Protein 7ZAV (pdb70)

Radius of gyration: 31.41 Å; Cα contacts (8 Å, |Δi|>4): 379; chains: 1; bounding box: 74×88×42 Å

Structure (mmCIF, N/CA/C/O backbone):
data_7ZAV
#
_entry.id   7ZAV
#
_cell.length_a   100.488
_cell.length_b   100.488
_cell.length_c   90.620
_cell.angle_alpha   90.000
_cell.angle_beta   90.000
_cell.angle_gamma   120.000
#
_symmetry.space_group_name_H-M   'P 31 2 1'
#
loop_
_entity.id
_entity.type
_entity.pdbx_description
1 polymer Glypican-3
2 non-polymer 2-acetamido-2-deoxy-beta-D-glucopyranose
#
loop_
_atom_site.group_PDB
_atom_site.id
_atom_site.type_symbol
_atom_site.label_atom_id
_atom_site.label_alt_id
_atom_site.label_comp_id
_atom_site.label_asym_id
_atom_site.label_entity_id
_atom_site.label_seq_id
_atom_site.pdbx_PDB_ins_code
_atom_site.Cartn_x
_atom_site.Cartn_y
_atom_site.Cartn_z
_atom_site.occupancy
_atom_site.B_iso_or_equiv
_atom_site.auth_seq_id
_atom_site.auth_comp_id
_atom_site.auth_asym_id
_atom_site.auth_atom_id
_atom_site.pdbx_PDB_model_num
ATOM 1 N N . SER A 1 32 ? -60.10274 1.51260 -2.10039 1.000 129.14260 59 SER A N 1
ATOM 2 C CA . SER A 1 32 ? -61.42725 1.27758 -1.53672 1.000 142.69743 59 SER A CA 1
ATOM 3 C C . SER A 1 32 ? -61.51340 -0.10314 -0.88809 1.000 140.32582 59 SER A C 1
ATOM 4 O O . SER A 1 32 ? -62.14338 -0.26816 0.15599 1.000 145.09459 59 SER A O 1
ATOM 6 N N . ASP A 1 33 ? -60.87746 -1.09597 -1.51418 1.000 140.47339 60 ASP A N 1
ATOM 7 C CA . ASP A 1 33 ? -60.81592 -2.45039 -0.97396 1.000 130.47883 60 ASP A CA 1
ATOM 8 C C . ASP A 1 33 ? -59.38239 -2.88070 -0.67815 1.000 135.65396 60 ASP A C 1
ATOM 9 O O . ASP A 1 33 ? -59.09983 -4.08155 -0.60545 1.000 129.46174 60 ASP A O 1
ATOM 11 N N . LEU A 1 34 ? -58.47460 -1.92373 -0.50276 1.000 120.45628 61 LEU A N 1
ATOM 12 C CA . LEU A 1 34 ? -57.07502 -2.22750 -0.24645 1.000 102.27867 61 LEU A CA 1
ATOM 13 C C . LEU A 1 34 ? -56.87845 -2.68952 1.19313 1.000 102.28133 61 LEU A C 1
ATOM 14 O O . LEU A 1 34 ? -57.63835 -2.32668 2.09447 1.000 113.49554 61 LEU A O 1
ATOM 19 N N . GLN A 1 35 ? -55.84071 -3.49835 1.40597 1.000 101.10157 62 GLN A N 1
ATOM 20 C CA . GLN A 1 35 ? -55.56270 -4.05521 2.72212 1.000 98.60023 62 GLN A CA 1
ATOM 21 C C . GLN A 1 35 ? -54.18197 -3.71026 3.25848 1.000 96.09874 62 GLN A C 1
ATOM 22 O O . GLN A 1 35 ? -53.87491 -4.06852 4.40312 1.000 86.47686 62 GLN A O 1
ATOM 28 N N . VAL A 1 36 ? -53.34089 -3.03520 2.47557 1.000 98.97105 63 VAL A N 1
ATOM 29 C CA . VAL A 1 36 ? -52.02658 -2.61922 2.95208 1.000 92.41478 63 VAL A CA 1
ATOM 30 C C . VAL A 1 36 ? -51.87680 -1.11240 2.77350 1.000 91.13263 63 VAL A C 1
ATOM 31 O O . VAL A 1 36 ? -51.67383 -0.38147 3.74997 1.000 103.62875 63 VAL A O 1
ATOM 35 N N . CYS A 1 37 ? -51.96954 -0.63547 1.53031 1.000 90.33573 64 CYS A N 1
ATOM 36 C CA . CYS A 1 37 ? -51.82471 0.79296 1.24960 1.000 91.91512 64 CYS A CA 1
ATOM 37 C C . CYS A 1 37 ? -53.03274 1.54824 1.78978 1.000 106.35473 64 CYS A C 1
ATOM 38 O O . CYS A 1 37 ? -54.13752 1.43491 1.24891 1.000 109.98040 64 CYS A O 1
ATOM 41 N N . LEU A 1 38 ? -52.81975 2.33324 2.84709 1.000 111.87926 65 LEU A N 1
ATOM 42 C CA . LEU A 1 38 ? -53.86560 3.15692 3.44130 1.000 124.22320 65 LEU A CA 1
ATOM 43 C C . LEU A 1 38 ? -54.31051 4.21955 2.44112 1.000 140.25105 65 LEU A C 1
ATOM 44 O O . LEU A 1 38 ? -53.56685 5.17413 2.17821 1.000 133.35421 65 LEU A O 1
ATOM 49 N N . PRO A 1 39 ? -55.51042 4.09335 1.85884 1.000 144.14151 66 PRO A N 1
ATOM 50 C CA . PRO A 1 39 ? -55.93295 5.05814 0.83528 1.000 146.75317 66 PRO A CA 1
ATOM 51 C C . PRO A 1 39 ? -56.33467 6.39684 1.43343 1.000 157.31873 66 PRO A C 1
ATOM 52 O O . PRO A 1 39 ? -57.48746 6.58937 1.83256 1.000 162.97703 66 PRO A O 1
ATOM 56 N N . LYS A 1 40 ? -55.38267 7.32950 1.50416 1.000 162.93881 67 LYS A N 1
ATOM 57 C CA . LYS A 1 40 ? -55.67452 8.65632 2.03675 1.000 168.87660 67 LYS A CA 1
ATOM 58 C C . LYS A 1 40 ? -56.49482 9.47684 1.04893 1.000 170.87324 67 LYS A C 1
ATOM 59 O O . LYS A 1 40 ? -57.51629 10.06722 1.41672 1.000 183.10169 67 LYS A O 1
ATOM 61 N N . GLY A 1 41 ? -56.05723 9.53148 -0.20476 1.000 157.70651 68 GLY A N 1
ATOM 62 C CA . GLY A 1 41 ? -56.83922 10.12805 -1.25898 1.000 153.83034 68 GLY A CA 1
ATOM 63 C C . GLY A 1 41 ? -57.34812 9.05841 -2.20062 1.000 155.65367 68 GLY A C 1
ATOM 64 O O . GLY A 1 41 ? -57.82374 8.00068 -1.77413 1.000 155.20638 68 GLY A O 1
ATOM 65 N N . PRO A 1 42 ? -57.25555 9.30710 -3.50502 1.000 144.52443 69 PRO A N 1
ATOM 66 C CA . PRO A 1 42 ? -57.50273 8.22739 -4.46719 1.000 145.42016 69 PRO A CA 1
ATOM 67 C C . PRO A 1 42 ? -56.34523 7.24266 -4.46796 1.000 133.91176 69 PRO A C 1
ATOM 68 O O . PRO A 1 42 ? -55.42844 7.36136 -3.64866 1.000 129.89595 69 PRO A O 1
ATOM 72 N N . THR A 1 43 ? -56.36568 6.26723 -5.37106 1.000 117.03672 70 THR A N 1
ATOM 73 C CA . THR A 1 43 ? -55.28195 5.29564 -5.42617 1.000 115.58173 70 THR A CA 1
ATOM 74 C C . THR A 1 43 ? -55.18308 4.75014 -6.84235 1.000 111.39976 70 THR A C 1
ATOM 75 O O . THR A 1 43 ? -56.20321 4.41817 -7.45417 1.000 107.94184 70 THR A O 1
ATOM 79 N N . CYS A 1 44 ? -53.95820 4.67605 -7.36010 1.000 108.68136 71 CYS A N 1
ATOM 80 C CA . CYS A 1 44 ? -53.70264 4.24134 -8.72671 1.000 106.61877 71 CYS A CA 1
ATOM 81 C C . CYS A 1 44 ? -53.46386 2.74393 -8.84311 1.000 109.46801 71 CYS A C 1
ATOM 82 O O . CYS A 1 44 ? -53.13920 2.26765 -9.93625 1.000 114.59188 71 CYS A O 1
ATOM 85 N N . CYS A 1 45 ? -53.60800 1.99327 -7.75576 1.000 108.57519 72 CYS A N 1
ATOM 86 C CA . CYS A 1 45 ? -53.35957 0.56107 -7.77348 1.000 117.33402 72 CYS A CA 1
ATOM 87 C C . CYS A 1 45 ? -54.55041 -0.17661 -7.18304 1.000 109.43028 72 CYS A C 1
ATOM 88 O O . CYS A 1 45 ? -55.16159 0.28027 -6.21166 1.000 108.47325 72 CYS A O 1
ATOM 91 N N . SER A 1 46 ? -54.88097 -1.31529 -7.78962 1.000 94.40577 73 SER A N 1
ATOM 92 C CA . SER A 1 46 ? -56.00061 -2.12878 -7.33889 1.000 91.35315 73 SER A CA 1
ATOM 93 C C . SER A 1 46 ? -55.56164 -3.04588 -6.20941 1.000 100.65657 73 SER A C 1
ATOM 94 O O . SER A 1 46 ? -54.50168 -2.84450 -5.60777 1.000 108.17878 73 SER A O 1
ATOM 97 N N . ARG A 1 47 ? -56.37101 -4.05966 -5.91773 1.000 112.72650 74 ARG A N 1
ATOM 98 C CA . ARG A 1 47 ? -55.98415 -5.02280 -4.90034 1.000 105.88615 74 ARG A CA 1
ATOM 99 C C . ARG A 1 47 ? -54.91763 -5.96775 -5.45462 1.000 106.60541 74 ARG A C 1
ATOM 100 O O . ARG A 1 47 ? -53.90799 -6.21859 -4.79087 1.000 116.32431 74 ARG A O 1
ATOM 108 N N . LYS A 1 48 ? -55.09153 -6.45484 -6.68803 1.000 103.32215 75 LYS A N 1
ATOM 109 C CA . LYS A 1 48 ? -54.10848 -7.36405 -7.27675 1.000 106.05907 75 LYS A CA 1
ATOM 110 C C . LYS A 1 48 ? -52.72518 -6.72813 -7.38578 1.000 105.24475 75 LYS A C 1
ATOM 111 O O . LYS A 1 48 ? -51.71400 -7.42252 -7.22422 1.000 108.63077 75 LYS A O 1
ATOM 113 N N . MET A 1 49 ? -52.65458 -5.42249 -7.66627 1.000 90.01279 76 MET A N 1
ATOM 114 C CA . MET A 1 49 ? -51.36870 -4.73285 -7.66783 1.000 95.55137 76 MET A CA 1
ATOM 115 C C . MET A 1 49 ? -50.74883 -4.68846 -6.27876 1.000 98.47147 76 MET A C 1
ATOM 116 O O . MET A 1 49 ? -49.54441 -4.43430 -6.15546 1.000 84.64949 76 MET A O 1
ATOM 121 N N . GLU A 1 50 ? -51.54579 -4.93991 -5.23580 1.000 104.11118 77 GLU A N 1
ATOM 122 C CA . GLU A 1 50 ? -51.02431 -4.93794 -3.87611 1.000 80.89580 77 GLU A CA 1
ATOM 123 C C . GLU A 1 50 ? -50.31088 -6.25464 -3.57987 1.000 94.49114 77 GLU A C 1
ATOM 124 O O . GLU A 1 50 ? -49.28091 -6.26151 -2.89728 1.000 98.94257 77 GLU A O 1
ATOM 130 N N . GLU A 1 51 ? -50.83156 -7.37100 -4.10597 1.000 102.70604 78 GLU A N 1
ATOM 131 C CA . GLU A 1 51 ? -50.07480 -8.62055 -4.13644 1.000 105.35782 78 GLU A CA 1
ATOM 132 C C . GLU A 1 51 ? -48.69223 -8.40523 -4.73179 1.000 92.77672 78 GLU A C 1
ATOM 133 O O . GLU A 1 51 ? -47.67426 -8.66320 -4.07890 1.000 93.98545 78 GLU A O 1
ATOM 139 N N . LYS A 1 52 ? -48.64667 -7.94097 -5.98598 1.000 94.63054 79 LYS A N 1
ATOM 140 C CA . LYS A 1 52 ? -47.37543 -7.75848 -6.67435 1.000 89.65777 79 LYS A CA 1
ATOM 141 C C . LYS A 1 52 ? -46.39242 -7.01648 -5.78587 1.000 88.46110 79 LYS A C 1
ATOM 142 O O . LYS A 1 52 ? -45.28813 -7.50173 -5.52967 1.000 92.53595 79 LYS A O 1
ATOM 144 N N . TYR A 1 53 ? -46.81266 -5.86936 -5.24491 1.000 86.44084 80 TYR A N 1
ATOM 145 C CA . TYR A 1 53 ? -45.93144 -5.08760 -4.38389 1.000 80.69889 80 TYR A CA 1
ATOM 146 C C . TYR A 1 53 ? -45.53914 -5.84853 -3.11788 1.000 82.71678 80 TYR A C 1
ATOM 147 O O . TYR A 1 53 ? -44.41630 -5.68925 -2.62428 1.000 80.32133 80 TYR A O 1
ATOM 156 N N 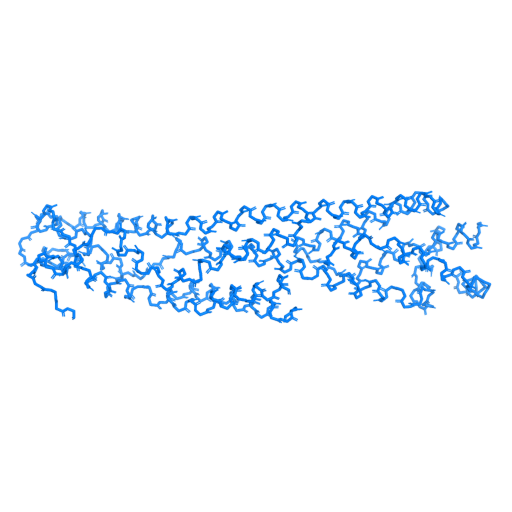. GLN A 1 54 ? -46.43314 -6.68506 -2.58220 1.000 77.69277 81 GLN A N 1
ATOM 157 C CA . GLN A 1 54 ? -46.09279 -7.44059 -1.37790 1.000 73.67714 81 GLN A CA 1
ATOM 158 C C . GLN A 1 54 ? -45.05934 -8.52603 -1.66928 1.000 74.63637 81 GLN A C 1
ATOM 159 O O . GLN A 1 54 ? -44.17883 -8.78955 -0.84034 1.000 79.31538 81 GLN A O 1
ATOM 165 N N . LEU A 1 55 ? -45.14570 -9.16835 -2.83840 1.000 85.06246 82 LEU A N 1
ATOM 166 C CA . LEU A 1 55 ? -44.19004 -10.22482 -3.16123 1.000 78.16284 82 LEU A CA 1
ATOM 167 C C . LEU A 1 55 ? -42.81636 -9.64743 -3.48212 1.000 77.53508 82 LEU A C 1
ATOM 168 O O . LEU A 1 55 ? -41.79370 -10.21590 -3.08121 1.000 80.66008 82 LEU A O 1
ATOM 173 N N . THR A 1 56 ? -42.76662 -8.51577 -4.19506 1.000 72.02514 83 THR A N 1
ATOM 174 C CA . THR A 1 56 ? -41.48190 -7.85538 -4.41616 1.000 80.89127 83 THR A CA 1
ATOM 175 C C . THR A 1 56 ? -40.89845 -7.31386 -3.11806 1.000 75.44144 83 THR A C 1
ATOM 176 O O . THR A 1 56 ? -39.67297 -7.23105 -2.97784 1.000 71.08791 83 THR A O 1
ATOM 180 N N . ALA A 1 57 ? -41.75172 -6.93678 -2.16250 1.000 78.58267 84 ALA A N 1
ATOM 181 C CA . ALA A 1 57 ? -41.25472 -6.57630 -0.83872 1.000 74.01062 84 ALA A CA 1
ATOM 182 C C . ALA A 1 57 ? -40.53761 -7.75221 -0.18992 1.000 72.34595 84 ALA A C 1
ATOM 183 O O . ALA A 1 57 ? -39.44342 -7.59308 0.36492 1.000 70.97320 84 ALA A O 1
ATOM 185 N N . ARG A 1 58 ? -41.13979 -8.94303 -0.25281 1.000 71.24509 85 ARG A N 1
ATOM 186 C CA . ARG A 1 58 ? -40.46037 -10.14507 0.21788 1.000 57.17376 85 ARG A CA 1
ATOM 187 C C . ARG A 1 58 ? -39.13733 -10.33715 -0.50925 1.000 74.87735 85 ARG A C 1
ATOM 188 O O . ARG A 1 58 ? -38.08605 -10.48960 0.12185 1.000 71.46636 85 ARG A O 1
ATOM 196 N N . LEU A 1 59 ? -39.17099 -10.30308 -1.84507 1.000 75.97500 86 LEU A N 1
ATOM 197 C CA . LEU A 1 59 ? -37.96551 -10.53850 -2.63459 1.000 62.71276 86 LEU A CA 1
ATOM 198 C C . LEU A 1 59 ? -36.91661 -9.45891 -2.39247 1.000 66.78814 86 LEU A C 1
ATOM 199 O O . LEU A 1 59 ? -35.71540 -9.75044 -2.35679 1.000 73.51286 86 LEU A O 1
ATOM 204 N N . ASN A 1 60 ? -37.34798 -8.20421 -2.22807 1.000 73.69542 87 ASN A N 1
ATOM 205 C CA . ASN A 1 60 ? -36.39347 -7.12425 -1.98919 1.000 76.93234 87 ASN A CA 1
ATOM 206 C C . ASN A 1 60 ? -35.69859 -7.28923 -0.64318 1.000 77.03051 87 ASN A C 1
ATOM 207 O O . ASN A 1 60 ? -34.50055 -7.00692 -0.51772 1.000 77.00849 87 ASN A O 1
ATOM 212 N N . MET A 1 61 ? -36.43264 -7.74863 0.37301 1.000 72.59625 88 MET A N 1
ATOM 213 C CA . MET A 1 61 ? -35.83410 -7.95684 1.68737 1.000 65.43082 88 MET A CA 1
ATOM 214 C C . MET A 1 61 ? -34.80598 -9.08134 1.65285 1.000 71.26015 88 MET A C 1
ATOM 215 O O . MET A 1 61 ? -33.69701 -8.93468 2.17986 1.000 71.99151 88 MET A O 1
ATOM 220 N N . GLU A 1 62 ? -35.15609 -10.21479 1.03469 1.000 69.42447 89 GLU A N 1
ATOM 221 C CA . GLU A 1 62 ? -34.23039 -11.34432 0.98271 1.000 63.78702 89 GLU A CA 1
ATOM 222 C C . GLU A 1 62 ? -32.96113 -10.98171 0.22353 1.000 62.04222 89 GLU A C 1
ATOM 223 O O . GLU A 1 62 ? -31.86065 -11.38836 0.61174 1.000 72.32891 89 GLU A O 1
ATOM 229 N N . GLN A 1 63 ? -33.09289 -10.20946 -0.85784 1.000 73.35011 90 GLN A N 1
ATOM 230 C CA . GLN A 1 63 ? -31.91531 -9.78336 -1.60725 1.000 75.39660 90 GLN A CA 1
ATOM 231 C C . GLN A 1 63 ? -31.03029 -8.86636 -0.77249 1.000 73.72033 90 GLN A C 1
ATOM 232 O O . GLN A 1 63 ? -29.79922 -8.97437 -0.81538 1.000 75.58308 90 GLN A O 1
ATOM 238 N N . LEU A 1 64 ? -31.63805 -7.95744 -0.00813 1.000 73.88287 91 LEU A N 1
ATOM 239 C CA . LEU A 1 64 ? -30.85549 -7.04334 0.81549 1.000 68.34296 91 LEU A CA 1
ATOM 240 C C . LEU A 1 64 ? -30.12898 -7.79310 1.92530 1.000 76.41679 91 LEU A C 1
ATOM 241 O O . LEU A 1 64 ? -28.93435 -7.57160 2.15816 1.000 86.33635 91 LEU A O 1
ATOM 246 N N . LEU A 1 65 ? -30.83699 -8.68699 2.62286 1.000 78.01934 92 LEU A N 1
ATOM 247 C CA . LEU A 1 65 ? -30.18771 -9.52001 3.63046 1.000 68.83033 92 LEU A CA 1
ATOM 248 C C . LEU A 1 65 ? -29.07118 -10.35300 3.01195 1.000 71.69924 92 LEU A C 1
ATOM 249 O O . LEU A 1 65 ? -27.97070 -10.44518 3.57011 1.000 78.52817 92 LEU A O 1
ATOM 254 N N . GLN A 1 66 ? -29.33253 -10.95470 1.84722 1.000 74.84944 93 GLN A N 1
ATOM 255 C CA . GLN A 1 66 ? -28.32578 -11.78742 1.19705 1.000 59.97530 93 GLN A CA 1
ATOM 256 C C . GLN A 1 66 ? -27.11975 -10.96657 0.75127 1.000 66.87371 93 GLN A C 1
ATOM 257 O O . GLN A 1 66 ? -25.98694 -11.45875 0.80046 1.000 78.09844 93 GLN A O 1
ATOM 263 N N . SER A 1 67 ? -27.33530 -9.71840 0.32392 1.000 69.59375 94 SER A N 1
ATOM 264 C CA . SER A 1 67 ? -26.21041 -8.85704 -0.02906 1.000 67.69022 94 SER A CA 1
ATOM 265 C C . SER A 1 67 ? -25.41110 -8.45268 1.20036 1.000 77.01207 94 SER A C 1
ATOM 266 O O . SER A 1 67 ? -24.19396 -8.25124 1.11004 1.000 85.87173 94 SER A O 1
ATOM 269 N N . ALA A 1 68 ? -26.07714 -8.32546 2.35034 1.000 75.14065 95 ALA A N 1
ATOM 270 C CA . ALA A 1 68 ? -25.38409 -7.96362 3.58061 1.000 64.50425 95 ALA A CA 1
ATOM 271 C C . ALA A 1 68 ? -24.53712 -9.11285 4.11020 1.000 66.71619 95 ALA A C 1
ATOM 272 O O . ALA A 1 68 ? -23.47658 -8.87917 4.69976 1.000 74.95594 95 ALA A O 1
ATOM 274 N N . SER A 1 69 ? -24.97962 -10.35311 3.90833 1.000 78.54704 96 SER A N 1
ATOM 275 C CA . SER A 1 69 ? -24.30919 -11.51492 4.47254 1.000 64.27127 96 SER A CA 1
ATOM 276 C C . SER A 1 69 ? -23.38105 -12.22112 3.49271 1.000 67.96171 96 SER A C 1
ATOM 277 O O . SER A 1 69 ? -22.69596 -13.16657 3.89653 1.000 77.60744 96 SER A O 1
ATOM 280 N N . MET A 1 70 ? -23.33817 -11.79223 2.22714 1.000 76.97740 97 MET A N 1
ATOM 281 C CA . MET A 1 70 ? -22.52883 -12.49066 1.22977 1.000 72.30821 97 MET A CA 1
ATOM 282 C C . MET A 1 70 ? -21.05042 -12.48158 1.59665 1.000 68.94576 97 MET A C 1
ATOM 283 O O . MET A 1 70 ? -20.39216 -13.52806 1.59409 1.000 67.64747 97 MET A O 1
ATOM 288 N N . GLU A 1 71 ? -20.50375 -11.30471 1.89976 1.000 70.52219 98 GLU A N 1
ATOM 289 C CA . GLU A 1 71 ? -19.06150 -11.20704 2.09065 1.000 62.04229 98 GLU A CA 1
ATOM 290 C C . GLU A 1 71 ? -18.60739 -11.99037 3.32013 1.000 76.11345 98 GLU A C 1
ATOM 291 O O . GLU A 1 71 ? -17.54866 -12.62956 3.29994 1.000 77.97442 98 GLU A O 1
ATOM 297 N N . LEU A 1 72 ? -19.40823 -11.98616 4.38837 1.000 79.32400 99 LEU A N 1
ATOM 298 C CA . LEU A 1 72 ? -19.05400 -12.77595 5.56480 1.000 60.93362 99 LEU A CA 1
ATOM 299 C C . LEU A 1 72 ? -19.20434 -14.26839 5.29684 1.000 58.17863 99 LEU A C 1
ATOM 300 O O . LEU A 1 72 ? -18.35902 -15.06757 5.71808 1.000 67.07885 99 LEU A O 1
ATOM 305 N N . LYS A 1 73 ? -20.27868 -14.66227 4.60845 1.000 57.83186 100 LYS A N 1
ATOM 306 C CA . LYS A 1 73 ? -20.47364 -16.06850 4.26772 1.000 62.87868 100 LYS A CA 1
ATOM 307 C C . LYS A 1 73 ? -19.28733 -16.60884 3.47990 1.000 58.79381 100 LYS A C 1
ATOM 308 O O . LYS A 1 73 ? -18.76342 -17.68619 3.78238 1.000 71.46571 100 LYS A O 1
ATOM 314 N N . PHE A 1 74 ? -18.83934 -15.86103 2.47038 1.000 67.35085 101 PHE A N 1
ATOM 315 C CA . PHE A 1 74 ? -17.74011 -16.32834 1.63400 1.000 59.92191 101 PHE A CA 1
ATOM 316 C C . PHE A 1 74 ? -16.42720 -16.38109 2.40337 1.000 61.58915 101 PHE A C 1
ATOM 317 O O . PHE A 1 74 ? -15.57436 -17.22780 2.11167 1.000 59.82785 101 PHE A O 1
ATOM 325 N N . LEU A 1 75 ? -16.25019 -15.49686 3.38746 1.000 63.42057 102 LEU A N 1
ATOM 326 C CA . LEU A 1 75 ? -15.04177 -15.52754 4.20541 1.000 68.69594 102 LEU A CA 1
ATOM 327 C C . LEU A 1 75 ? -14.91122 -16.85429 4.94608 1.000 68.32982 102 LEU A C 1
ATOM 328 O O . LEU A 1 75 ? -13.86710 -17.51384 4.88248 1.000 77.28345 102 LEU A O 1
ATOM 333 N N . ILE A 1 76 ? -15.96414 -17.26158 5.65916 1.000 56.16598 103 ILE A N 1
ATOM 334 C CA . ILE A 1 76 ? -15.90312 -18.51123 6.41160 1.000 68.22914 103 ILE A CA 1
ATOM 335 C C . ILE A 1 76 ? -15.87624 -19.71057 5.47412 1.000 65.14785 103 ILE A C 1
ATOM 336 O O . ILE A 1 76 ? -15.24263 -20.72855 5.77595 1.000 66.23071 103 ILE A O 1
ATOM 341 N N . ILE A 1 77 ? -16.55831 -19.61892 4.33114 1.000 67.88281 104 ILE A N 1
ATOM 342 C CA . ILE A 1 77 ? -16.54618 -20.71479 3.36395 1.000 64.41254 104 ILE A CA 1
ATOM 343 C C . ILE A 1 77 ? -15.13321 -20.94666 2.84419 1.000 72.98885 104 ILE A C 1
ATOM 344 O O . ILE A 1 77 ? -14.65835 -22.08695 2.77401 1.000 67.46597 104 ILE A O 1
ATOM 349 N N . GLN A 1 78 ? -14.44392 -19.86581 2.46636 1.000 77.79924 105 GLN A N 1
ATOM 350 C CA . GLN A 1 78 ? -13.04605 -19.96213 2.05541 1.000 66.93442 105 GLN A CA 1
ATOM 351 C C . GLN A 1 78 ? -12.21055 -20.67571 3.10889 1.000 67.53526 105 GLN A C 1
ATOM 352 O O . GLN A 1 78 ? -11.54044 -21.67487 2.82546 1.000 68.13139 105 GLN A O 1
ATOM 358 N N . ASN A 1 79 ? -12.24661 -20.16761 4.34175 1.000 68.20443 106 ASN A N 1
ATOM 359 C CA . ASN A 1 79 ? -11.37110 -20.69453 5.38007 1.000 66.04182 106 ASN A CA 1
ATOM 360 C C . ASN A 1 79 ? -11.75284 -22.12028 5.75483 1.000 63.90179 106 ASN A C 1
ATOM 361 O O . ASN A 1 79 ? -10.87541 -22.95660 5.99906 1.000 67.53257 106 ASN A O 1
ATOM 366 N N . ALA A 1 80 ? -13.05398 -22.42350 5.78470 1.000 59.81751 107 ALA A N 1
ATOM 367 C CA . ALA A 1 80 ? -13.48515 -23.78241 6.10231 1.000 62.56629 107 ALA A CA 1
ATOM 368 C C . ALA A 1 80 ? -12.94331 -24.78375 5.09068 1.000 60.82514 107 ALA A C 1
ATOM 369 O O . ALA A 1 80 ? -12.51293 -25.88152 5.46196 1.000 67.32117 107 ALA A O 1
ATOM 371 N N . ALA A 1 81 ? -12.94919 -24.41852 3.80687 1.000 73.72990 108 ALA A N 1
ATOM 372 C CA . ALA A 1 81 ? -12.43068 -25.31254 2.77756 1.000 66.91350 108 ALA A CA 1
ATOM 373 C C . ALA A 1 81 ? -10.92006 -25.47367 2.89080 1.000 73.58975 108 ALA A C 1
ATOM 374 O O . ALA A 1 81 ? -10.39529 -26.58389 2.74071 1.000 70.49137 108 ALA A O 1
ATOM 376 N N . VAL A 1 82 ? -10.20538 -24.37880 3.15485 1.000 65.71493 109 VAL A N 1
ATOM 377 C CA . VAL A 1 82 ? -8.74987 -24.44312 3.23912 1.000 62.28941 109 VAL A CA 1
ATOM 378 C C . VAL A 1 82 ? -8.32048 -25.24394 4.46204 1.000 73.18896 109 VAL A C 1
ATOM 379 O O . VAL A 1 82 ? -7.51624 -26.17860 4.36102 1.000 72.29556 109 VAL A O 1
ATOM 383 N N . PHE A 1 83 ? -8.85802 -24.89619 5.63418 1.000 71.30507 110 PHE A N 1
ATOM 384 C CA . PHE A 1 83 ? -8.44310 -25.56231 6.86497 1.000 67.89171 110 PHE A CA 1
ATOM 385 C C . PHE A 1 83 ? -8.74635 -27.05350 6.81849 1.000 70.03759 110 PHE A C 1
ATOM 386 O O . PHE A 1 83 ? -7.96719 -27.86886 7.32543 1.000 82.90487 110 PHE A O 1
ATOM 394 N N . GLN A 1 84 ? -9.87369 -27.42761 6.21032 1.000 66.69823 111 GLN A N 1
ATOM 395 C CA . GLN A 1 84 ? -10.22692 -28.83847 6.09792 1.000 63.01840 111 GLN A CA 1
ATOM 396 C C . GLN A 1 84 ? -9.16756 -29.61561 5.32285 1.000 69.56062 111 GLN A C 1
ATOM 397 O O . GLN A 1 84 ? -8.77218 -30.71385 5.72995 1.000 65.65510 111 GLN A O 1
ATOM 403 N N . GLU A 1 85 ? -8.68916 -29.06163 4.20551 1.000 77.33625 112 GLU A N 1
ATOM 404 C CA . GLU A 1 85 ? -7.64650 -29.74409 3.44461 1.000 67.78406 112 GLU A CA 1
ATOM 405 C C . GLU A 1 85 ? -6.31313 -29.69831 4.17964 1.000 72.16801 112 GLU A C 1
ATOM 406 O O . GLU A 1 85 ? -5.55274 -30.67297 4.15606 1.000 75.77101 112 GLU A O 1
ATOM 412 N N . ALA A 1 86 ? -6.01898 -28.57861 4.84769 1.000 71.71318 113 ALA A N 1
ATOM 413 C CA . ALA A 1 86 ? -4.74799 -28.44608 5.55313 1.000 66.28333 113 ALA A CA 1
ATOM 414 C C . ALA A 1 86 ? -4.62912 -29.46738 6.67434 1.000 65.93054 113 ALA A C 1
ATOM 415 O O . ALA A 1 86 ? -3.55441 -30.03914 6.89278 1.000 79.23796 113 ALA A O 1
ATOM 417 N N . PHE A 1 87 ? -5.72227 -29.70775 7.39958 1.000 66.18527 114 PHE A N 1
ATOM 418 C CA . PHE A 1 87 ? -5.69507 -30.72100 8.44750 1.000 67.36514 114 PHE A CA 1
ATOM 419 C C . PHE A 1 87 ? -5.52788 -32.11534 7.85496 1.000 70.31380 114 PHE A C 1
ATOM 420 O O . PHE A 1 87 ? -4.79039 -32.94381 8.40183 1.000 74.49480 114 PHE A O 1
ATOM 428 N N . GLU A 1 88 ? -6.19000 -32.38885 6.72756 1.000 71.93887 115 GLU A N 1
ATOM 429 C CA . GLU A 1 88 ? -6.05409 -33.69843 6.09868 1.000 65.51326 115 GLU A CA 1
ATOM 430 C C . GLU A 1 88 ? -4.63539 -33.92715 5.59093 1.000 68.40005 115 GLU A C 1
ATOM 431 O O . GLU A 1 88 ? -4.13259 -35.05585 5.64428 1.000 62.31144 115 GLU A O 1
ATOM 437 N N . ILE A 1 89 ? -3.97576 -32.87279 5.10557 1.000 70.26926 116 ILE A N 1
ATOM 438 C CA . ILE A 1 89 ? -2.57423 -32.98298 4.70986 1.000 55.44417 116 ILE A CA 1
ATOM 439 C C . ILE A 1 89 ? -1.71790 -33.36568 5.90857 1.000 74.15352 116 ILE A C 1
ATOM 440 O O . ILE A 1 89 ? -0.80726 -34.19727 5.80478 1.000 75.17599 116 ILE A O 1
ATOM 445 N N . VAL A 1 90 ? -2.00586 -32.77421 7.06914 1.000 77.73576 117 VAL A N 1
ATOM 446 C CA . VAL A 1 90 ? -1.24417 -33.08628 8.27223 1.000 59.10495 117 VAL A CA 1
ATOM 447 C C . VAL A 1 90 ? -1.46110 -34.53924 8.68404 1.000 71.41901 117 VAL A C 1
ATOM 448 O O . VAL A 1 90 ? -0.50239 -35.25847 8.98989 1.000 78.97948 117 VAL A O 1
ATOM 452 N N . VAL A 1 91 ? -2.71517 -35.00249 8.68219 1.000 68.02331 118 VAL A N 1
ATOM 453 C CA . VAL A 1 91 ? -2.99341 -36.38073 9.08590 1.000 55.53731 118 VAL A CA 1
ATOM 454 C C . VAL A 1 91 ? -2.33077 -37.36397 8.12865 1.000 69.82163 118 VAL A C 1
ATOM 455 O O . VAL A 1 91 ? -1.73629 -38.36135 8.55601 1.000 63.93698 118 VAL A O 1
ATOM 459 N N . ARG A 1 92 ? -2.41756 -37.09927 6.82067 1.000 80.82164 119 ARG A N 1
ATOM 460 C CA . ARG A 1 92 ? -1.76574 -37.97052 5.84566 1.000 75.89219 119 ARG A CA 1
ATOM 461 C C . ARG A 1 92 ? -0.25831 -38.00632 6.06405 1.000 64.28229 119 ARG A C 1
ATOM 462 O O . ARG A 1 92 ? 0.36040 -39.07598 6.01100 1.000 62.55179 119 ARG A O 1
ATOM 470 N N . HIS A 1 93 ? 0.34817 -36.84565 6.32225 1.000 61.59344 120 HIS A N 1
ATOM 471 C CA . HIS A 1 93 ? 1.78412 -36.80154 6.57734 1.000 61.52971 120 HIS A CA 1
ATOM 472 C C . HIS A 1 93 ? 2.14036 -37.57329 7.84370 1.000 69.21302 120 HIS A C 1
ATOM 473 O O . HIS A 1 93 ? 3.17117 -38.25433 7.89651 1.000 69.49141 120 HIS A O 1
ATOM 480 N N . ALA A 1 94 ? 1.29127 -37.49271 8.87117 1.000 74.85658 121 ALA A N 1
ATOM 481 C CA . ALA A 1 94 ? 1.57585 -38.20234 10.11449 1.000 65.10703 121 ALA A CA 1
ATOM 482 C C . ALA A 1 94 ? 1.43602 -39.70989 9.93654 1.000 64.83618 121 ALA A C 1
ATOM 483 O O . ALA A 1 94 ? 2.22540 -40.48172 10.49544 1.000 65.08974 121 ALA A O 1
ATOM 485 N N . LYS A 1 95 ? 0.43576 -40.14961 9.16676 1.000 63.80896 122 LYS A N 1
ATOM 486 C CA . LYS A 1 95 ? 0.29922 -41.57478 8.87737 1.000 62.79915 122 LYS A CA 1
ATOM 487 C C . LYS A 1 95 ? 1.50104 -42.09187 8.10040 1.000 69.05303 122 LYS A C 1
ATOM 488 O O . LYS A 1 95 ? 2.02187 -43.17598 8.39241 1.000 69.01244 122 LYS A O 1
ATOM 494 N N . ASN A 1 96 ? 1.95440 -41.32389 7.10704 1.000 64.51664 123 ASN A N 1
ATOM 495 C CA . ASN A 1 96 ? 3.10139 -41.73099 6.30287 1.000 72.00710 123 ASN A CA 1
ATOM 496 C C . ASN A 1 96 ? 4.32928 -41.96460 7.16835 1.000 74.14357 123 ASN A C 1
ATOM 497 O O . ASN A 1 96 ? 5.01027 -42.98789 7.03820 1.000 94.24507 123 ASN A O 1
ATOM 502 N N . TYR A 1 97 ? 4.63509 -41.01817 8.05611 1.000 75.70626 124 TYR A N 1
ATOM 503 C CA . TYR A 1 97 ? 5.86793 -41.13146 8.82084 1.000 74.11240 124 TYR A CA 1
ATOM 504 C C . TYR A 1 97 ? 5.78615 -42.24967 9.85299 1.000 78.27346 124 TYR A C 1
ATOM 505 O O . TYR A 1 97 ? 6.79644 -42.90567 10.12975 1.000 94.41689 124 TYR A O 1
ATOM 514 N N . THR A 1 98 ? 4.60524 -42.48865 10.42979 1.000 63.66495 125 THR A N 1
ATOM 515 C CA . THR A 1 98 ? 4.46080 -43.61698 11.34532 1.000 62.77386 125 THR A CA 1
ATOM 516 C C . THR A 1 98 ? 4.66885 -44.93889 10.61621 1.000 72.78677 125 THR A C 1
ATOM 517 O O . THR A 1 98 ? 5.31494 -45.85342 11.14310 1.000 60.95820 125 THR A O 1
ATOM 521 N N . ASN A 1 99 ? 4.13574 -45.05475 9.39560 1.000 69.56609 126 ASN A N 1
ATOM 522 C CA . ASN A 1 99 ? 4.40671 -46.23666 8.58433 1.000 71.11816 126 ASN A CA 1
ATOM 523 C C . ASN A 1 99 ? 5.88479 -46.34642 8.23989 1.000 70.90380 126 ASN A C 1
ATOM 524 O O . ASN A 1 99 ? 6.42497 -47.45589 8.16165 1.000 79.94453 126 ASN A O 1
ATOM 529 N N . ALA A 1 100 ? 6.55340 -45.21014 8.03467 1.000 79.52894 127 ALA A N 1
ATOM 530 C CA . ALA A 1 100 ? 7.96570 -45.23577 7.67269 1.000 83.94082 127 ALA A CA 1
ATOM 531 C C . ALA A 1 100 ? 8.83037 -45.70313 8.83664 1.000 86.17362 127 ALA A C 1
ATOM 532 O O . ALA A 1 100 ? 9.78688 -46.46135 8.63840 1.000 90.64348 127 ALA A O 1
ATOM 534 N N . MET A 1 101 ? 8.51828 -45.26384 10.05825 1.000 76.19004 128 MET A N 1
ATOM 535 C CA . MET A 1 101 ? 9.29731 -45.72320 11.19999 1.000 76.24254 128 MET A CA 1
ATOM 536 C C . MET A 1 101 ? 8.96905 -47.16109 11.57145 1.000 68.22519 128 MET A C 1
ATOM 537 O O . MET A 1 101 ? 9.77344 -47.81223 12.24464 1.000 70.39766 128 MET A O 1
ATOM 542 N N . PHE A 1 102 ? 7.81450 -47.67442 11.14531 1.000 67.27326 129 PHE A N 1
ATOM 543 C CA . PHE A 1 102 ? 7.55374 -49.09956 11.30591 1.000 68.97632 129 PHE A CA 1
ATOM 544 C C . PHE A 1 102 ? 8.35335 -49.91742 10.29908 1.000 78.26693 129 PHE A C 1
ATOM 545 O O . PHE A 1 102 ? 8.90741 -50.96492 10.64870 1.000 77.87462 129 PHE A O 1
ATOM 553 N N . LYS A 1 103 ? 8.42287 -49.44898 9.04834 1.000 80.15124 130 LYS A N 1
ATOM 554 C CA . LYS A 1 103 ? 9.28982 -50.07370 8.05197 1.000 70.50517 130 LYS A CA 1
ATOM 555 C C . LYS A 1 103 ? 10.73567 -50.12281 8.52516 1.000 67.44001 130 LYS A C 1
ATOM 556 O O . LYS A 1 103 ? 11.41979 -51.13956 8.36384 1.000 65.82354 130 LYS A O 1
ATOM 562 N N . ASN A 1 104 ? 11.21877 -49.02889 9.11186 1.000 72.58318 131 ASN A N 1
ATOM 563 C CA . ASN A 1 104 ? 12.63859 -48.92004 9.42004 1.000 77.46157 131 ASN A CA 1
ATOM 564 C C . ASN A 1 104 ? 12.99212 -49.61326 10.72897 1.000 78.49423 131 ASN A C 1
ATOM 565 O O . ASN A 1 104 ? 14.01754 -50.29759 10.81067 1.000 96.11590 131 ASN A O 1
ATOM 570 N N . ASN A 1 105 ? 12.16189 -49.45412 11.75869 1.000 85.98064 132 ASN A N 1
ATOM 571 C CA . ASN A 1 105 ? 12.49567 -49.94353 13.09058 1.000 74.17527 132 ASN A CA 1
ATOM 572 C C . ASN A 1 105 ? 11.89652 -51.30436 13.41487 1.000 72.30092 132 ASN A C 1
ATOM 573 O O . ASN A 1 105 ? 12.50524 -52.06457 14.17487 1.000 79.20952 132 ASN A O 1
ATOM 578 N N . TYR A 1 106 ? 10.72680 -51.63875 12.87294 1.000 65.24191 133 TYR A N 1
ATOM 579 C CA . TYR A 1 106 ? 10.04771 -52.89581 13.19539 1.000 64.32115 133 TYR A CA 1
ATOM 580 C C . TYR A 1 106 ? 9.54389 -53.56331 11.92525 1.000 72.57344 133 TYR A C 1
ATOM 581 O O . TYR A 1 106 ? 8.33255 -53.68861 11.70638 1.000 71.82405 133 TYR A O 1
ATOM 590 N N . PRO A 1 107 ? 10.45253 -54.02488 11.06332 1.000 79.99712 134 PRO A N 1
ATOM 591 C CA . PRO A 1 107 ? 9.99794 -54.74424 9.86369 1.000 72.16476 134 PRO A CA 1
ATOM 592 C C . PRO A 1 107 ? 9.27665 -56.03607 10.19706 1.000 75.95427 134 PRO A C 1
ATOM 593 O O . PRO A 1 107 ? 8.46995 -56.51700 9.39077 1.000 71.28352 134 PRO A O 1
ATOM 597 N N . SER A 1 108 ? 9.53867 -56.60603 11.37594 1.000 71.54224 135 SER A N 1
ATOM 598 C CA . SER A 1 108 ? 8.86045 -57.82455 11.79635 1.000 72.29064 135 SER A CA 1
ATOM 599 C C . SER A 1 108 ? 7.39239 -57.58826 12.12592 1.000 79.59599 135 SER A C 1
ATOM 600 O O . SER A 1 108 ? 6.61944 -58.55151 12.17461 1.000 68.83943 135 SER A O 1
ATOM 603 N N . LEU A 1 109 ? 6.99059 -56.33736 12.34874 1.000 76.60911 136 LEU A N 1
ATOM 604 C CA . LEU A 1 109 ? 5.59632 -56.01354 12.61553 1.000 66.47393 136 LEU A CA 1
ATOM 605 C C . LEU A 1 109 ? 4.82174 -55.65277 11.35540 1.000 69.40010 136 LEU A C 1
ATOM 606 O O . LEU A 1 109 ? 3.58737 -55.59449 11.39927 1.000 69.80480 136 LEU A O 1
ATOM 611 N N . THR A 1 110 ? 5.51085 -55.40030 10.24631 1.000 82.57035 137 THR A N 1
ATOM 612 C CA . THR A 1 110 ? 4.85984 -55.18675 8.96496 1.000 79.64364 137 THR A CA 1
ATOM 613 C C . THR A 1 110 ? 4.58080 -56.53098 8.29285 1.000 79.42950 137 THR A C 1
ATOM 614 O O . THR A 1 110 ? 5.29114 -57.51058 8.53507 1.000 77.95230 137 THR A O 1
ATOM 618 N N . PRO A 1 111 ? 3.55607 -56.60905 7.42826 1.000 75.83525 138 PRO A N 1
ATOM 619 C CA . PRO A 1 111 ? 2.65127 -55.55880 6.94715 1.000 85.38077 138 PRO A CA 1
ATOM 620 C C . PRO A 1 111 ? 1.46323 -55.27094 7.85546 1.000 82.24526 138 PRO A C 1
ATOM 621 O O . PRO A 1 111 ? 0.70189 -54.34546 7.56269 1.000 71.79868 138 PRO A O 1
ATOM 625 N N . GLN A 1 112 ? 1.29534 -56.05577 8.92344 1.000 80.86610 139 GLN A N 1
ATOM 626 C CA . GLN A 1 112 ? 0.17650 -55.81964 9.82999 1.000 65.85127 139 GLN A CA 1
ATOM 627 C C . GLN A 1 112 ? 0.21355 -54.40331 10.38307 1.000 62.03057 139 GLN A C 1
ATOM 628 O O . GLN A 1 112 ? -0.83565 -53.77596 10.57005 1.000 59.79164 139 GLN A O 1
ATOM 634 N N . ALA A 1 113 ? 1.41814 -53.87696 10.62781 1.000 68.86810 140 ALA A N 1
ATOM 635 C CA . ALA A 1 113 ? 1.55296 -52.52104 11.15153 1.000 53.80568 140 ALA A CA 1
ATOM 636 C C . ALA A 1 113 ? 0.85369 -51.50616 10.25835 1.000 70.01402 140 ALA A C 1
ATOM 637 O O . ALA A 1 113 ? 0.19900 -50.58150 10.75301 1.000 60.16009 140 ALA A O 1
ATOM 639 N N . PHE A 1 114 ? 0.96599 -51.66988 8.93862 1.000 78.78070 141 PHE A N 1
ATOM 640 C CA . PHE A 1 114 ? 0.32731 -50.72401 8.03040 1.000 64.33091 141 PHE A CA 1
ATOM 641 C C . PHE A 1 114 ? -1.18615 -50.77626 8.15350 1.000 62.53234 141 PHE A C 1
ATOM 642 O O . PHE A 1 114 ? -1.86501 -49.78221 7.87392 1.000 65.31800 141 PHE A O 1
ATOM 650 N N . GLU A 1 115 ? -1.72964 -51.91700 8.57875 1.000 74.97106 142 GLU A N 1
ATOM 651 C CA . GLU A 1 115 ? -3.17769 -52.04994 8.66987 1.000 72.04936 142 GLU A CA 1
ATOM 652 C C . GLU A 1 115 ? -3.73205 -51.27332 9.85776 1.000 77.73293 142 GLU A C 1
ATOM 653 O O . GLU A 1 115 ? -4.67837 -50.49193 9.70520 1.000 71.22832 142 GLU A O 1
ATOM 659 N N . PHE A 1 116 ? -3.16143 -51.46010 11.05412 1.000 73.59986 143 PHE A N 1
ATOM 660 C CA . PHE A 1 116 ? -3.73408 -50.73823 12.18393 1.000 76.24789 143 PHE A CA 1
ATOM 661 C C . PHE A 1 116 ? -3.25127 -49.29474 12.27336 1.000 67.41227 143 PHE A C 1
ATOM 662 O O . PHE A 1 116 ? -3.92620 -48.47577 12.90552 1.000 73.38959 143 PHE A O 1
ATOM 670 N N . VAL A 1 117 ? -2.12636 -48.94983 11.64433 1.000 58.76047 144 VAL A N 1
ATOM 671 C CA . VAL A 1 117 ? -1.75388 -47.54041 11.54573 1.000 61.45186 144 VAL A CA 1
ATOM 672 C C . VAL A 1 117 ? -2.74027 -46.79549 10.65192 1.000 72.70117 144 VAL A C 1
ATOM 673 O O . VAL A 1 117 ? -3.22709 -45.71258 11.00190 1.000 68.32523 144 VAL A O 1
ATOM 677 N N . GLY A 1 118 ? -3.05507 -47.37051 9.48756 1.000 66.12291 145 GLY A N 1
ATOM 678 C CA . GLY A 1 118 ? -3.99971 -46.73160 8.58552 1.000 45.86745 145 GLY A CA 1
ATOM 679 C C . GLY A 1 118 ? -5.39937 -46.63939 9.16334 1.000 68.15520 145 GLY A C 1
ATOM 680 O O . GLY A 1 118 ? -6.09075 -45.63382 8.97714 1.000 66.70275 145 GLY A O 1
ATOM 681 N N . GLU A 1 119 ? -5.83967 -47.68556 9.86847 1.000 71.63213 146 GLU A N 1
ATOM 682 C CA . GLU A 1 119 ? -7.14480 -47.63452 10.52078 1.000 76.30490 146 GLU A CA 1
ATOM 683 C C . GLU A 1 119 ? -7.18175 -46.54848 11.58522 1.000 66.04209 146 GLU A C 1
ATOM 684 O O . GLU A 1 119 ? -8.20305 -45.87350 11.76346 1.000 68.72216 146 GLU A O 1
ATOM 690 N N . PHE A 1 120 ? -6.07202 -46.36302 12.29903 1.000 65.34508 147 PHE A N 1
ATOM 691 C CA . PHE A 1 120 ? -6.02271 -45.34734 13.34214 1.000 57.21742 147 PHE A CA 1
ATOM 692 C C . PHE A 1 120 ? -6.15850 -43.95046 12.75201 1.000 62.59518 147 PHE A C 1
ATOM 693 O O . PHE A 1 120 ? -6.99462 -43.15587 13.19696 1.000 69.05265 147 PHE A O 1
ATOM 701 N N . PHE A 1 121 ? -5.34818 -43.63519 11.73899 1.000 68.48511 148 PHE A N 1
ATOM 702 C CA . PHE A 1 121 ? -5.35075 -42.28158 11.19584 1.000 59.99803 148 PHE A CA 1
ATOM 703 C C . PHE A 1 121 ? -6.57970 -42.01336 10.34269 1.000 63.78363 148 PHE A C 1
ATOM 704 O O . PHE A 1 121 ? -6.98408 -40.85443 10.19313 1.000 59.63670 148 PHE A O 1
ATOM 712 N N . THR A 1 122 ? -7.17825 -43.05750 9.76771 1.000 68.39724 149 THR A N 1
ATOM 713 C CA . THR A 1 122 ? -8.48606 -42.89221 9.14506 1.000 68.82161 149 THR A CA 1
ATOM 714 C C . THR A 1 122 ? -9.50854 -42.43625 10.17570 1.000 76.69537 149 THR A C 1
ATOM 715 O O . THR A 1 122 ? -10.24833 -41.47011 9.95416 1.000 74.79037 149 THR A O 1
ATOM 719 N N . ASP A 1 123 ? -9.54538 -43.11217 11.32601 1.000 74.67829 150 ASP A N 1
ATOM 720 C CA . ASP A 1 123 ? -10.41499 -42.67344 12.40921 1.000 65.83938 150 ASP A CA 1
ATOM 721 C C . ASP A 1 123 ? -10.00637 -41.29726 12.92941 1.000 65.75330 150 ASP A C 1
ATOM 722 O O . ASP A 1 123 ? -10.85851 -40.54136 13.41047 1.000 63.86455 150 ASP A O 1
ATOM 727 N N . VAL A 1 124 ? -8.71693 -40.95043 12.83706 1.000 66.50659 151 VAL A N 1
ATOM 728 C CA . VAL A 1 124 ? -8.27230 -39.60934 13.22274 1.000 57.85004 151 VAL A CA 1
ATOM 729 C C . VAL A 1 124 ? -8.97465 -38.55991 12.37369 1.000 63.23241 151 VAL A C 1
ATOM 730 O O . VAL A 1 124 ? -9.55628 -37.59999 12.89091 1.000 70.66846 151 VAL A O 1
ATOM 734 N N . SER A 1 125 ? -8.91408 -38.72290 11.05026 1.000 73.30411 152 SER A N 1
ATOM 735 C CA . SER A 1 125 ? -9.56588 -37.77094 10.15751 1.000 73.11173 152 SER A CA 1
ATOM 736 C C . SER A 1 125 ? -11.07235 -37.75618 10.38333 1.000 72.30877 152 SER A C 1
ATOM 737 O O . SER A 1 125 ? -11.66428 -36.69438 10.60864 1.000 64.55978 152 SER A O 1
ATOM 740 N N . LEU A 1 126 ? -11.70451 -38.93584 10.35487 1.000 64.39790 153 LEU A N 1
ATOM 741 C CA . LEU A 1 126 ? -13.14815 -39.02467 10.56659 1.000 67.60038 153 LEU A CA 1
ATOM 742 C C . LEU A 1 126 ? -13.58158 -38.27686 11.82237 1.000 81.45183 153 LEU A C 1
ATOM 743 O O . LEU A 1 126 ? -14.63369 -37.62755 11.83577 1.000 89.67191 153 LEU A O 1
ATOM 748 N N . TYR A 1 127 ? -12.77467 -38.34243 12.88432 1.000 73.40876 154 TYR A N 1
ATOM 749 C CA . TYR A 1 127 ? -13.10691 -37.61067 14.10197 1.000 81.26999 154 TYR A CA 1
ATOM 750 C C . TYR A 1 127 ? -12.93978 -36.10780 13.91010 1.000 86.75688 154 TYR A C 1
ATOM 751 O O . TYR A 1 127 ? -13.76262 -35.32198 14.39564 1.000 88.29573 154 TYR A O 1
ATOM 760 N N . ILE A 1 128 ? -11.87180 -35.69000 13.22199 1.000 86.04326 155 ILE A N 1
ATOM 761 C CA . ILE A 1 128 ? -11.63413 -34.26560 12.99399 1.000 73.13279 155 ILE A CA 1
ATOM 762 C C . ILE A 1 128 ? -12.79915 -33.64394 12.23546 1.000 93.04943 155 ILE A C 1
ATOM 763 O O . ILE A 1 128 ? -13.18769 -32.49768 12.49309 1.000 92.35568 155 ILE A O 1
ATOM 768 N N . LEU A 1 129 ? -13.38288 -34.39071 11.29843 1.000 94.88007 156 LEU A N 1
ATOM 769 C CA . LEU A 1 129 ? -14.48265 -33.89832 10.48354 1.000 85.73314 156 LEU A CA 1
ATOM 770 C C . LEU A 1 129 ? -15.85181 -34.11575 11.12732 1.000 90.54131 156 LEU A C 1
ATOM 771 O O . LEU A 1 129 ? -16.86659 -34.08113 10.42308 1.000 105.99560 156 LEU A O 1
ATOM 776 N N . GLY A 1 130 ? -15.90545 -34.34471 12.44011 1.000 96.81280 157 GLY A N 1
ATOM 777 C CA . GLY A 1 130 ? -17.15372 -34.30600 13.17345 1.000 93.97124 157 GLY A CA 1
ATOM 778 C C . GLY A 1 130 ? -17.88172 -35.62536 13.33902 1.000 98.44144 157 GLY A C 1
ATOM 779 O O . GLY A 1 130 ? -18.88482 -35.66712 14.06475 1.000 104.45224 157 GLY A O 1
ATOM 780 N N . SER A 1 131 ? -17.42152 -36.69958 12.70185 1.000 95.95259 158 SER A N 1
ATOM 781 C CA . SER A 1 131 ? -18.09750 -37.98504 12.82491 1.000 106.28303 158 SER A CA 1
ATOM 782 C C . SER A 1 131 ? -17.99462 -38.52151 14.25155 1.000 98.34742 158 SER A C 1
ATOM 783 O O . SER A 1 131 ? -17.07080 -38.19036 14.99991 1.000 98.50651 158 SER A O 1
ATOM 786 N N . ASP A 1 132 ? -18.96819 -39.35347 14.62966 1.000 100.71144 159 ASP A N 1
ATOM 787 C CA . ASP A 1 132 ? -18.98076 -39.95391 15.95976 1.000 107.82200 159 ASP A CA 1
ATOM 788 C C . ASP A 1 132 ? -17.89015 -41.01032 16.07061 1.000 112.64934 159 ASP A C 1
ATOM 789 O O . ASP A 1 132 ? -18.11266 -42.18331 15.75097 1.000 113.33451 159 ASP A O 1
ATOM 794 N N . ILE A 1 133 ? -16.70916 -40.60069 16.52028 1.000 103.11715 160 ILE A N 1
ATOM 795 C CA . ILE A 1 133 ? -15.58516 -41.50118 16.72636 1.000 87.22257 160 ILE A CA 1
ATOM 796 C C . ILE A 1 133 ? -15.09942 -41.32264 18.15616 1.000 96.18297 160 ILE A C 1
ATOM 797 O O . ILE A 1 133 ? -15.00125 -40.19453 18.65185 1.000 89.60160 160 ILE A O 1
ATOM 802 N N . ASN A 1 134 ? -14.81825 -42.43448 18.82718 1.000 92.40556 161 ASN A N 1
ATOM 803 C CA . ASN A 1 134 ? -14.32356 -42.40260 20.19628 1.000 92.21955 161 ASN A CA 1
ATOM 804 C C . ASN A 1 134 ? -12.79893 -42.39451 20.17307 1.000 90.92000 161 ASN A C 1
ATOM 805 O O . ASN A 1 134 ? -12.17682 -43.32076 19.64109 1.000 88.30908 161 ASN A O 1
ATOM 810 N N . VAL A 1 135 ? -12.20062 -41.34540 20.74297 1.000 82.60987 162 VAL A N 1
ATOM 811 C CA . VAL A 1 135 ? -10.74366 -41.22702 20.74052 1.000 79.74482 162 VAL A CA 1
ATOM 812 C C . VAL A 1 135 ? -10.11749 -42.35658 21.54899 1.000 87.24419 162 VAL A C 1
ATOM 813 O O . VAL A 1 135 ? -9.13505 -42.97746 21.12583 1.000 86.19942 162 VAL A O 1
ATOM 817 N N . ASP A 1 136 ? -10.67487 -42.63425 22.73094 1.000 80.09910 163 ASP A N 1
ATOM 818 C CA . ASP A 1 136 ? -10.13896 -43.70222 23.56904 1.000 77.56946 163 ASP A CA 1
ATOM 819 C C . ASP A 1 136 ? -10.23222 -45.05191 22.86913 1.000 88.71139 163 ASP A C 1
ATOM 820 O O . ASP A 1 136 ? -9.33779 -45.89550 23.00720 1.000 84.05092 163 ASP A O 1
ATOM 825 N N . ASP A 1 137 ? -11.30765 -45.27411 22.11006 1.000 91.49138 164 ASP A N 1
ATOM 826 C CA . ASP A 1 137 ? -11.42710 -46.51567 21.35514 1.000 85.05224 164 ASP A CA 1
ATOM 827 C C . ASP A 1 137 ? -10.40315 -46.58073 20.22873 1.000 77.37841 164 ASP A C 1
ATOM 828 O O . ASP A 1 137 ? -9.91342 -47.66746 19.90148 1.000 84.71641 164 ASP A O 1
ATOM 833 N N . MET A 1 138 ? -10.06696 -45.43518 19.63083 1.000 68.56522 165 MET A N 1
ATOM 834 C CA . MET A 1 138 ? -9.00552 -45.39437 18.63035 1.000 65.03346 165 MET A CA 1
ATOM 835 C C . MET A 1 138 ? -7.68665 -45.86378 19.22413 1.000 67.73561 165 MET A C 1
ATOM 836 O O . MET A 1 138 ? -7.11125 -46.86794 18.78833 1.000 73.38887 165 MET A O 1
ATOM 841 N N . VAL A 1 139 ? -7.19628 -45.13348 20.23009 1.000 78.62641 166 VAL A N 1
ATOM 842 C CA . VAL A 1 139 ? -5.91499 -45.44980 20.85493 1.000 60.47282 166 VAL A CA 1
ATOM 843 C C . VAL A 1 139 ? -5.88509 -46.89554 21.32510 1.000 65.52073 166 VAL A C 1
ATOM 844 O O . VAL A 1 139 ? -4.89023 -47.60423 21.12833 1.000 73.98792 166 VAL A O 1
ATOM 848 N N . ASN A 1 140 ? -6.96804 -47.35580 21.95752 1.000 70.58933 167 ASN A N 1
ATOM 849 C CA . ASN A 1 140 ? -7.02280 -48.74025 22.41442 1.000 57.11160 167 ASN A CA 1
ATOM 850 C C . ASN A 1 140 ? -6.89286 -49.70369 21.24206 1.000 70.68078 167 ASN A C 1
ATOM 851 O O . ASN A 1 140 ? -5.88061 -50.40241 21.11618 1.000 84.64271 167 ASN A O 1
ATOM 856 N N . GLU A 1 141 ? -7.88961 -49.71346 20.34296 1.000 82.61570 168 GLU A N 1
ATOM 857 C CA . GLU A 1 141 ? -7.87464 -50.61701 19.18928 1.000 81.39550 168 GLU A CA 1
ATOM 858 C C . GLU A 1 141 ? -6.51761 -50.66168 18.49375 1.000 72.85299 168 GLU A C 1
ATOM 859 O O . GLU A 1 141 ? -6.11640 -51.71399 17.97969 1.000 74.80183 168 GLU A O 1
ATOM 865 N N . LEU A 1 142 ? -5.79513 -49.53913 18.47231 1.000 62.50797 169 LEU A N 1
ATOM 866 C CA . LEU A 1 142 ? -4.43269 -49.54567 17.94962 1.000 56.74533 169 LEU A CA 1
ATOM 867 C C . LEU A 1 142 ? -3.55290 -50.51046 18.73587 1.000 58.52491 169 LEU A C 1
ATOM 868 O O . LEU A 1 142 ? -2.88080 -51.37210 18.15614 1.000 68.98368 169 LEU A O 1
ATOM 873 N N . PHE A 1 143 ? -3.55548 -50.38604 20.06716 1.000 63.91688 170 PHE A N 1
ATOM 874 C CA . PHE A 1 143 ? -2.70609 -51.23494 20.89853 1.000 60.59050 170 PHE A CA 1
ATOM 875 C C . PHE A 1 143 ? -3.25311 -52.65284 21.00263 1.000 67.45629 170 PHE A C 1
ATOM 876 O O . PHE A 1 143 ? -2.48563 -53.59748 21.21086 1.000 71.76832 170 PHE A O 1
ATOM 884 N N . ASP A 1 144 ? -4.56849 -52.82394 20.86764 1.000 69.92910 171 ASP A N 1
ATOM 885 C CA . ASP A 1 144 ? -5.13042 -54.16905 20.77201 1.000 74.40640 171 ASP A CA 1
ATOM 886 C C . ASP A 1 144 ? -4.61057 -54.91822 19.55180 1.000 82.94840 171 ASP A C 1
ATOM 887 O O . ASP A 1 144 ? -4.30183 -56.10973 19.64439 1.000 75.27834 171 ASP A O 1
ATOM 892 N N . SER A 1 145 ? -4.53903 -54.25397 18.39261 1.000 80.74977 172 SER A N 1
ATOM 893 C CA . SER A 1 145 ? -4.02919 -54.89878 17.18818 1.000 60.93283 172 SER A CA 1
ATOM 894 C C . SER A 1 145 ? -2.51558 -55.01702 17.19252 1.000 66.96027 172 SER A C 1
ATOM 895 O O . SER A 1 145 ? -1.97544 -55.92531 16.55245 1.000 81.62426 172 SER A O 1
ATOM 898 N N . LEU A 1 146 ? -1.82653 -54.12694 17.90740 1.000 61.41494 173 LEU A N 1
ATOM 899 C CA . LEU A 1 146 ? -0.37035 -54.09670 17.87817 1.000 62.64582 173 LEU A CA 1
ATOM 900 C C . LEU A 1 146 ? 0.25290 -55.17001 18.76547 1.000 63.32419 173 LEU A C 1
ATOM 901 O O . LEU A 1 146 ? 1.31151 -55.71142 18.42821 1.000 67.74219 173 LEU A O 1
ATOM 906 N N . PHE A 1 147 ? -0.37971 -55.49317 19.89517 1.000 72.06108 174 PHE A N 1
ATOM 907 C CA . PHE A 1 147 ? 0.25024 -56.42211 20.83553 1.000 67.77010 174 PHE A CA 1
ATOM 908 C C . PHE A 1 147 ? 0.39335 -57.83455 20.28433 1.000 75.70608 174 PHE A C 1
ATOM 909 O O . PHE A 1 147 ? 1.48887 -58.41154 20.41748 1.000 77.00566 174 PHE A O 1
ATOM 917 N N . PRO A 1 148 ? -0.63122 -58.46414 19.68492 1.000 79.46027 175 PRO A N 1
ATOM 918 C CA . PRO A 1 148 ? -0.44990 -59.86138 19.25281 1.000 68.46067 175 PRO A CA 1
ATOM 919 C C . PRO A 1 148 ? 0.68919 -60.03898 18.26666 1.000 82.33440 175 PRO A C 1
ATOM 920 O O . PRO A 1 148 ? 1.43557 -61.02106 18.36237 1.000 80.62593 175 PRO A O 1
ATOM 924 N N . VAL A 1 149 ? 0.85575 -59.10621 17.32574 1.000 78.65624 176 VAL A N 1
ATOM 925 C CA . VAL A 1 149 ? 1.95776 -59.22619 16.37834 1.000 74.52683 176 VAL A CA 1
ATOM 926 C C . VAL A 1 149 ? 3.29273 -58.96872 17.07282 1.000 77.50483 176 VAL A C 1
ATOM 927 O O . VAL A 1 149 ? 4.31470 -59.55650 16.69836 1.000 85.54202 176 VAL A O 1
ATOM 931 N N . ILE A 1 150 ? 3.31180 -58.12266 18.10829 1.000 75.32505 177 ILE A N 1
ATOM 932 C CA . ILE A 1 150 ? 4.53807 -57.94264 18.88542 1.000 63.13417 177 ILE A CA 1
ATOM 933 C C . ILE A 1 150 ? 4.90701 -59.23465 19.60003 1.000 73.48285 177 ILE A C 1
ATOM 934 O O . ILE A 1 150 ? 6.07644 -59.63959 19.62500 1.000 79.20374 177 ILE A O 1
ATOM 939 N N . TYR A 1 151 ? 3.91807 -59.89982 20.19583 1.000 70.67417 178 TYR A N 1
ATOM 940 C CA . TYR A 1 151 ? 4.18514 -61.15305 20.88944 1.000 79.76607 178 TYR A CA 1
ATOM 941 C C . TYR A 1 151 ? 4.61154 -62.23772 19.90363 1.000 84.16450 178 TYR A C 1
ATOM 942 O O . TYR A 1 151 ? 5.64016 -62.89733 20.09786 1.000 80.11418 178 TYR A O 1
ATOM 951 N N . THR A 1 152 ? 3.84900 -62.41621 18.82124 1.000 81.59878 179 THR A N 1
ATOM 952 C CA . THR A 1 152 ? 4.10915 -63.53100 17.91380 1.000 85.42293 179 THR A CA 1
ATOM 953 C C . THR A 1 152 ? 5.38981 -63.34222 17.10544 1.000 87.52633 179 THR A C 1
ATOM 954 O O . THR A 1 152 ? 6.03323 -64.33176 16.73915 1.000 95.85877 179 THR A O 1
ATOM 958 N N . GLN A 1 153 ? 5.78098 -62.10130 16.81484 1.000 84.22089 180 GLN A N 1
ATOM 959 C CA . GLN A 1 153 ? 6.92676 -61.85438 15.94678 1.000 75.29998 180 GLN A CA 1
ATOM 960 C C . GLN A 1 153 ? 8.17489 -61.37987 16.67104 1.000 87.60905 180 GLN A C 1
ATOM 961 O O . GLN A 1 153 ? 9.27914 -61.62212 16.18157 1.000 103.27390 180 GLN A O 1
ATOM 967 N N . MET A 1 154 ? 8.04011 -60.70773 17.80970 1.000 89.50054 181 MET A N 1
ATOM 968 C CA . MET A 1 154 ? 9.19600 -60.16774 18.51447 1.000 83.05472 181 MET A CA 1
ATOM 969 C C . MET A 1 154 ? 9.51963 -60.90829 19.80012 1.000 90.94338 181 MET A C 1
ATOM 970 O O . MET A 1 154 ? 10.69622 -61.08367 20.12406 1.000 98.34835 181 MET A O 1
ATOM 975 N N . MET A 1 155 ? 8.50690 -61.35445 20.54141 1.000 88.86342 182 MET A N 1
ATOM 976 C CA . MET A 1 155 ? 8.71197 -61.96847 21.84833 1.000 92.28725 182 MET A CA 1
ATOM 977 C C . MET A 1 155 ? 8.75943 -63.49040 21.78919 1.000 93.93969 182 MET A C 1
ATOM 978 O O . MET A 1 155 ? 9.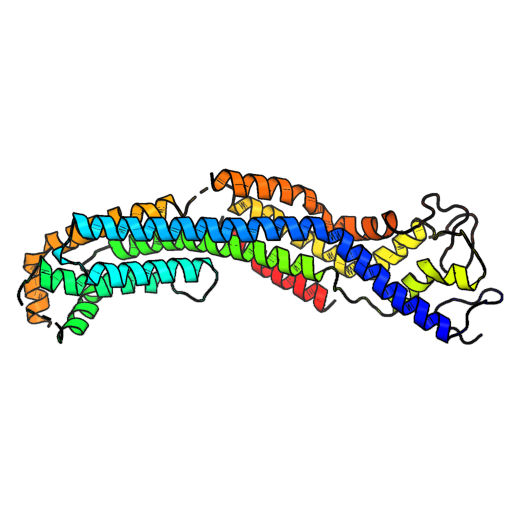69573 -64.10014 22.31297 1.000 103.96536 182 MET A O 1
ATOM 983 N N . ASN A 1 156 ? 7.76607 -64.11992 21.16654 1.000 95.96772 183 ASN A N 1
ATOM 984 C CA . ASN A 1 156 ? 7.70521 -65.57552 21.03211 1.000 110.31645 183 ASN A CA 1
ATOM 985 C C . ASN A 1 156 ? 7.48344 -65.92134 19.56792 1.000 120.21126 183 ASN A C 1
ATOM 986 O O . ASN A 1 156 ? 6.34723 -66.16181 19.13568 1.000 121.38235 183 ASN A O 1
ATOM 991 N N . PRO A 1 157 ? 8.54993 -65.94514 18.76661 1.000 124.82220 184 PRO A N 1
ATOM 992 C CA . PRO A 1 157 ? 8.41715 -66.35737 17.36057 1.000 121.89731 184 PRO A CA 1
ATOM 993 C C . PRO A 1 157 ? 8.06046 -67.83441 17.26553 1.000 126.56370 184 PRO A C 1
ATOM 994 O O . PRO A 1 157 ? 8.83033 -68.70025 17.68641 1.000 128.91736 184 PRO A O 1
ATOM 998 N N . GLY A 1 158 ? 6.88433 -68.11710 16.71354 1.000 117.64287 185 GLY A N 1
ATOM 999 C CA . GLY A 1 158 ? 6.40889 -69.48270 16.58516 1.000 105.56080 185 GLY A CA 1
ATOM 1000 C C . GLY A 1 158 ? 5.15759 -69.76301 17.39557 1.000 114.95076 185 GLY A C 1
ATOM 1001 O O . GLY A 1 158 ? 4.40430 -70.69077 17.09694 1.000 108.17125 185 GLY A O 1
ATOM 1002 N N . LEU A 1 164 ? -2.52134 -67.17128 15.75479 1.000 101.16938 191 LEU A N 1
ATOM 1003 C CA . LEU A 1 164 ? -3.56647 -66.75641 14.82437 1.000 116.69146 191 LEU A CA 1
ATOM 1004 C C . LEU A 1 164 ? -4.95592 -67.03582 15.39721 1.000 120.94467 191 LEU A C 1
ATOM 1005 O O . LEU A 1 164 ? -5.83608 -66.17582 15.36046 1.000 124.62487 191 LEU A O 1
ATOM 1007 N N . ASP A 1 165 ? -5.14968 -68.24785 15.92125 1.000 119.42771 192 ASP A N 1
ATOM 1008 C CA . ASP A 1 165 ? -6.39804 -68.58776 16.59310 1.000 119.01598 192 ASP A CA 1
ATOM 1009 C C . ASP A 1 165 ? -6.44017 -68.07277 18.02431 1.000 120.22607 192 ASP A C 1
ATOM 1010 O O . ASP A 1 165 ? -7.53084 -67.88722 18.57628 1.000 117.24991 192 ASP A O 1
ATOM 1012 N N . ILE A 1 166 ? -5.27592 -67.83024 18.62225 1.000 117.85999 193 ILE A N 1
ATOM 1013 C CA . ILE A 1 166 ? -5.14088 -67.41795 20.01382 1.000 104.95530 193 ILE A CA 1
ATOM 1014 C C . ILE A 1 166 ? -5.16127 -65.89211 20.04476 1.000 103.87663 193 ILE A C 1
ATOM 1015 O O . ILE A 1 166 ? -5.01500 -65.26646 21.10098 1.000 115.34269 193 ILE A O 1
ATOM 1020 N N . ASN A 1 167 ? -5.39734 -65.28715 18.87789 1.000 98.40151 194 ASN A N 1
ATOM 1021 C CA . ASN A 1 167 ? -5.27274 -63.83907 18.73826 1.000 98.60798 194 ASN A CA 1
ATOM 1022 C C . ASN A 1 167 ? -6.17274 -63.08916 19.71404 1.000 97.66386 194 ASN A C 1
ATOM 1023 O O . ASN A 1 167 ? -5.75922 -62.07884 20.29439 1.000 101.12261 194 ASN A O 1
ATOM 1028 N N . GLU A 1 168 ? -7.40737 -63.56036 19.90689 1.000 94.28033 195 GLU A N 1
ATOM 1029 C CA . GLU A 1 168 ? -8.33319 -62.83387 20.77091 1.000 95.37609 195 GLU A CA 1
ATOM 1030 C C . GLU A 1 168 ? -7.94161 -62.94236 22.23772 1.000 102.00591 195 GLU A C 1
ATOM 1031 O O . GLU A 1 168 ? -8.22760 -62.03033 23.02223 1.000 95.99559 195 GLU A O 1
ATOM 1037 N N . CYS A 1 169 ? -7.29558 -64.04241 22.62765 1.000 108.37544 196 CYS A N 1
ATOM 1038 C CA . CYS A 1 169 ? -6.77857 -64.14649 23.98756 1.000 113.57111 196 CYS A CA 1
ATOM 1039 C C . CYS A 1 169 ? -5.68092 -63.11931 24.23344 1.000 116.53859 196 CYS A C 1
ATOM 1040 O O . CYS A 1 169 ? -5.58251 -62.55207 25.32837 1.000 118.21349 196 CYS A O 1
ATOM 1043 N N . LEU A 1 170 ? -4.84688 -62.86555 23.22127 1.000 112.09696 197 LEU A N 1
ATOM 1044 C CA . LEU A 1 170 ? -3.78474 -61.87431 23.35979 1.000 83.68077 197 LEU A CA 1
ATOM 1045 C C . LEU A 1 170 ? -4.35403 -60.46481 23.44348 1.000 82.24570 197 LEU A C 1
ATOM 1046 O O . LEU A 1 170 ? -3.85571 -59.63182 24.20995 1.000 79.97515 197 LEU A O 1
ATOM 1051 N N . ARG A 1 171 ? -5.39718 -60.18173 22.65951 1.000 83.56048 198 ARG A N 1
ATOM 1052 C CA . ARG A 1 171 ? -5.99597 -58.85125 22.66406 1.000 90.89160 198 ARG A CA 1
ATOM 1053 C C . ARG A 1 171 ? -6.58461 -58.51431 24.02858 1.000 95.22968 198 ARG A C 1
ATOM 1054 O O . ARG A 1 171 ? -6.50869 -57.36541 24.47931 1.000 99.20064 198 ARG A O 1
ATOM 1062 N N . GLY A 1 172 ? -7.17891 -59.50180 24.70041 1.000 96.05601 199 GLY A N 1
ATOM 1063 C CA . GLY A 1 172 ? -7.68382 -59.26391 26.04203 1.000 86.86306 199 GLY A CA 1
ATOM 1064 C C . GLY A 1 172 ? -6.57002 -59.11076 27.05876 1.000 78.89055 199 GLY A C 1
ATOM 1065 O O . GLY A 1 172 ? -6.66114 -58.28698 27.97345 1.000 87.88985 199 GLY A O 1
ATOM 1066 N N . ALA A 1 173 ? -5.49959 -59.89618 26.90800 1.000 81.95538 200 ALA A N 1
ATOM 1067 C CA . ALA A 1 173 ? -4.35995 -59.81254 27.81196 1.000 77.63967 200 ALA A CA 1
ATOM 1068 C C . ALA A 1 173 ? -3.64332 -58.47223 27.72191 1.000 83.46232 200 ALA A C 1
ATOM 1069 O O . ALA A 1 173 ? -2.95634 -58.08852 28.67457 1.000 98.52230 200 ALA A O 1
ATOM 1071 N N . ARG A 1 174 ? -3.78160 -57.76150 26.59954 1.000 86.21608 201 ARG A N 1
ATOM 1072 C CA . ARG A 1 174 ? -3.15001 -56.45306 26.45516 1.000 80.65187 201 ARG A CA 1
ATOM 1073 C C . ARG A 1 174 ? -3.62987 -55.49369 27.53696 1.000 69.02364 201 ARG A C 1
ATOM 1074 O O . ARG A 1 174 ? -2.82196 -54.83485 28.20141 1.000 77.99205 201 ARG A O 1
ATOM 1082 N N . ARG A 1 175 ? -4.94723 -55.39431 27.71845 1.000 67.48843 202 ARG A N 1
ATOM 1083 C CA . ARG A 1 175 ? -5.53204 -54.46793 28.68062 1.000 81.80668 202 ARG A CA 1
ATOM 1084 C C . ARG A 1 175 ? -5.59935 -55.05240 30.08615 1.000 88.69924 202 ARG A C 1
ATOM 1085 O O . ARG A 1 175 ? -5.35041 -54.33887 31.06505 1.000 68.12716 202 ARG A O 1
ATOM 1093 N N . ASP A 1 176 ? -5.93429 -56.33979 30.20457 1.000 85.34154 203 ASP A N 1
ATOM 1094 C CA . ASP A 1 176 ? -6.06508 -56.94823 31.52271 1.000 81.29745 203 ASP A CA 1
ATOM 1095 C C . ASP A 1 176 ? -4.73888 -56.96736 32.27088 1.000 81.46543 203 ASP A C 1
ATOM 1096 O O . ASP A 1 176 ? -4.72763 -56.83902 33.49907 1.000 97.73909 203 ASP A O 1
ATOM 1101 N N . LEU A 1 177 ? -3.61960 -57.11503 31.56203 1.000 61.94781 204 LEU A N 1
ATOM 1102 C CA . LEU A 1 177 ? -2.30269 -57.11797 32.18828 1.000 72.12037 204 LEU A CA 1
ATOM 1103 C C . LEU A 1 177 ? -1.56695 -55.78824 32.06606 1.000 77.18885 204 LEU A C 1
ATOM 1104 O O . LEU A 1 177 ? -0.44013 -55.67922 32.56215 1.000 83.62039 204 LEU A O 1
ATOM 1109 N N . LYS A 1 178 ? -2.17345 -54.78063 31.43510 1.000 56.00944 205 LYS A N 1
ATOM 1110 C CA . LYS A 1 178 ? -1.57563 -53.45012 31.30084 1.000 60.63975 205 LYS A CA 1
ATOM 1111 C C . LYS A 1 178 ? -0.14378 -53.53682 30.77726 1.000 67.19762 205 LYS A C 1
ATOM 1112 O O . LYS A 1 178 ? 0.78863 -52.95982 31.34142 1.000 58.78666 205 LYS A O 1
ATOM 1118 N N . VAL A 1 179 ? 0.02637 -54.27598 29.67857 1.000 65.68262 206 VAL A N 1
ATOM 1119 C CA . VAL A 1 179 ? 1.36962 -54.55359 29.18000 1.000 59.70523 206 VAL A CA 1
ATOM 1120 C C . VAL A 1 179 ? 2.06205 -53.27732 28.71940 1.000 59.40464 206 VAL A C 1
ATOM 1121 O O . VAL A 1 179 ? 3.28875 -53.15886 28.82321 1.000 62.39114 206 VAL A O 1
ATOM 1125 N N . PHE A 1 180 ? 1.30282 -52.29840 28.22991 1.000 64.36728 207 PHE A N 1
ATOM 1126 C CA . PHE A 1 180 ? 1.87744 -51.06716 27.70365 1.000 55.97075 207 PHE A CA 1
ATOM 1127 C C . PHE A 1 180 ? 1.96434 -49.95534 28.74039 1.000 54.19473 207 PHE A C 1
ATOM 1128 O O . PHE A 1 180 ? 2.29506 -48.82049 28.38241 1.000 67.03374 207 PHE A O 1
ATOM 1136 N N . GLY A 1 181 ? 1.67641 -50.24928 30.00512 1.000 59.01127 208 GLY A N 1
ATOM 1137 C CA . GLY A 1 181 ? 1.76263 -49.22469 31.03141 1.000 56.19103 208 GLY A CA 1
ATOM 1138 C C . GLY A 1 181 ? 0.80970 -48.07819 30.76329 1.000 59.01992 208 GLY A C 1
ATOM 1139 O O . GLY A 1 181 ? -0.31309 -48.26444 30.27940 1.000 64.63800 208 GLY A O 1
ATOM 1140 N N . SER A 1 182 ? 1.26597 -46.86771 31.07517 1.000 62.08289 209 SER A N 1
ATOM 1141 C CA . SER A 1 182 ? 0.48167 -45.65888 30.86826 1.000 55.40690 209 SER A CA 1
ATOM 1142 C C . SER A 1 182 ? 0.62468 -45.09251 29.46451 1.000 61.06347 209 SER A C 1
ATOM 1143 O O . SER A 1 182 ? 0.00458 -44.06721 29.16460 1.000 78.62849 209 SER A O 1
ATOM 1146 N N . PHE A 1 183 ? 1.43154 -45.71775 28.60772 1.000 58.84267 210 PHE A N 1
ATOM 1147 C CA . PHE A 1 183 ? 1.56096 -45.25208 27.22749 1.000 55.50869 210 PHE A CA 1
ATOM 1148 C C . PHE A 1 183 ? 0.22052 -45.09136 26.52205 1.000 56.27887 210 PHE A C 1
ATOM 1149 O O . PHE A 1 183 ? 0.00609 -44.03985 25.89782 1.000 60.49864 210 PHE A O 1
ATOM 1157 N N . PRO A 1 184 ? -0.71427 -46.04961 26.57739 1.000 55.18367 211 PRO A N 1
ATOM 1158 C CA . PRO A 1 184 ? -2.00816 -45.80903 25.91447 1.000 52.56182 211 PRO A CA 1
ATOM 1159 C C . PRO A 1 184 ? -2.74283 -44.60715 26.47933 1.000 59.38079 211 PRO A C 1
ATOM 1160 O O . PRO A 1 184 ? -3.24787 -43.77885 25.71333 1.000 63.54115 211 PRO A O 1
ATOM 1164 N N . LYS A 1 185 ? -2.80631 -44.47829 27.80661 1.000 69.15542 212 LYS A N 1
ATOM 1165 C CA . LYS A 1 185 ? -3.46682 -43.31650 28.39047 1.000 68.85188 212 LYS A CA 1
ATOM 1166 C C . LYS A 1 185 ? -2.70668 -42.03216 28.08078 1.000 66.52506 212 LYS A C 1
ATOM 1167 O O . LYS A 1 185 ? -3.32207 -40.96979 27.92670 1.000 57.02225 212 LYS A O 1
ATOM 1173 N N . LEU A 1 186 ? -1.37780 -42.11243 27.97055 1.000 65.88615 213 LEU A N 1
ATOM 1174 C CA . LEU A 1 186 ? -0.58809 -40.94480 27.59022 1.000 61.15458 213 LEU A CA 1
ATOM 1175 C C . LEU A 1 186 ? -0.95676 -40.47313 26.18996 1.000 71.64953 213 LEU A C 1
ATOM 1176 O O . LEU A 1 186 ? -1.24631 -39.29075 25.97363 1.000 74.59496 213 LEU A O 1
ATOM 1181 N N . ILE A 1 187 ? -0.94369 -41.39035 25.22186 1.000 70.61347 214 ILE A N 1
ATOM 1182 C CA . ILE A 1 187 ? -1.36212 -41.05217 23.86548 1.000 62.73138 214 ILE A CA 1
ATOM 1183 C C . ILE A 1 187 ? -2.82934 -40.63815 23.85441 1.000 74.52438 214 ILE A C 1
ATOM 1184 O O . ILE A 1 187 ? -3.22021 -39.70090 23.14709 1.000 75.45576 214 ILE A O 1
ATOM 1189 N N . MET A 1 188 ? -3.65738 -41.32164 24.65342 1.000 78.75798 215 MET A N 1
ATOM 1190 C CA . MET A 1 188 ? -5.08391 -41.01218 24.73508 1.000 68.47795 215 MET A CA 1
ATOM 1191 C C . MET A 1 188 ? -5.31821 -39.53872 25.03892 1.000 73.76378 215 MET A C 1
ATOM 1192 O O . MET A 1 188 ? -6.02666 -38.84372 24.30371 1.000 80.05907 215 MET A O 1
ATOM 1197 N N . THR A 1 189 ? -4.72915 -39.04538 26.12795 1.000 80.57403 216 THR A N 1
ATOM 1198 C CA . THR A 1 189 ? -4.91944 -37.64670 26.49288 1.000 85.04603 216 THR A CA 1
ATOM 1199 C C . THR A 1 189 ? -4.19668 -36.71736 25.52339 1.000 84.40250 216 THR A C 1
ATOM 1200 O O . THR A 1 189 ? -4.69804 -35.63152 25.20846 1.000 102.14959 216 THR A O 1
ATOM 1204 N N . GLN A 1 190 ? -3.02488 -37.13190 25.03160 1.000 75.50210 217 GLN A N 1
ATOM 1205 C CA . GLN A 1 190 ? -2.25929 -36.29328 24.11203 1.000 87.53009 217 GLN A CA 1
ATOM 1206 C C . GLN A 1 190 ? -3.05632 -35.97630 22.85019 1.000 92.55241 217 GLN A C 1
ATOM 1207 O O . GLN A 1 190 ? -3.08691 -34.82509 22.39754 1.000 83.58417 217 GLN A O 1
ATOM 1213 N N . VAL A 1 191 ? -3.71375 -36.98014 22.27266 1.000 87.86165 218 VAL A N 1
ATOM 1214 C CA . VAL A 1 191 ? -4.40771 -36.77689 21.00677 1.000 85.25642 218 VAL A CA 1
ATOM 1215 C C . VAL A 1 191 ? -5.85107 -36.31996 21.20539 1.000 88.28781 218 VAL A C 1
ATOM 1216 O O . VAL A 1 191 ? -6.38484 -35.59576 20.36115 1.000 103.45436 218 VAL A O 1
ATOM 1220 N N . SER A 1 192 ? -6.49955 -36.71644 22.30433 1.000 98.24182 219 SER A N 1
ATOM 1221 C CA . SER A 1 192 ? -7.87658 -36.28817 22.52725 1.000 95.51277 219 SER A CA 1
ATOM 1222 C C . SER A 1 192 ? -7.95775 -34.79284 22.79668 1.000 79.40973 219 SER A C 1
ATOM 1223 O O . SER A 1 192 ? -8.95675 -34.15526 22.44679 1.000 89.25296 219 SER A O 1
ATOM 1226 N N . LYS A 1 193 ? -6.92173 -34.21697 23.40874 1.000 80.42226 220 LYS A N 1
ATOM 1227 C CA . LYS A 1 193 ? -6.91838 -32.77795 23.64612 1.000 99.85731 220 LYS A CA 1
ATOM 1228 C C . LYS A 1 193 ? -6.78966 -32.00391 22.33970 1.000 95.02676 220 LYS A C 1
ATOM 1229 O O . LYS A 1 193 ? -7.48346 -31.00064 22.13830 1.000 100.73395 220 LYS A O 1
ATOM 1235 N N . SER A 1 194 ? -5.91591 -32.45933 21.43653 1.000 98.54681 221 SER A N 1
ATOM 1236 C CA . SER A 1 194 ? -5.67347 -31.73182 20.19449 1.000 96.27755 221 SER A CA 1
ATOM 1237 C C . SER A 1 194 ? -6.71054 -32.04559 19.12206 1.000 81.90587 221 SER A C 1
ATOM 1238 O O . SER A 1 194 ? -7.01020 -31.18319 18.28900 1.000 81.62998 221 SER A O 1
ATOM 1241 N N . LEU A 1 195 ? -7.26109 -33.26221 19.11287 1.000 87.84605 222 LEU A N 1
ATOM 1242 C CA . LEU A 1 195 ? -8.28688 -33.58684 18.12650 1.000 81.06761 222 LEU A CA 1
ATOM 1243 C C . LEU A 1 195 ? -9.63132 -32.97342 18.48816 1.000 83.80035 222 LEU A C 1
ATOM 1244 O O . LEU A 1 195 ? -10.44632 -32.70840 17.59786 1.000 82.94630 222 LEU A O 1
ATOM 1249 N N . GLN A 1 196 ? -9.89058 -32.75147 19.77862 1.000 94.08971 223 GLN A N 1
ATOM 1250 C CA . GLN A 1 196 ? -11.14195 -32.10725 20.15859 1.000 85.29674 223 GLN A CA 1
ATOM 1251 C C . GLN A 1 196 ? -11.13317 -30.63062 19.78581 1.000 86.22042 223 GLN A C 1
ATOM 1252 O O . GLN A 1 196 ? -12.13555 -30.11049 19.28389 1.000 90.72701 223 GLN A O 1
ATOM 1258 N N . VAL A 1 197 ? -10.00901 -29.94104 20.00459 1.000 81.03694 224 VAL A N 1
ATOM 1259 C CA . VAL A 1 197 ? -9.95467 -28.52198 19.66370 1.000 80.30812 224 VAL A CA 1
ATOM 1260 C C . VAL A 1 197 ? -9.98353 -28.33280 18.15213 1.000 74.42750 224 VAL A C 1
ATOM 1261 O O . VAL A 1 197 ? -10.57386 -27.36822 17.65151 1.000 100.33476 224 VAL A O 1
ATOM 1265 N N . THR A 1 198 ? -9.36837 -29.24409 17.39683 1.000 85.16769 225 THR A N 1
ATOM 1266 C CA . THR A 1 198 ? -9.43273 -29.14396 15.94224 1.000 81.62050 225 THR A CA 1
ATOM 1267 C C . THR A 1 198 ? -10.83726 -29.44797 15.43202 1.000 78.29645 225 THR A C 1
ATOM 1268 O O . THR A 1 198 ? -11.32626 -28.78279 14.51136 1.000 80.55234 225 THR A O 1
ATOM 1272 N N . ARG A 1 199 ? -11.50857 -30.43651 16.02948 1.000 76.42035 226 ARG A N 1
ATOM 1273 C CA . ARG A 1 199 ? -12.85932 -30.78031 15.59494 1.000 74.53753 226 ARG A CA 1
ATOM 1274 C C . ARG A 1 199 ? -13.83048 -29.63950 15.86008 1.000 71.39169 226 ARG A C 1
ATOM 1275 O O . ARG A 1 199 ? -14.65342 -29.30081 15.00138 1.000 82.23911 226 ARG A O 1
ATOM 1283 N N . ILE A 1 200 ? -13.75223 -29.03382 17.04553 1.000 82.54839 227 ILE A N 1
ATOM 1284 C CA . ILE A 1 200 ? -14.67250 -27.95013 17.36372 1.000 84.58038 227 ILE A CA 1
ATOM 1285 C C . ILE A 1 200 ? -14.34338 -26.71520 16.53683 1.000 72.80201 227 ILE A C 1
ATOM 1286 O O . ILE A 1 200 ? -15.24305 -25.95130 16.16664 1.000 76.45520 227 ILE A O 1
ATOM 1291 N N . PHE A 1 201 ? -13.06239 -26.50247 16.22058 1.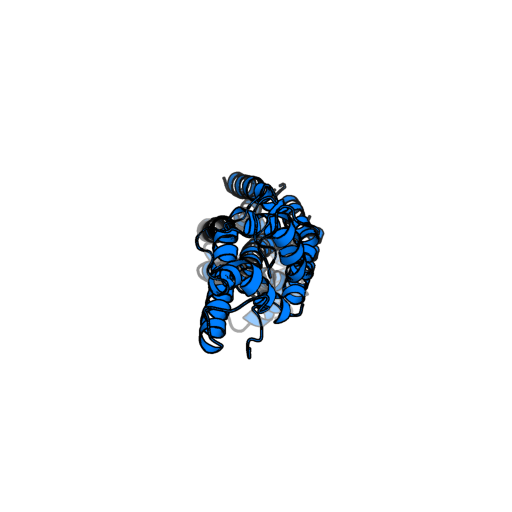000 68.46894 228 PHE A N 1
ATOM 1292 C CA . PHE A 1 201 ? -12.69324 -25.38916 15.35230 1.000 78.71116 228 PHE A CA 1
ATOM 1293 C C . PHE A 1 201 ? -13.37808 -25.50196 13.99755 1.000 76.75272 228 PHE A C 1
ATOM 1294 O O . PHE A 1 201 ? -13.90218 -24.51328 13.47143 1.000 69.99322 228 PHE A O 1
ATOM 1302 N N . LEU A 1 202 ? -13.38928 -26.70372 13.42109 1.000 70.98626 229 LEU A N 1
ATOM 1303 C CA . LEU A 1 202 ? -14.08925 -26.90814 12.16026 1.000 66.15529 229 LEU A CA 1
ATOM 1304 C C . LEU A 1 202 ? -15.59637 -26.81579 12.35267 1.000 75.53220 229 LEU A C 1
ATOM 1305 O O . LEU A 1 202 ? -16.29197 -26.18311 11.54996 1.000 83.12534 229 LEU A O 1
ATOM 1310 N N . GLN A 1 203 ? -16.11659 -27.43281 13.41728 1.000 92.41879 230 GLN A N 1
ATOM 1311 C CA . GLN A 1 203 ? -17.54829 -27.36310 13.68690 1.000 81.44056 230 GLN A CA 1
ATOM 1312 C C . GLN A 1 203 ? -18.00370 -25.92681 13.90333 1.000 73.06979 230 GLN A C 1
ATOM 1313 O O . GLN A 1 203 ? -19.11329 -25.56138 13.50044 1.000 79.34967 230 GLN A O 1
ATOM 1319 N N . ALA A 1 204 ? -17.15953 -25.09559 14.51895 1.000 74.07567 231 ALA A N 1
ATOM 1320 C CA . ALA A 1 204 ? -17.53306 -23.70397 14.74722 1.000 76.06485 231 ALA A CA 1
ATOM 1321 C C . ALA A 1 204 ? -17.59374 -22.92540 13.43922 1.000 64.19654 231 ALA A C 1
ATOM 1322 O O . ALA A 1 204 ? -18.51221 -22.12394 13.23304 1.000 66.68266 231 ALA A O 1
ATOM 1324 N N . LEU A 1 205 ? -16.62370 -23.14251 12.54658 1.000 71.98339 232 LEU A N 1
ATOM 1325 C CA . LEU A 1 205 ? -16.64698 -22.47498 11.24774 1.000 66.28319 232 LEU A CA 1
ATOM 1326 C C . LEU A 1 205 ? -17.89642 -22.85381 10.46339 1.000 60.74336 232 LEU A C 1
ATOM 1327 O O . LEU A 1 205 ? -18.58562 -21.98882 9.91071 1.000 64.88535 232 LEU A O 1
ATOM 1332 N N . ASN A 1 206 ? -18.20832 -24.15007 10.41223 1.000 54.53684 233 ASN A N 1
ATOM 1333 C CA . ASN A 1 206 ? -19.36364 -24.60086 9.64485 1.000 60.61699 233 ASN A CA 1
ATOM 1334 C C . ASN A 1 206 ? -20.66323 -24.08264 10.24272 1.000 61.61420 233 ASN A C 1
ATOM 1335 O O . ASN A 1 206 ? -21.57454 -23.68494 9.50854 1.000 75.87087 233 ASN A O 1
ATOM 1340 N N . LEU A 1 207 ? -20.77340 -24.08441 11.57146 1.000 78.55117 234 LEU A N 1
ATOM 1341 C CA . LEU A 1 207 ? -21.97590 -23.54599 12.19361 1.000 67.70510 234 LEU A CA 1
ATOM 1342 C C . LEU A 1 207 ? -22.09471 -22.04539 11.95621 1.000 75.27392 234 LEU A C 1
ATOM 1343 O O . LEU A 1 207 ? -23.20638 -21.53344 11.77774 1.000 73.56645 234 LEU A O 1
ATOM 1348 N N . GLY A 1 208 ? -20.96830 -21.32829 11.94320 1.000 73.54161 235 GLY A N 1
ATOM 1349 C CA . GLY A 1 208 ? -21.00409 -19.92938 11.55057 1.000 56.25040 235 GLY A CA 1
ATOM 1350 C C . GLY A 1 208 ? -21.54199 -19.74454 10.14526 1.000 66.19536 235 GLY A C 1
ATOM 1351 O O . GLY A 1 208 ? -22.35792 -18.85525 9.89305 1.000 69.17372 235 GLY A O 1
ATOM 1352 N N . ILE A 1 209 ? -21.09381 -20.58641 9.21228 1.000 64.424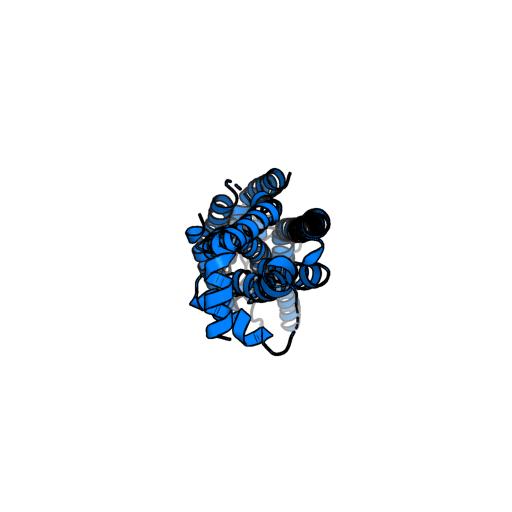62 236 ILE A N 1
ATOM 1353 C CA . ILE A 1 209 ? -21.67596 -20.60066 7.87392 1.000 57.24598 236 ILE A CA 1
ATOM 1354 C C . ILE A 1 209 ? -23.17196 -20.86762 7.95749 1.000 56.26072 236 ILE A C 1
ATOM 1355 O O . ILE A 1 209 ? -23.97398 -20.24017 7.25578 1.000 74.67691 236 ILE A O 1
ATOM 1360 N N . GLU A 1 210 ? -23.56991 -21.78667 8.83987 1.000 66.96779 237 GLU A N 1
ATOM 1361 C CA . GLU A 1 210 ? -24.96217 -22.21752 8.90700 1.000 62.53776 237 GLU A CA 1
ATOM 1362 C C . GLU A 1 210 ? -25.88299 -21.09493 9.37386 1.000 68.79092 237 GLU A C 1
ATOM 1363 O O . GLU A 1 210 ? -26.95895 -20.89451 8.79836 1.000 73.02908 237 GLU A O 1
ATOM 1369 N N . VAL A 1 211 ? -25.48766 -20.35342 10.41225 1.000 68.02443 238 VAL A N 1
ATOM 1370 C CA . VAL A 1 211 ? -26.38008 -19.32077 10.93584 1.000 77.29983 238 VAL A CA 1
ATOM 1371 C C . VAL A 1 211 ? -26.37536 -18.07613 10.05432 1.000 68.39413 238 VAL A C 1
ATOM 1372 O O . VAL A 1 211 ? -27.39962 -17.39245 9.94603 1.000 74.53747 238 VAL A O 1
ATOM 1376 N N . ILE A 1 212 ? -25.24703 -17.75473 9.41555 1.000 61.32224 239 ILE A N 1
ATOM 1377 C CA . ILE A 1 212 ? -25.20729 -16.58159 8.54817 1.000 65.79003 239 ILE A CA 1
ATOM 1378 C C . ILE A 1 212 ? -25.99057 -16.84567 7.27161 1.000 64.44195 239 ILE A C 1
ATOM 1379 O O . ILE A 1 212 ? -26.68288 -15.96077 6.75459 1.000 74.66167 239 ILE A O 1
ATOM 1384 N N . ASN A 1 213 ? -25.90635 -18.07092 6.75278 1.000 66.86756 240 ASN A N 1
ATOM 1385 C CA . ASN A 1 213 ? -26.75445 -18.48142 5.64312 1.000 64.47981 240 ASN A CA 1
ATOM 1386 C C . ASN A 1 213 ? -28.22885 -18.50986 6.02910 1.000 68.85270 240 ASN A C 1
ATOM 1387 O O . ASN A 1 213 ? -29.08851 -18.39768 5.15005 1.000 91.52549 240 ASN A O 1
ATOM 1392 N N . THR A 1 214 ? -28.53846 -18.64841 7.32192 1.000 77.14148 241 THR A N 1
ATOM 1393 C CA . THR A 1 214 ? -29.92564 -18.65603 7.77545 1.000 75.79316 241 THR A CA 1
ATOM 1394 C C . THR A 1 214 ? -30.52150 -17.25277 7.83362 1.000 79.45773 241 THR A C 1
ATOM 1395 O O . THR A 1 214 ? -31.74766 -17.10899 7.76607 1.000 81.33704 241 THR A O 1
ATOM 1399 N N . THR A 1 215 ? -29.68318 -16.21732 7.93503 1.000 86.54191 242 THR A N 1
ATOM 1400 C CA . THR A 1 215 ? -30.19033 -14.85800 8.11058 1.000 90.76440 242 THR A CA 1
ATOM 1401 C C . THR A 1 215 ? -31.03363 -14.41815 6.92218 1.000 85.44390 242 THR A C 1
ATOM 1402 O O . THR A 1 215 ? -32.14180 -13.89736 7.09241 1.000 93.30344 242 THR A O 1
ATOM 1406 N N . ASP A 1 216 ? -30.52161 -14.60658 5.70911 1.000 82.49376 243 ASP A N 1
ATOM 1407 C CA . ASP A 1 216 ? -31.22610 -14.12504 4.52966 1.000 87.66873 243 ASP A CA 1
ATOM 1408 C C . ASP A 1 216 ? -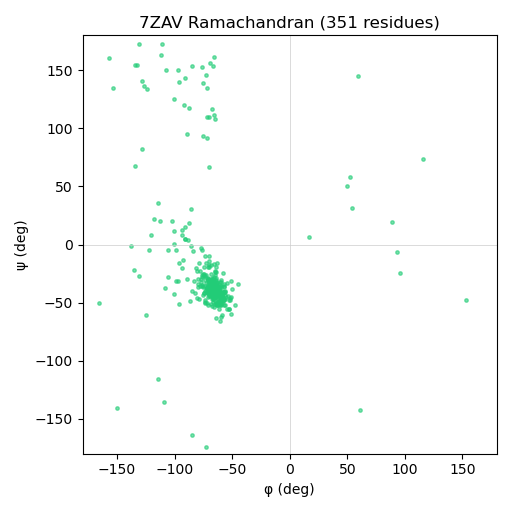32.42199 -14.99006 4.14508 1.000 82.46028 243 ASP A C 1
ATOM 1409 O O . ASP A 1 216 ? -33.14929 -14.62459 3.21590 1.000 95.67162 243 ASP A O 1
ATOM 1414 N N . HIS A 1 217 ? -32.65034 -16.11007 4.83178 1.000 93.43123 244 HIS A N 1
ATOM 1415 C CA . HIS A 1 217 ? -33.87903 -16.88306 4.69407 1.000 95.10007 244 HIS A CA 1
ATOM 1416 C C . HIS A 1 217 ? -34.86317 -16.62450 5.82894 1.000 96.39471 244 HIS A C 1
ATOM 1417 O O . HIS A 1 217 ? -35.84394 -17.36256 5.96452 1.000 99.00699 244 HIS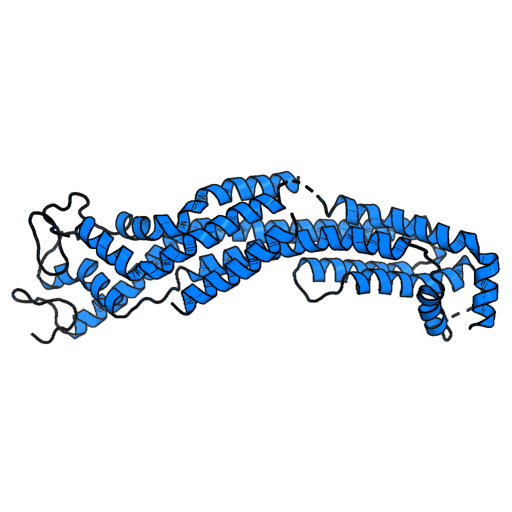 A O 1
ATOM 1424 N N . LEU A 1 218 ? -34.62784 -15.59856 6.64190 1.000 90.10427 245 LEU A N 1
ATOM 1425 C CA . LEU A 1 218 ? -35.46478 -15.33334 7.80757 1.000 68.94583 245 LEU A CA 1
ATOM 1426 C C . LEU A 1 218 ? -36.82379 -14.80852 7.36447 1.000 79.55994 245 LEU A C 1
ATOM 1427 O O . LEU A 1 218 ? -36.93150 -13.68243 6.86886 1.000 89.35738 245 LEU A O 1
ATOM 1432 N N . LYS A 1 219 ? -37.86180 -15.62242 7.53865 1.000 95.61513 246 LYS A N 1
ATOM 1433 C CA . LYS A 1 219 ? -39.22286 -15.17975 7.27730 1.000 103.46076 246 LYS A CA 1
ATOM 1434 C C . LYS A 1 219 ? -39.69881 -14.27643 8.40741 1.000 102.82305 246 LYS A C 1
ATOM 1435 O O . LYS A 1 219 ? -39.43300 -14.53669 9.58523 1.000 104.26162 246 LYS A O 1
ATOM 1441 N N . PHE A 1 220 ? -40.39423 -13.20519 8.04126 1.000 80.80682 247 PHE A N 1
ATOM 1442 C CA . PHE A 1 220 ? -40.82597 -12.18539 8.98396 1.000 85.96699 247 PHE A CA 1
ATOM 1443 C C . PHE A 1 220 ? -42.33891 -12.22504 9.15766 1.000 104.24273 247 PHE A C 1
ATOM 1444 O O . PHE A 1 220 ? -43.05677 -12.94031 8.45259 1.000 108.03029 247 PHE A O 1
ATOM 1452 N N . SER A 1 221 ? -42.81545 -11.43521 10.11711 1.000 90.49605 248 SER A N 1
ATOM 1453 C CA . SER A 1 221 ? -44.23274 -11.40063 10.43906 1.000 87.89058 248 SER A CA 1
ATOM 1454 C C . SER A 1 221 ? -45.03985 -10.83777 9.27234 1.000 87.74188 248 SER A C 1
ATOM 1455 O O . SER A 1 221 ? -44.51042 -10.18263 8.37013 1.000 93.34134 248 SER A O 1
ATOM 1458 N N . LYS A 1 222 ? -46.34668 -11.11229 9.29580 1.000 82.29289 249 LYS A N 1
ATOM 1459 C CA . LYS A 1 222 ? -47.22343 -10.55906 8.27153 1.000 76.01833 249 LYS A CA 1
ATOM 1460 C C . LYS A 1 222 ? -47.36808 -9.05211 8.42418 1.000 88.23615 249 LYS A C 1
ATOM 1461 O O . LYS A 1 222 ? -47.53995 -8.34348 7.42569 1.000 98.44613 249 LYS A O 1
ATOM 1463 N N . ASP A 1 223 ? -47.29174 -8.54599 9.65824 1.000 93.37006 250 ASP A N 1
ATOM 1464 C CA . ASP A 1 223 ? -47.36678 -7.10441 9.87226 1.000 97.49608 250 ASP A CA 1
ATOM 1465 C C . ASP A 1 223 ? -46.16982 -6.39217 9.25162 1.000 89.41886 250 ASP A C 1
ATOM 1466 O O . ASP A 1 223 ? -46.31282 -5.30196 8.68676 1.000 86.54796 250 ASP A O 1
ATOM 1471 N N . CYS A 1 224 ? -44.98100 -6.99562 9.33440 1.000 83.60383 251 CYS A N 1
ATOM 1472 C CA . CYS A 1 224 ? -43.80923 -6.37789 8.72081 1.000 80.55922 251 CYS A CA 1
ATOM 1473 C C . CYS A 1 224 ? -43.91409 -6.37786 7.20126 1.000 83.18231 251 CYS A C 1
ATOM 1474 O O . CYS A 1 224 ? -43.53434 -5.39835 6.54875 1.000 83.27515 251 CYS A O 1
ATOM 1477 N N . GLY A 1 225 ? -44.41509 -7.46989 6.61995 1.000 78.84544 252 GLY A N 1
ATOM 1478 C CA . GLY A 1 225 ? -44.58751 -7.51154 5.17753 1.000 70.30707 252 GLY A CA 1
ATOM 1479 C C . GLY A 1 225 ? -45.46001 -6.38262 4.66671 1.000 79.93761 252 GLY A C 1
ATOM 1480 O O . GLY A 1 225 ? -45.21241 -5.83017 3.59215 1.000 87.01897 252 GLY A O 1
ATOM 1481 N N . ARG A 1 226 ? -46.48671 -6.01590 5.43668 1.000 72.78774 253 ARG A N 1
ATOM 1482 C CA . ARG A 1 226 ? -47.31384 -4.87513 5.06239 1.000 72.54252 253 ARG A CA 1
ATOM 1483 C C . ARG A 1 226 ? -46.57750 -3.56070 5.29872 1.000 73.95575 253 ARG A C 1
ATOM 1484 O O . ARG A 1 226 ? -46.67016 -2.63716 4.48162 1.000 80.13870 253 ARG A O 1
ATOM 1492 N N . MET A 1 227 ? -45.83537 -3.45790 6.40574 1.000 73.97352 254 MET A N 1
ATOM 1493 C CA . MET A 1 227 ? -45.08530 -2.23458 6.67796 1.000 76.43057 254 MET A CA 1
ATOM 1494 C C . MET A 1 227 ? -44.00862 -1.99916 5.62530 1.000 71.27903 254 MET A C 1
ATOM 1495 O O . MET A 1 227 ? -43.83199 -0.87084 5.15029 1.000 81.14100 254 MET A O 1
ATOM 1500 N N . LEU A 1 228 ? -43.27907 -3.05184 5.24550 1.000 82.59544 255 LEU A N 1
ATOM 1501 C CA . LEU A 1 228 ? -42.27708 -2.90950 4.19341 1.000 72.96686 255 LEU A CA 1
ATOM 1502 C C . LEU A 1 228 ? -42.92429 -2.51048 2.87429 1.000 70.98927 255 LEU A C 1
ATOM 1503 O O . LEU A 1 228 ? -42.39293 -1.66681 2.14293 1.000 84.12091 255 LEU A O 1
ATOM 1508 N N . THR A 1 229 ? -44.07502 -3.10650 2.55337 1.000 68.41638 256 THR A N 1
ATOM 1509 C CA . THR A 1 229 ? -44.79017 -2.71972 1.34226 1.000 63.85817 256 THR A CA 1
ATOM 1510 C C . THR A 1 229 ? -45.20747 -1.25533 1.39898 1.000 76.38388 256 THR A C 1
ATOM 1511 O O . THR A 1 229 ? -45.13056 -0.54056 0.39296 1.000 79.67982 256 THR A O 1
ATOM 1515 N N . ARG A 1 230 ? -45.64270 -0.78749 2.57206 1.000 79.43730 257 ARG A N 1
ATOM 1516 C CA . ARG A 1 230 ? -45.98466 0.62330 2.72317 1.000 64.91986 257 ARG A CA 1
ATOM 1517 C C . ARG A 1 230 ? -44.75341 1.50775 2.57369 1.000 68.50414 257 ARG A C 1
ATOM 1518 O O . ARG A 1 230 ? -44.80819 2.55585 1.91991 1.000 72.56817 257 ARG A O 1
ATOM 1526 N N . MET A 1 231 ? -43.63195 1.09412 3.16551 1.000 72.40429 258 MET A N 1
ATOM 1527 C CA . MET A 1 231 ? -42.43780 1.93113 3.17615 1.000 64.11020 258 MET A CA 1
ATOM 1528 C C . MET A 1 231 ? -41.83204 2.06190 1.78369 1.000 68.09842 258 MET A C 1
ATOM 1529 O O . MET A 1 231 ? -41.33834 3.13414 1.41515 1.000 80.44098 258 MET A O 1
ATOM 1534 N N . TRP A 1 232 ? -41.87316 0.99099 0.99100 1.000 72.52699 259 TRP A N 1
ATOM 1535 C CA . TRP A 1 232 ? -41.15999 0.94386 -0.27960 1.000 62.10314 259 TRP A CA 1
ATOM 1536 C C . TRP A 1 232 ? -42.02940 1.23665 -1.49491 1.000 75.82354 259 TRP A C 1
ATOM 1537 O O . TRP A 1 232 ? -41.52115 1.78200 -2.47941 1.000 84.04839 259 TRP A O 1
ATOM 1548 N N . TYR A 1 233 ? -43.31810 0.89238 -1.46819 1.000 80.35119 260 TYR A N 1
ATOM 1549 C CA . TYR A 1 233 ? -44.07671 0.85554 -2.71474 1.000 77.27147 260 TYR A CA 1
ATOM 1550 C C . TYR A 1 233 ? -45.41676 1.58184 -2.65998 1.000 74.92071 260 TYR A C 1
ATOM 1551 O O . TYR A 1 233 ? -45.90360 2.05075 -3.69407 1.000 79.25364 260 TYR A O 1
ATOM 1560 N N . CYS A 1 234 ? -46.02966 1.68123 -1.47712 1.000 69.20498 261 CYS A N 1
ATOM 1561 C CA . CYS A 1 234 ? -47.35375 2.29321 -1.39358 1.000 70.46787 261 CYS A CA 1
ATOM 1562 C C . CYS A 1 234 ? -47.34814 3.75962 -1.80336 1.000 75.55092 261 CYS A C 1
ATOM 1563 O O . CYS A 1 234 ? -48.42019 4.32361 -2.05224 1.000 81.90790 261 CYS A O 1
ATOM 1566 N N . SER A 1 235 ? -46.17349 4.39187 -1.87267 1.000 76.83745 262 SER A N 1
ATOM 1567 C CA . SER A 1 235 ? -46.10421 5.73976 -2.42400 1.000 55.75990 262 SER A CA 1
ATOM 1568 C C . SER A 1 235 ? -46.45991 5.74667 -3.90261 1.000 63.63349 262 SER A C 1
ATOM 1569 O O . SER A 1 235 ? -47.06879 6.70642 -4.38898 1.000 82.63105 262 SER A O 1
ATOM 1572 N N . TYR A 1 236 ? -46.10140 4.68392 -4.62683 1.000 70.58284 263 TYR A N 1
ATOM 1573 C CA . TYR A 1 236 ? -46.43582 4.60482 -6.04411 1.000 69.53879 263 TYR A CA 1
ATOM 1574 C C . TYR A 1 236 ? -47.93862 4.47881 -6.25903 1.000 73.43805 263 TYR A C 1
ATOM 1575 O O . TYR A 1 236 ? -48.45489 4.91923 -7.29215 1.000 87.26409 263 TYR A O 1
ATOM 1584 N N . CYS A 1 237 ? -48.65529 3.88894 -5.29937 1.000 85.84862 264 CYS A N 1
ATOM 1585 C CA . CYS A 1 237 ? -50.10534 3.78096 -5.42071 1.000 72.07642 264 CYS A CA 1
ATOM 1586 C C . CYS A 1 237 ? -50.78482 5.13810 -5.31112 1.000 76.64430 264 CYS A C 1
ATOM 1587 O O . CYS A 1 237 ? -51.88866 5.32013 -5.83651 1.000 87.90594 264 CYS A O 1
ATOM 1590 N N . GLN A 1 238 ? -50.15310 6.09361 -4.63692 1.000 74.64350 265 GLN A N 1
ATOM 1591 C CA . GLN A 1 238 ? -50.68619 7.44290 -4.53108 1.000 63.30665 265 GLN A CA 1
ATOM 1592 C C . GLN A 1 238 ? -50.23026 8.34068 -5.67841 1.000 70.37697 265 GLN A C 1
ATOM 1593 O O . GLN A 1 238 ? -50.55171 9.53314 -5.68392 1.000 85.32072 265 GLN A O 1
ATOM 1599 N N . GLY A 1 239 ? -49.50086 7.79877 -6.65096 1.000 78.55975 266 GLY A N 1
ATOM 1600 C CA . GLY A 1 239 ? -49.13323 8.54984 -7.83544 1.000 60.46674 266 GLY A CA 1
ATOM 1601 C C . GLY A 1 239 ? -47.84892 9.34027 -7.74130 1.000 77.71080 266 GLY A C 1
ATOM 1602 O O . GLY A 1 239 ? -47.64909 10.26026 -8.54258 1.000 70.79895 266 GLY A O 1
ATOM 1603 N N . LEU A 1 240 ? -46.97042 9.01495 -6.79624 1.000 68.36688 267 LEU A N 1
ATOM 1604 C CA . LEU A 1 240 ? -45.72058 9.73555 -6.60025 1.000 60.85528 267 LEU A CA 1
ATOM 1605 C C . LEU A 1 240 ? -44.58595 9.01653 -7.31691 1.000 70.29136 267 LEU A C 1
ATOM 1606 O O . LEU A 1 240 ? -44.50807 7.78455 -7.29603 1.000 63.92656 267 LEU A O 1
ATOM 1611 N N . MET A 1 241 ? -43.69516 9.79266 -7.93491 1.000 63.39083 268 MET A N 1
ATOM 1612 C CA . MET A 1 241 ? -42.66397 9.23124 -8.79936 1.000 56.83188 268 MET A CA 1
ATOM 1613 C C . MET A 1 241 ? -41.29499 9.12472 -8.13973 1.000 52.48945 268 MET A C 1
ATOM 1614 O O . MET A 1 241 ? -40.61933 8.10798 -8.31870 1.000 72.27913 268 MET A O 1
ATOM 1619 N N . MET A 1 242 ? -40.84820 10.14117 -7.39376 1.000 60.95022 269 MET A N 1
ATOM 1620 C CA . MET A 1 242 ? -39.49387 10.13049 -6.84422 1.000 60.89088 269 MET A CA 1
ATOM 1621 C C . MET A 1 242 ? -39.44673 10.21156 -5.32252 1.000 62.87575 269 MET A C 1
ATOM 1622 O O . MET A 1 242 ? -38.35560 10.35805 -4.75919 1.000 66.82416 269 MET A O 1
ATOM 1627 N N . VAL A 1 243 ? -40.58490 10.10821 -4.63936 1.000 69.66461 270 VAL A N 1
ATOM 1628 C CA . VAL A 1 243 ? -40.59701 10.26311 -3.18999 1.000 63.38367 270 VAL A CA 1
ATOM 1629 C C . VAL A 1 243 ? -39.96099 9.04286 -2.53689 1.000 70.39638 270 VAL A C 1
ATOM 1630 O O . VAL A 1 243 ? -40.24628 7.89691 -2.90819 1.000 74.04506 270 VAL A O 1
ATOM 1634 N N . LYS A 1 244 ? -39.08329 9.28733 -1.56197 1.000 68.22414 271 LYS A N 1
ATOM 1635 C CA . LYS A 1 244 ? -38.41088 8.25592 -0.79289 1.000 67.12144 271 LYS A CA 1
ATOM 1636 C C . LYS A 1 244 ? -38.96858 8.20077 0.62714 1.000 67.02174 271 LYS A C 1
ATOM 1637 O O . LYS A 1 244 ? -39.42455 9.21730 1.15948 1.000 67.47926 271 LYS A O 1
ATOM 1643 N N . PRO A 1 245 ? -38.95565 7.03174 1.26329 1.000 60.68230 272 PRO A N 1
ATOM 1644 C CA . PRO A 1 245 ? -39.40643 6.94434 2.65539 1.000 57.33821 272 PRO A CA 1
ATOM 1645 C C . PRO A 1 245 ? -38.43362 7.63385 3.59943 1.000 67.28562 272 PRO A C 1
ATOM 1646 O O . PRO A 1 245 ? -37.24682 7.79598 3.30959 1.000 71.88966 272 PRO A O 1
ATOM 1650 N N . CYS A 1 246 ? -38.95970 8.04225 4.75183 1.000 77.12272 273 CYS A N 1
ATOM 1651 C CA . CYS A 1 246 ? -38.15064 8.76435 5.72426 1.000 72.67923 273 CYS A CA 1
ATOM 1652 C C . CYS A 1 246 ? -37.17159 7.82180 6.41068 1.000 67.56112 273 CYS A C 1
ATOM 1653 O O . CYS A 1 246 ? -37.46977 6.64581 6.63803 1.000 78.65299 273 CYS A O 1
ATOM 1656 N N . GLY A 1 247 ? -35.98860 8.34694 6.73450 1.000 74.52018 274 GLY A N 1
ATOM 1657 C CA . GLY A 1 247 ? -35.01749 7.55121 7.46558 1.000 68.77623 274 GLY A CA 1
ATOM 1658 C C . GLY A 1 247 ? -35.52861 7.13102 8.82882 1.000 74.61847 274 GLY A C 1
ATOM 1659 O O . GLY A 1 247 ? -35.27168 6.01331 9.28229 1.000 89.44222 274 GLY A O 1
ATOM 1660 N N . GLY A 1 248 ? -36.26612 8.01926 9.49716 1.000 75.47018 275 GLY A N 1
ATOM 1661 C CA . GLY A 1 248 ? -36.84855 7.66539 10.78017 1.000 72.40448 275 GLY A CA 1
ATOM 1662 C C . GLY A 1 248 ? -37.95485 6.63604 10.65404 1.000 78.37187 275 GLY A C 1
ATOM 1663 O O . GLY A 1 248 ? -38.07746 5.74072 11.49472 1.000 96.81774 275 GLY A O 1
ATOM 1664 N N . TYR A 1 249 ? -38.77862 6.74868 9.60612 1.000 75.59351 276 TYR A N 1
ATOM 1665 C CA . TYR A 1 249 ? -39.82136 5.75172 9.37970 1.000 72.29306 276 TYR A CA 1
ATOM 1666 C C . TYR A 1 249 ? -39.21714 4.39486 9.05237 1.000 76.25066 276 TYR A C 1
ATOM 1667 O O . TYR A 1 249 ? -39.75398 3.35558 9.45313 1.000 83.33695 276 TYR A O 1
ATOM 1676 N N . CYS A 1 250 ? -38.10384 4.38413 8.31830 1.000 69.79539 277 CYS A N 1
ATOM 1677 C CA . CYS A 1 250 ? -37.40588 3.12991 8.06645 1.000 77.06750 277 CYS A CA 1
ATOM 1678 C C . CYS A 1 250 ? -36.84317 2.54947 9.35748 1.000 83.16865 277 CYS A C 1
ATOM 1679 O O . CYS A 1 250 ? -36.79276 1.32590 9.52820 1.000 87.30933 277 CYS A O 1
ATOM 1682 N N . ASN A 1 251 ? -36.42287 3.41445 10.28293 1.000 79.25456 278 ASN A N 1
ATOM 1683 C CA . ASN A 1 251 ? -35.84469 2.93718 11.53399 1.000 73.10422 278 ASN A CA 1
ATOM 1684 C C . ASN A 1 251 ? -36.89454 2.26416 12.41059 1.000 73.28984 278 ASN A C 1
ATOM 1685 O O . ASN A 1 251 ? -36.63824 1.20077 12.98664 1.000 93.47776 278 ASN A O 1
ATOM 1690 N N . VAL A 1 252 ? -38.08533 2.85815 12.51752 1.000 68.27096 279 VAL A N 1
ATOM 1691 C CA . VAL A 1 252 ? -39.13119 2.24708 13.33250 1.000 73.48400 279 VAL A CA 1
ATOM 1692 C C . VAL A 1 252 ? -39.67388 0.98508 12.66831 1.000 76.82344 279 VAL A C 1
ATOM 1693 O O . VAL A 1 252 ? -40.10794 0.05312 13.35641 1.000 94.46042 279 VAL A O 1
ATOM 1697 N N . VAL A 1 253 ? -39.65346 0.91944 11.33564 1.000 83.34855 280 VAL A N 1
ATOM 1698 C CA . VAL A 1 253 ? -40.12057 -0.28190 10.65065 1.000 82.22365 280 VAL A CA 1
ATOM 1699 C C . VAL A 1 253 ? -39.10281 -1.40346 10.80035 1.000 81.79373 280 VAL A C 1
ATOM 1700 O O . VAL A 1 253 ? -39.45154 -2.54059 11.13815 1.000 100.87012 280 VAL A O 1
ATOM 1704 N N . MET A 1 254 ? -37.82752 -1.09594 10.55588 1.000 83.14118 281 MET A N 1
ATOM 1705 C CA . MET A 1 254 ? -36.78231 -2.10885 10.65728 1.000 85.41207 281 MET A CA 1
ATOM 1706 C C . MET A 1 254 ? -36.66137 -2.62768 12.08496 1.000 97.72033 281 MET A C 1
ATOM 1707 O O . MET A 1 254 ? -36.67376 -3.84097 12.31905 1.000 105.67106 281 MET A O 1
ATOM 1712 N N . GLN A 1 255 ? -36.56442 -1.72023 13.05997 1.000 92.53619 282 GLN A N 1
ATOM 1713 C CA . GLN A 1 255 ? -36.59881 -2.13870 14.45713 1.000 104.73774 282 GLN A CA 1
ATOM 1714 C C . GLN A 1 255 ? -37.88323 -2.89271 14.77363 1.000 102.61807 282 GLN A C 1
ATOM 1715 O O . GLN A 1 255 ? -37.89443 -3.73184 15.68140 1.000 119.89624 282 GLN A O 1
ATOM 1721 N N . GLY A 1 256 ? -38.94371 -2.65075 14.00143 1.000 92.58987 283 GLY A N 1
ATOM 1722 C CA . GLY A 1 256 ? -40.17205 -3.40615 14.17965 1.000 89.13643 283 GLY A CA 1
ATOM 1723 C C . GLY A 1 256 ? -39.99542 -4.89791 13.95172 1.000 85.25244 283 GLY A C 1
ATOM 1724 O O . GLY A 1 256 ? -40.32268 -5.70845 14.82184 1.000 100.90924 283 GLY A O 1
ATOM 1725 N N . CYS A 1 257 ? -39.48293 -5.28671 12.77925 1.000 83.87831 284 CYS A N 1
ATOM 1726 C CA . CYS A 1 257 ? -39.39491 -6.70435 12.43615 1.000 91.29548 284 CYS A CA 1
ATOM 1727 C C . CYS A 1 257 ? -38.06145 -7.34989 12.77884 1.000 96.04252 284 CYS A C 1
ATOM 1728 O O . CYS A 1 257 ? -37.99119 -8.58229 12.84188 1.000 101.45805 284 CYS A O 1
ATOM 1731 N N . MET A 1 258 ? -37.00138 -6.57241 12.95806 1.000 90.22254 285 MET A N 1
ATOM 1732 C CA . MET A 1 258 ? -35.72553 -7.13187 13.37135 1.000 82.82702 285 MET A CA 1
ATOM 1733 C C . MET A 1 258 ? -35.57189 -7.15290 14.88412 1.000 84.97640 285 MET A C 1
ATOM 1734 O O . MET A 1 258 ? -34.45354 -7.32319 15.37876 1.000 83.85329 285 MET A O 1
ATOM 1739 N N . ALA A 1 259 ? -36.66976 -6.97874 15.62601 1.000 79.97015 286 ALA A N 1
ATOM 1740 C CA . ALA A 1 259 ? -36.59103 -7.00376 17.08264 1.000 102.00734 286 ALA A CA 1
ATOM 1741 C C . ALA A 1 259 ? -36.06214 -8.34212 17.57838 1.000 97.75066 286 ALA A C 1
ATOM 1742 O O . ALA A 1 259 ? -35.24029 -8.39211 18.50054 1.000 92.91597 286 ALA A O 1
ATOM 1744 N N . GLY A 1 260 ? -36.51534 -9.43895 16.97249 1.000 94.91545 287 GLY A N 1
ATOM 1745 C CA . GLY A 1 260 ? -35.97462 -10.73731 17.33355 1.000 85.75391 287 GLY A CA 1
ATOM 1746 C C . GLY A 1 260 ? -34.59704 -10.96802 16.74986 1.000 92.42067 287 GLY A C 1
ATOM 1747 O O . GLY A 1 260 ? -33.74187 -11.59905 17.37972 1.000 90.63539 287 GLY A O 1
ATOM 1748 N N . VAL A 1 261 ? -34.35867 -10.45403 15.54171 1.000 90.80130 288 VAL A N 1
ATOM 1749 C CA . VAL A 1 261 ? -33.07570 -10.65874 14.88187 1.000 84.79977 288 VAL A CA 1
ATOM 1750 C C . VAL A 1 261 ? -31.96303 -9.96399 15.65856 1.000 82.45417 288 VAL A C 1
ATOM 1751 O O . VAL A 1 261 ? -30.86563 -10.50939 15.82638 1.000 89.77679 288 VAL A O 1
ATOM 1755 N N . VAL A 1 262 ? -32.23614 -8.75793 16.16052 1.000 83.54588 289 VAL A N 1
ATOM 1756 C CA . VAL A 1 262 ? -31.21713 -7.98740 16.86372 1.000 75.67015 289 VAL A CA 1
ATOM 1757 C C . VAL A 1 262 ? -30.80376 -8.68194 18.15885 1.000 78.07232 289 VAL A C 1
ATOM 1758 O O . VAL A 1 262 ? -29.65435 -8.55491 18.59993 1.000 93.09179 289 VAL A O 1
ATOM 1762 N N . GLU A 1 263 ? -31.70481 -9.46006 18.76528 1.000 80.74969 290 GLU A N 1
ATOM 1763 C CA . GLU A 1 263 ? -31.36780 -10.18018 19.99035 1.000 76.88939 290 GLU A CA 1
ATOM 1764 C C . GLU A 1 263 ? -30.27508 -11.22524 19.77974 1.000 87.61659 290 GLU A C 1
ATOM 1765 O O . GLU A 1 263 ? -29.64565 -11.64699 20.75684 1.000 83.74149 290 GLU A O 1
ATOM 1767 N N . ILE A 1 264 ? -30.03613 -11.64988 18.53396 1.000 87.25352 291 ILE A N 1
ATOM 1768 C CA . ILE A 1 264 ? -28.97259 -12.60904 18.24366 1.000 70.59880 291 ILE A CA 1
ATOM 1769 C C . ILE A 1 264 ? -27.59249 -11.99392 18.45998 1.000 81.87534 291 ILE A C 1
ATOM 1770 O O . ILE A 1 264 ? -26.60509 -12.72462 18.61893 1.000 89.96744 291 ILE A O 1
ATOM 1775 N N . ASP A 1 265 ? -27.51177 -10.66128 18.51814 1.000 83.08566 292 ASP A N 1
ATOM 1776 C CA . ASP A 1 265 ? -26.22353 -9.97035 18.52290 1.000 72.52769 292 ASP A CA 1
ATOM 1777 C C . ASP A 1 265 ? -25.32895 -10.45253 19.66188 1.000 89.43598 292 ASP A C 1
ATOM 1778 O O . ASP A 1 265 ? -24.16556 -10.81301 19.44046 1.000 93.99102 292 ASP A O 1
ATOM 1783 N N . LYS A 1 266 ? -25.85203 -10.44069 20.89228 1.000 101.67629 293 LYS A N 1
ATOM 1784 C CA . LYS A 1 266 ? -25.07818 -10.85545 22.06169 1.000 86.40636 293 LYS A CA 1
ATOM 1785 C C . LYS A 1 266 ? -24.44051 -12.22395 21.84602 1.000 87.74172 293 LYS A C 1
ATOM 1786 O O . LYS A 1 266 ? -23.24830 -12.41590 22.10874 1.000 95.71783 293 LYS A O 1
ATOM 1792 N N . TYR A 1 267 ? -25.21423 -13.17808 21.32809 1.000 86.03024 294 TYR A N 1
ATOM 1793 C CA . TYR A 1 267 ? -24.69616 -14.52781 21.13112 1.000 82.03628 294 TYR A CA 1
ATOM 1794 C C . TYR A 1 267 ? -23.73903 -14.59626 19.94672 1.000 74.86453 294 TYR A C 1
ATOM 1795 O O . TYR A 1 267 ? -22.75710 -15.34745 19.98279 1.000 82.60145 294 TYR A O 1
ATOM 1804 N N . TRP A 1 268 ? -24.00090 -13.82190 18.88905 1.000 83.24790 295 TRP A N 1
ATOM 1805 C CA . TRP A 1 268 ? -23.06380 -13.78338 17.76914 1.000 79.32291 295 TRP A CA 1
ATOM 1806 C C . TRP A 1 268 ? -21.73265 -13.17259 18.18624 1.000 78.89171 295 TRP A C 1
ATOM 1807 O O . TRP A 1 268 ? -20.67105 -13.63611 17.75117 1.000 74.81283 295 TRP A O 1
ATOM 1818 N N . ARG A 1 269 ? -21.76569 -12.13125 19.02315 1.000 73.55943 296 ARG A N 1
ATOM 1819 C CA . ARG A 1 269 ? -20.52617 -11.59323 19.57315 1.000 72.11268 296 ARG A CA 1
ATOM 1820 C C . ARG A 1 269 ? -19.77301 -12.66729 20.34973 1.000 85.37035 296 ARG A C 1
ATOM 1821 O O . ARG A 1 269 ? -18.64821 -13.03364 19.99094 1.000 92.49706 296 ARG A O 1
ATOM 1829 N N . GLU A 1 270 ? -20.40115 -13.21410 21.39847 1.000 86.31338 297 GLU A N 1
ATOM 1830 C CA . GLU A 1 270 ? -19.76396 -14.25213 22.20864 1.000 87.25914 297 GLU A CA 1
ATOM 1831 C C . GLU A 1 270 ? -19.20890 -15.39361 21.36503 1.000 88.89257 297 GLU A C 1
ATOM 1832 O O . GLU A 1 270 ? -18.20179 -16.00510 21.73538 1.000 103.85493 297 GLU A O 1
ATOM 1838 N N . TYR A 1 271 ? -19.84118 -15.69285 20.22924 1.000 88.93322 298 TYR A N 1
ATOM 1839 C CA . TYR A 1 271 ? -19.28238 -16.69055 19.32305 1.000 82.91019 298 TYR A CA 1
ATOM 1840 C C . TYR A 1 271 ? -17.96208 -16.21420 18.73733 1.000 76.22461 298 TYR A C 1
ATOM 1841 O O . TYR A 1 271 ? -16.99694 -16.98284 18.65394 1.000 75.52098 298 TYR A O 1
ATOM 1850 N N . ILE A 1 272 ? -17.89500 -14.94069 18.34706 1.000 78.71899 299 ILE A N 1
ATOM 1851 C CA . ILE A 1 272 ? -16.66572 -14.39831 17.77752 1.000 66.28662 299 ILE A CA 1
ATOM 1852 C C . ILE A 1 272 ? -15.54390 -14.41981 18.81000 1.000 73.33309 299 ILE A C 1
ATOM 1853 O O . ILE A 1 272 ? -14.44887 -14.92729 18.54399 1.000 80.56067 299 ILE A O 1
ATOM 1858 N N . LEU A 1 273 ? -15.79693 -13.87835 20.00839 1.000 83.06653 300 LEU A N 1
ATOM 1859 C CA . LEU A 1 273 ? -14.73160 -13.82064 21.00863 1.000 84.85998 300 LEU A CA 1
ATOM 1860 C C . LEU A 1 273 ? -14.36898 -15.20579 21.53169 1.000 83.98073 300 LEU A C 1
ATOM 1861 O O . LEU A 1 273 ? -13.19954 -15.46960 21.83660 1.000 90.50495 300 LEU A O 1
ATOM 1866 N N . SER A 1 274 ? -15.34934 -16.10123 21.66166 1.000 85.79808 301 SER A N 1
ATOM 1867 C CA . SER A 1 274 ? -15.01937 -17.45871 22.08226 1.000 83.56533 301 SER A CA 1
ATOM 1868 C C . SER A 1 274 ? -14.14990 -18.14693 21.03940 1.000 92.44772 301 SER A C 1
ATOM 1869 O O . SER A 1 274 ? -13.25598 -18.93122 21.38122 1.000 110.89666 301 SER A O 1
ATOM 1872 N N . LEU A 1 275 ? -14.40508 -17.86853 19.75670 1.000 89.79697 302 LEU A N 1
ATOM 1873 C CA . LEU A 1 275 ? -13.57143 -18.42409 18.69631 1.000 86.26729 302 LEU A CA 1
ATOM 1874 C C . LEU A 1 275 ? -12.17328 -17.84049 18.76060 1.000 94.50945 302 LEU A C 1
ATOM 1875 O O . LEU A 1 275 ? -11.18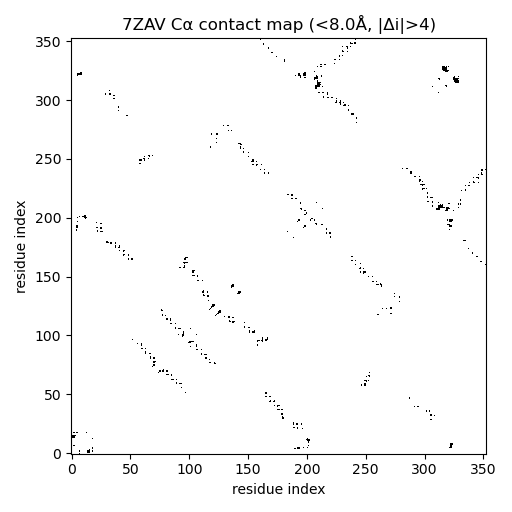379 -18.54681 18.53259 1.000 103.08524 302 LEU A O 1
ATOM 1880 N N . GLU A 1 276 ? -12.07874 -16.55334 19.09595 1.000 89.76383 303 GLU A N 1
ATOM 1881 C CA . GLU A 1 276 ? -10.78067 -15.94009 19.33164 1.000 97.43098 303 GLU A CA 1
ATOM 1882 C C . GLU A 1 276 ? -10.08008 -16.56795 20.52641 1.000 100.02962 303 GLU A C 1
ATOM 1883 O O . GLU A 1 276 ? -8.84659 -16.62246 20.56205 1.000 87.06107 303 GLU A O 1
ATOM 1889 N N . GLU A 1 277 ? -10.84366 -17.05117 21.50939 1.000 115.12043 304 GLU A N 1
ATOM 1890 C CA . GLU A 1 277 ? -10.22946 -17.65584 22.68566 1.000 116.24396 304 GLU A CA 1
ATOM 1891 C C . GLU A 1 277 ? -9.57970 -18.99179 22.35275 1.000 116.13524 304 GLU A C 1
ATOM 1892 O O . GLU A 1 277 ? -8.58106 -19.36745 22.97699 1.000 128.33249 304 GLU A O 1
ATOM 1898 N N . LEU A 1 278 ? -10.12126 -19.71552 21.37206 1.000 103.69212 305 LEU A N 1
ATOM 1899 C CA . LEU A 1 278 ? -9.60076 -21.03869 21.04841 1.000 98.18699 305 LEU A CA 1
ATOM 1900 C C . LEU A 1 278 ? -8.33680 -20.95223 20.20659 1.000 96.34669 305 LEU A C 1
ATOM 1901 O O . LEU A 1 278 ? -7.35420 -21.65098 20.47720 1.000 90.73007 305 LEU A O 1
ATOM 1906 N N . VAL A 1 279 ? -8.35527 -20.11445 19.16884 1.000 99.36957 306 VAL A N 1
ATOM 1907 C CA . VAL A 1 279 ? -7.18726 -19.96865 18.30545 1.000 111.10982 306 VAL A CA 1
ATOM 1908 C C . VAL A 1 279 ? -5.97274 -19.53583 19.11636 1.000 116.04569 306 VAL A C 1
ATOM 1909 O O . VAL A 1 279 ? -4.86323 -20.04956 18.92461 1.000 126.36684 306 VAL A O 1
ATOM 1913 N N . ASN A 1 280 ? -6.16637 -18.60874 20.04834 1.000 114.78160 307 ASN A N 1
ATOM 1914 C CA . ASN A 1 280 ? -5.07245 -18.07726 20.85026 1.000 109.62149 307 ASN A CA 1
ATOM 1915 C C . ASN A 1 280 ? -4.55624 -19.11916 21.83841 1.000 100.76678 307 ASN A C 1
ATOM 1916 O O . ASN A 1 280 ? -5.31918 -19.66516 22.63556 1.000 100.14043 307 ASN A O 1
ATOM 1921 N N . ASP A 1 287 ? 0.14984 -27.51359 18.57080 1.000 112.82708 314 ASP A N 1
ATOM 1922 C CA . ASP A 1 287 ? -1.18238 -27.71030 18.01053 1.000 121.28863 314 ASP A CA 1
ATOM 1923 C C . ASP A 1 287 ? -1.48581 -29.20524 17.91787 1.000 120.29484 314 ASP A C 1
ATOM 1924 O O . ASP A 1 287 ? -1.14379 -29.97661 18.81594 1.000 107.31150 314 ASP A O 1
ATOM 1929 N N . MET A 1 288 ? -2.13816 -29.60200 16.82504 1.000 120.13004 315 MET A N 1
ATOM 1930 C CA . MET A 1 288 ? -2.36708 -31.00301 16.50851 1.000 101.19898 315 MET A CA 1
ATOM 1931 C C . MET A 1 288 ? -1.32906 -31.56329 15.55183 1.000 84.78105 315 MET A C 1
ATOM 1932 O O . MET A 1 288 ? -1.22789 -32.78683 15.41757 1.000 83.61694 315 MET A O 1
ATOM 1937 N N . GLU A 1 289 ? -0.57190 -30.70229 14.87809 1.000 90.59756 316 GLU A N 1
ATOM 1938 C CA . GLU A 1 289 ? 0.51789 -31.16182 14.03273 1.000 82.82248 316 GLU A CA 1
ATOM 1939 C C . GLU A 1 289 ? 1.57273 -31.84547 14.88870 1.000 89.27838 316 GLU A C 1
ATOM 1940 O O . GLU A 1 289 ? 1.80562 -33.05106 14.75452 1.000 90.48422 316 GLU A O 1
ATOM 1946 N N . ASN A 1 290 ? 2.19305 -31.08130 15.79125 1.000 94.45075 317 ASN A N 1
ATOM 1947 C CA . ASN A 1 290 ? 3.28732 -31.60903 16.59819 1.000 85.86769 317 ASN A CA 1
ATOM 1948 C C . ASN A 1 290 ? 2.89976 -32.87829 17.34179 1.000 81.37315 317 ASN A C 1
ATOM 1949 O O . ASN A 1 290 ? 3.74119 -33.76122 17.54314 1.000 75.12008 317 ASN A O 1
ATOM 1954 N N . VAL A 1 291 ? 1.63685 -32.99335 17.75172 1.000 75.05520 318 VAL A N 1
ATOM 1955 C CA . VAL A 1 291 ? 1.18869 -34.20296 18.43412 1.000 61.16461 318 VAL A CA 1
ATOM 1956 C C . VAL A 1 291 ? 1.11667 -35.37197 17.45649 1.000 68.46399 318 VAL A C 1
ATOM 1957 O O . VAL A 1 291 ? 1.67892 -36.44512 17.70648 1.000 75.27684 318 VAL A O 1
ATOM 1961 N N . LEU A 1 292 ? 0.42408 -35.18299 16.32657 1.000 76.45831 319 LEU A N 1
ATOM 1962 C CA . LEU A 1 292 ? 0.27992 -36.26740 15.35814 1.000 68.26183 319 LEU A CA 1
ATOM 1963 C C . LEU A 1 292 ? 1.61513 -36.63967 14.72793 1.000 65.80651 319 LEU A C 1
ATOM 1964 O O . LEU A 1 292 ? 1.85605 -37.81812 14.43766 1.000 70.06512 319 LEU A O 1
ATOM 1969 N N . LEU A 1 293 ? 2.49392 -35.65813 14.50776 1.000 55.80205 320 LEU A N 1
ATOM 1970 C CA . LEU A 1 293 ? 3.84891 -35.92363 14.03960 1.000 58.97376 320 LEU A CA 1
ATOM 1971 C C . LEU A 1 293 ? 4.81626 -36.22885 15.17381 1.000 68.71873 320 LEU A C 1
ATOM 1972 O O . LEU A 1 293 ? 6.00383 -35.89907 15.07214 1.000 84.46848 320 LEU A O 1
ATOM 1977 N N . GLY A 1 294 ? 4.34123 -36.82591 16.25974 1.000 73.73761 321 GLY A N 1
ATOM 1978 C CA . GLY A 1 294 ? 5.21744 -37.28189 17.31804 1.000 54.93918 321 GLY A CA 1
ATOM 1979 C C . GLY A 1 294 ? 4.77098 -38.64664 17.78722 1.000 64.85383 321 GLY A C 1
ATOM 1980 O O . GLY A 1 294 ? 5.39126 -39.26377 18.65873 1.000 76.45388 321 GLY A O 1
ATOM 1981 N N . LEU A 1 295 ? 3.68448 -39.12697 17.17966 1.000 59.98761 322 LEU A N 1
ATOM 1982 C CA . LEU A 1 295 ? 3.04800 -40.35842 17.63075 1.000 55.81173 322 LEU A CA 1
ATOM 1983 C C . LEU A 1 295 ? 3.96723 -41.56110 17.46040 1.000 56.99601 322 LEU A C 1
ATOM 1984 O O . LEU A 1 295 ? 4.00001 -42.44726 18.32302 1.000 75.30272 322 LEU A O 1
ATOM 1989 N N . PHE A 1 296 ? 4.71206 -41.61474 16.35230 1.000 68.31813 323 PHE A N 1
ATOM 1990 C CA . PHE A 1 296 ? 5.67899 -42.69110 16.14724 1.000 67.14312 323 PHE A CA 1
ATOM 1991 C C . PHE A 1 296 ? 6.61862 -42.81468 17.34130 1.000 69.64696 323 PHE A C 1
ATOM 1992 O O . PHE A 1 296 ? 6.86761 -43.91624 17.84619 1.000 74.30561 323 PHE A O 1
ATOM 2000 N N . SER A 1 297 ? 7.16283 -41.67907 17.79169 1.000 62.47531 324 SER A N 1
ATOM 2001 C CA . SER A 1 297 ? 8.12797 -41.67047 18.88555 1.000 56.86760 324 SER A CA 1
ATOM 2002 C C . SER A 1 297 ? 7.53835 -42.31347 20.12936 1.000 63.97818 324 SER A C 1
ATOM 2003 O O . SER A 1 297 ? 8.16934 -43.16036 20.77199 1.000 58.35614 324 SER A O 1
ATOM 2006 N N . THR A 1 298 ? 6.31711 -41.91522 20.48200 1.000 57.20848 325 THR A N 1
ATOM 2007 C CA . THR A 1 298 ? 5.66619 -42.49432 21.64661 1.000 53.67708 325 THR A CA 1
ATOM 2008 C C . THR A 1 298 ? 5.36358 -43.97018 21.42552 1.000 51.42169 325 THR A C 1
ATOM 2009 O O . THR A 1 298 ? 5.57719 -44.79375 22.32292 1.000 61.81503 325 THR A O 1
ATOM 2013 N N . ILE A 1 299 ? 4.88157 -44.32591 20.23240 1.000 58.96747 326 ILE A N 1
ATOM 2014 C CA . ILE A 1 299 ? 4.57655 -45.72518 19.94033 1.000 61.69163 326 ILE A CA 1
ATOM 2015 C C . ILE A 1 299 ? 5.84064 -46.56566 20.01376 1.000 62.72643 326 ILE A C 1
ATOM 2016 O O . ILE A 1 299 ? 5.87040 -47.62194 20.65705 1.000 69.75463 326 ILE A O 1
ATOM 2021 N N . HIS A 1 300 ? 6.90228 -46.10851 19.34546 1.000 54.56498 327 HIS A N 1
ATOM 2022 C CA . HIS A 1 300 ? 8.16591 -46.83534 19.35952 1.000 56.54194 327 HIS A CA 1
ATOM 2023 C C . HIS A 1 300 ? 8.64709 -47.06800 20.78485 1.000 59.51756 327 HIS A C 1
ATOM 2024 O O . HIS A 1 300 ? 9.07538 -48.17234 21.13797 1.000 65.48684 327 HIS A O 1
ATOM 2031 N N . ASP A 1 301 ? 8.58049 -46.03270 21.62351 1.000 66.73020 328 ASP A N 1
ATOM 2032 C CA . ASP A 1 301 ? 9.01030 -46.20082 23.00480 1.000 57.33374 328 ASP A CA 1
ATOM 2033 C C . ASP A 1 301 ? 8.08492 -47.14473 23.76173 1.000 67.81096 328 ASP A C 1
ATOM 2034 O O . ASP A 1 301 ? 8.53699 -47.86031 24.66259 1.000 69.00049 328 ASP A O 1
ATOM 2039 N N . SER A 1 302 ? 6.80111 -47.18573 23.39453 1.000 65.19688 329 SER A N 1
ATOM 2040 C CA . SER A 1 302 ? 5.88413 -48.12235 24.03684 1.000 57.12379 329 SER A CA 1
ATOM 2041 C C . SER A 1 302 ? 6.22279 -49.56318 23.67155 1.000 63.41280 329 SER A C 1
ATOM 2042 O O . SER A 1 302 ? 6.08538 -50.46637 24.50492 1.000 68.45137 329 SER A O 1
ATOM 2045 N N . ILE A 1 303 ? 6.66694 -49.79723 22.43178 1.000 68.97514 330 ILE A N 1
ATOM 2046 C CA . ILE A 1 303 ? 7.07245 -51.14047 22.02056 1.000 51.83289 330 ILE A CA 1
ATOM 2047 C C . ILE A 1 303 ? 8.34686 -51.55800 22.74337 1.000 63.42061 330 ILE A C 1
ATOM 2048 O O . ILE A 1 303 ? 8.52948 -52.73297 23.08504 1.000 68.97571 330 ILE A O 1
ATOM 2053 N N . GLN A 1 304 ? 9.25566 -50.60899 22.97528 1.000 63.41097 331 GLN A N 1
ATOM 2054 C CA . GLN A 1 304 ? 10.40866 -50.89296 23.82150 1.000 63.03594 331 GLN A CA 1
ATOM 2055 C C . GLN A 1 304 ? 9.96844 -51.22527 25.23989 1.000 56.32260 331 GLN A C 1
ATOM 2056 O O . GLN A 1 304 ? 10.53277 -52.11692 25.88399 1.000 75.29167 331 GLN A O 1
ATOM 2062 N N . TYR A 1 305 ? 8.94531 -50.52644 25.73367 1.000 71.52112 332 TYR A N 1
ATOM 2063 C CA . TYR A 1 305 ? 8.50318 -50.70752 27.11218 1.000 71.17338 332 TYR A CA 1
ATOM 2064 C C . TYR A 1 305 ? 7.92633 -52.10132 27.33863 1.000 63.57745 332 TYR A C 1
ATOM 2065 O O . TYR A 1 305 ? 8.22700 -52.74251 28.35138 1.000 75.86498 332 TYR A O 1
ATOM 2074 N N . VAL A 1 306 ? 7.10272 -52.59200 26.40816 1.000 69.15615 333 VAL A N 1
ATOM 2075 C CA . VAL A 1 306 ? 6.52852 -53.92434 26.57291 1.000 62.32464 333 VAL A CA 1
ATOM 2076 C C . VAL A 1 306 ? 7.60500 -54.99364 26.42487 1.000 60.78120 333 VAL A C 1
ATOM 2077 O O . VAL A 1 306 ? 7.53909 -56.04461 27.07351 1.000 69.49451 333 VAL A O 1
ATOM 2081 N N . GLN A 1 307 ? 8.61899 -54.74352 25.59318 1.000 76.47273 334 GLN A N 1
ATOM 2082 C CA . GLN A 1 307 ? 9.71539 -55.68882 25.41590 1.000 71.57501 334 GLN A CA 1
ATOM 2083 C C . GLN A 1 307 ? 10.62373 -55.78002 26.63428 1.000 81.57243 334 GLN A C 1
ATOM 2084 O O . GLN A 1 307 ? 11.41617 -56.72355 26.72421 1.000 101.81264 334 GLN A O 1
ATOM 2090 N N . LYS A 1 308 ? 10.52815 -54.83264 27.56819 1.000 93.19371 335 LYS A N 1
ATOM 2091 C CA . LYS A 1 308 ? 11.41979 -54.81975 28.72176 1.000 82.34510 335 LYS A CA 1
ATOM 2092 C C . LYS A 1 308 ? 11.04896 -55.87753 29.75355 1.000 93.11510 335 LYS A C 1
ATOM 2093 O O . LYS A 1 308 ? 11.91408 -56.32019 30.51690 1.000 108.69284 335 LYS A O 1
ATOM 2099 N N . ASN A 1 309 ? 9.78486 -56.29538 29.79444 1.000 115.34605 336 ASN A N 1
ATOM 2100 C CA . ASN A 1 309 ? 9.31756 -57.29531 30.74556 1.000 124.63009 336 ASN A CA 1
ATOM 2101 C C . ASN A 1 309 ? 8.88579 -58.57928 30.04376 1.000 125.45960 336 ASN A C 1
ATOM 2102 O O . ASN A 1 309 ? 7.93096 -59.23510 30.46638 1.000 126.52090 336 ASN A O 1
ATOM 2107 N N . GLY A 1 310 ? 9.58744 -58.94871 28.97003 1.000 107.42085 337 GLY A N 1
ATOM 2108 C CA . GLY A 1 310 ? 9.16034 -60.07926 28.16446 1.000 116.78288 337 GLY A CA 1
ATOM 2109 C C . GLY A 1 310 ? 9.28069 -61.41393 28.869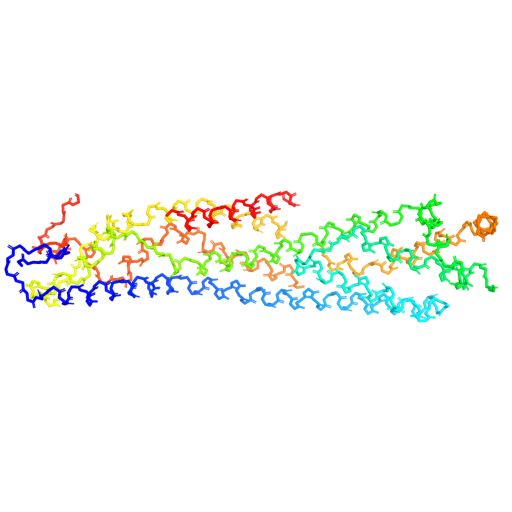67 1.000 118.57135 337 GLY A C 1
ATOM 2110 O O . GLY A 1 310 ? 8.46297 -62.31056 28.64412 1.000 116.49933 337 GLY A O 1
ATOM 2111 N N . GLY A 1 311 ? 10.29160 -61.56942 29.72175 1.000 118.24304 338 GLY A N 1
ATOM 2112 C CA . GLY A 1 311 ? 10.50288 -62.81643 30.43092 1.000 108.54845 338 GLY A CA 1
ATOM 2113 C C . GLY A 1 311 ? 9.29035 -63.27380 31.21446 1.000 117.25083 338 GLY A C 1
ATOM 2114 O O . GLY A 1 311 ? 8.80301 -64.39225 31.02311 1.000 127.26977 338 GLY A O 1
ATOM 2115 N N . LYS A 1 312 ? 8.78518 -62.40715 32.09461 1.000 118.59179 339 LYS A N 1
ATOM 2116 C CA . LYS A 1 312 ? 7.60454 -62.75578 32.87690 1.000 121.36377 339 LYS A CA 1
ATOM 2117 C C . LYS A 1 312 ? 6.33666 -62.71957 32.03295 1.000 121.15775 339 LYS A C 1
ATOM 2118 O O . LYS A 1 312 ? 5.39598 -63.47687 32.29815 1.000 113.00607 339 LYS A O 1
ATOM 2120 N N . LEU A 1 313 ? 6.29250 -61.85778 31.01519 1.000 126.56691 340 LEU A N 1
ATOM 2121 C CA . LEU A 1 313 ? 5.07093 -61.70095 30.23289 1.000 116.19921 340 LEU A CA 1
ATOM 2122 C C . LEU A 1 313 ? 4.78802 -62.94035 29.39262 1.000 111.58353 340 LEU A C 1
ATOM 2123 O O . LEU A 1 313 ? 3.64679 -63.41250 29.33305 1.000 96.83506 340 LEU A O 1
ATOM 2128 N N . THR A 1 314 ? 5.81687 -63.48272 28.73487 1.000 115.64424 341 THR A N 1
ATOM 2129 C CA . THR A 1 314 ? 5.61567 -64.66142 27.89709 1.000 112.57684 341 THR A CA 1
ATOM 2130 C C . THR A 1 314 ? 5.13874 -65.85122 28.71854 1.000 111.84513 341 THR A C 1
ATOM 2131 O O . THR A 1 314 ? 4.26798 -66.61134 28.27843 1.000 111.59156 341 THR A O 1
ATOM 2135 N N . THR A 1 315 ? 5.69415 -66.02695 29.91687 1.000 118.02137 342 THR A N 1
ATOM 2136 C CA . THR A 1 315 ? 5.29133 -67.14701 30.75913 1.000 114.85672 342 THR A CA 1
ATOM 2137 C C . THR A 1 315 ? 3.87502 -66.95276 31.29090 1.000 103.68291 342 THR A C 1
ATOM 2138 O O . THR A 1 315 ? 3.06085 -67.88342 31.26858 1.000 112.22570 342 THR A O 1
ATOM 2142 N N . THR A 1 316 ? 3.56037 -65.74330 31.76585 1.000 106.88340 343 THR A N 1
ATOM 2143 C CA . THR A 1 316 ? 2.21583 -65.46744 32.26659 1.000 111.03539 343 THR A CA 1
ATOM 2144 C C . THR A 1 316 ? 1.16914 -65.64611 31.17533 1.000 110.64552 343 THR A C 1
ATOM 2145 O O . THR A 1 316 ? 0.08704 -66.19055 31.42418 1.000 116.75019 343 THR A O 1
ATOM 2149 N N . ILE A 1 317 ? 1.47034 -65.19174 29.96035 1.000 112.50603 344 ILE A N 1
ATOM 2150 C CA . ILE A 1 317 ? 0.50243 -65.29847 28.87613 1.000 109.79797 344 ILE A CA 1
ATOM 2151 C C . ILE A 1 317 ? 0.42341 -66.73092 28.36566 1.000 118.21282 344 ILE A C 1
ATOM 2152 O O . ILE A 1 317 ? -0.65721 -67.21517 28.00785 1.000 125.35572 344 ILE A O 1
ATOM 2157 N N . GLY A 1 318 ? 1.56046 -67.42970 28.32406 1.000 107.33657 345 GLY A N 1
ATOM 2158 C CA . GLY A 1 318 ? 1.53470 -68.83679 27.96271 1.000 111.10933 345 GLY A CA 1
ATOM 2159 C C . GLY A 1 318 ? 0.61246 -69.64146 28.85724 1.000 127.16316 345 GLY A C 1
ATOM 2160 O O . GLY A 1 318 ? -0.12968 -70.50559 28.38457 1.000 131.93809 345 GLY A O 1
ATOM 2161 N N . LYS A 1 319 ? 0.63185 -69.35321 30.16094 1.000 114.02143 346 LYS A N 1
ATOM 2162 C CA . LYS A 1 319 ? -0.28521 -70.01647 31.08082 1.000 101.58096 346 LYS A CA 1
ATOM 2163 C C . LYS A 1 319 ? -1.71349 -69.52894 30.87966 1.000 117.68973 346 LYS A C 1
ATOM 2164 O O . LYS A 1 319 ? -2.65916 -70.32484 30.90404 1.000 140.71097 346 LYS A O 1
ATOM 2166 N N . LEU A 1 320 ? -1.88934 -68.22338 30.67943 1.000 114.24412 347 LEU A N 1
ATOM 2167 C CA . LEU A 1 320 ? -3.23277 -67.67132 30.55432 1.000 113.11679 347 LEU A CA 1
ATOM 2168 C C . LEU A 1 320 ? -3.86823 -68.05984 29.22378 1.000 112.21822 347 LEU A C 1
ATOM 2169 O O . LEU A 1 320 ? -5.07450 -68.32387 29.15967 1.000 102.82792 347 LEU A O 1
ATOM 2174 N N . CYS A 1 321 ? -3.07512 -68.11064 28.15799 1.000 132.26140 348 CYS A N 1
ATOM 2175 C CA . CYS A 1 321 ? -3.58813 -68.42311 26.82780 1.000 142.11689 348 CYS A CA 1
ATOM 2176 C C . CYS A 1 321 ? -3.02912 -69.74457 26.30113 1.000 140.32132 348 CYS A C 1
ATOM 2177 O O . CYS A 1 321 ? -3.57269 -70.33395 25.36617 1.000 135.82156 348 CYS A O 1
ATOM 2180 N N . THR A 1 355 ? 2.66851 -22.61262 9.32907 1.000 98.48039 382 THR A N 1
ATOM 2181 C CA . THR A 1 355 ? 1.91153 -21.49741 8.77301 1.000 105.11176 382 THR A CA 1
ATOM 2182 C C . THR A 1 355 ? 0.42091 -21.67799 9.02638 1.000 110.53030 382 THR A C 1
ATOM 2183 O O . THR A 1 355 ? -0.40172 -20.91007 8.52535 1.000 115.06765 382 THR A O 1
ATOM 2187 N N . LEU A 1 356 ? 0.07490 -22.70814 9.80023 1.000 118.04860 383 LEU A N 1
ATOM 2188 C CA . LEU A 1 356 ? -1.31745 -22.89061 10.19266 1.000 112.56129 383 LEU A CA 1
ATOM 2189 C C . LEU A 1 356 ? -1.76308 -21.77503 11.13058 1.000 122.89189 383 LEU A C 1
ATOM 2190 O O . LEU A 1 356 ? -2.75801 -21.09189 10.86442 1.000 123.05883 383 LEU A O 1
ATOM 2195 N N . SER A 1 357 ? -1.01083 -21.55214 12.21645 1.000 138.13698 384 SER A N 1
ATOM 2196 C CA . SER A 1 357 ? -1.40485 -20.56409 13.21866 1.000 136.89981 384 SER A CA 1
ATOM 2197 C C . SER A 1 357 ? -1.53226 -19.16698 12.62357 1.000 142.93190 384 SER A C 1
ATOM 2198 O O . SER A 1 357 ? -2.36847 -18.37676 13.07638 1.000 149.11779 384 SER A O 1
ATOM 2201 N N . SER A 1 358 ? -0.72256 -18.84396 11.61134 1.000 118.64737 385 SER A N 1
ATOM 2202 C CA . SER A 1 358 ? -0.86917 -17.55968 10.93411 1.000 118.14398 385 SER A CA 1
ATOM 2203 C C . SER A 1 358 ? -2.19048 -17.47099 10.18117 1.000 115.95766 385 SER A C 1
ATOM 2204 O O . SER A 1 358 ? -2.76086 -16.38113 10.05702 1.000 113.00910 385 SER A O 1
ATOM 2207 N N . ARG A 1 359 ? -2.69360 -18.60019 9.68006 1.000 115.34361 386 ARG A N 1
ATOM 2208 C CA . ARG A 1 359 ? -3.93293 -18.58042 8.91158 1.000 108.76505 386 ARG A CA 1
ATOM 2209 C C . ARG A 1 359 ? -5.13698 -18.31912 9.80998 1.000 102.58027 386 ARG A C 1
ATOM 2210 O O . ARG A 1 359 ? -5.96149 -17.44585 9.51459 1.000 102.40535 386 ARG A O 1
ATOM 2212 N N . ARG A 1 360 ? -5.26110 -19.06533 10.91430 1.000 108.55863 387 ARG A N 1
ATOM 2213 C CA . ARG A 1 360 ? -6.39710 -18.84775 11.80600 1.000 111.45664 387 ARG A CA 1
ATOM 2214 C C . ARG A 1 360 ? -6.29201 -17.53093 12.56641 1.000 113.84569 387 ARG A C 1
ATOM 2215 O O . ARG A 1 360 ? -7.31027 -17.03432 13.05832 1.000 116.05367 387 ARG A O 1
ATOM 2223 N N . ARG A 1 361 ? -5.09489 -16.95043 12.67224 1.000 115.08265 388 ARG A N 1
ATOM 2224 C CA . ARG A 1 361 ? -4.98437 -15.60839 13.23465 1.000 114.31158 388 ARG A CA 1
ATOM 2225 C C . ARG A 1 361 ? -5.55106 -14.57164 12.27343 1.000 109.90113 388 ARG A C 1
ATOM 2226 O O . ARG A 1 361 ? -6.30170 -13.67746 12.68064 1.000 114.32113 388 ARG A O 1
ATOM 2234 N N . GLU A 1 362 ? -5.20215 -14.67661 10.98821 1.000 104.60977 389 GLU A N 1
ATOM 2235 C CA . GLU A 1 362 ? -5.74058 -13.74548 10.00144 1.000 103.84994 389 GLU A CA 1
ATOM 2236 C C . GLU A 1 362 ? -7.24870 -13.90394 9.85946 1.000 102.17740 389 GLU A C 1
ATOM 2237 O O . GLU A 1 362 ? -7.96654 -12.91503 9.66555 1.000 91.98042 389 GLU A O 1
ATOM 2243 N N . LEU A 1 363 ? -7.74673 -15.13932 9.95555 1.000 107.15701 390 LEU A N 1
ATOM 2244 C CA . LEU A 1 363 ? -9.18784 -15.36369 9.90738 1.000 99.61051 390 LEU A CA 1
ATOM 2245 C C . LEU A 1 363 ? -9.88219 -14.62671 11.04456 1.000 88.26912 390 LEU A C 1
ATOM 2246 O O . LEU A 1 363 ? -10.87878 -13.92742 10.83044 1.000 93.81857 390 LEU A O 1
ATOM 2251 N N . ILE A 1 364 ? -9.34785 -14.75215 12.26122 1.000 95.31273 391 ILE A N 1
ATOM 2252 C CA . ILE A 1 364 ? -9.96248 -14.11162 13.41987 1.000 78.67753 391 ILE A CA 1
ATOM 2253 C C . ILE A 1 364 ? -9.93453 -12.59373 13.27897 1.000 83.33516 391 ILE A C 1
ATOM 2254 O O . ILE A 1 364 ? -10.92741 -11.91411 13.56580 1.000 90.29117 391 ILE A O 1
ATOM 2259 N N . GLN A 1 365 ? -8.80805 -12.03351 12.83181 1.000 88.57257 392 GLN A N 1
ATOM 2260 C CA . GLN A 1 365 ? -8.75107 -10.58715 12.64753 1.000 93.84964 392 GLN A CA 1
ATOM 2261 C C . GLN A 1 365 ? -9.74253 -10.12505 11.58640 1.000 88.90467 392 GLN A C 1
ATOM 2262 O O . GLN A 1 365 ? -10.29134 -9.02215 11.68945 1.000 84.78727 392 GLN A O 1
ATOM 2268 N N . LYS A 1 366 ? -10.00163 -10.95678 10.57359 1.000 91.58443 393 LYS A N 1
ATOM 2269 C CA . LYS A 1 366 ? -11.03388 -10.62909 9.59622 1.000 92.75882 393 LYS A CA 1
ATOM 2270 C C . LYS A 1 366 ? -12.43336 -10.88867 10.13777 1.000 90.07155 393 LYS A C 1
ATOM 2271 O O . LYS A 1 366 ? -13.38473 -10.20796 9.73705 1.000 86.23552 393 LYS A O 1
ATOM 2277 N N . LEU A 1 367 ? -12.58071 -11.86244 11.03911 1.000 78.62697 394 LEU A N 1
ATOM 2278 C CA . LEU A 1 367 ? -13.88927 -12.12697 11.62384 1.000 64.64487 394 LEU A CA 1
ATOM 2279 C C . LEU A 1 367 ? -14.28628 -11.05001 12.61902 1.000 88.50042 394 LEU A C 1
ATOM 2280 O O . LEU A 1 367 ? -15.48132 -10.82806 12.84559 1.000 90.42847 394 LEU A O 1
ATOM 2285 N N . LYS A 1 368 ? -13.30865 -10.38389 13.23581 1.000 95.78615 395 LYS A N 1
ATOM 2286 C CA . LYS A 1 368 ? -13.64643 -9.35583 14.20997 1.000 84.57925 395 LYS A CA 1
ATOM 2287 C C . LYS A 1 368 ? -14.19218 -8.09693 13.56116 1.000 79.25081 395 LYS A C 1
ATOM 2288 O O . LYS A 1 368 ? -14.77399 -7.26233 14.26027 1.000 94.25175 395 LYS A O 1
ATOM 2294 N N . SER A 1 369 ? -14.00060 -7.92892 12.25481 1.000 81.65275 396 SER A N 1
ATOM 2295 C CA . SER A 1 369 ? -14.61389 -6.82005 11.54009 1.000 74.62438 396 SER A CA 1
ATOM 2296 C C . SER A 1 369 ? -16.10944 -7.01551 11.32198 1.000 84.05633 396 SER A C 1
ATOM 2297 O O . SER A 1 369 ? -16.78289 -6.06948 10.89922 1.000 95.40524 396 SER A O 1
ATOM 2300 N N . PHE A 1 370 ? -16.64107 -8.20943 11.60382 1.000 94.87738 397 PHE A N 1
ATOM 2301 C CA . PHE A 1 370 ? -18.05812 -8.51767 11.43898 1.000 80.32502 397 PHE A CA 1
ATOM 2302 C C . PHE A 1 370 ? -18.75336 -8.75200 12.77455 1.000 86.74204 397 PHE A C 1
ATOM 2303 O O . PHE A 1 370 ? -19.81123 -9.38784 12.81945 1.000 88.95397 397 PHE A O 1
ATOM 2311 N N . ILE A 1 371 ? -18.17320 -8.26341 13.87102 1.000 84.51812 398 ILE A N 1
ATOM 2312 C CA . ILE A 1 371 ? -18.79406 -8.46854 15.16988 1.000 83.71426 398 ILE A CA 1
ATOM 2313 C C . ILE A 1 371 ? -20.07781 -7.65738 15.30768 1.000 98.15331 398 ILE A C 1
ATOM 2314 O O . ILE A 1 371 ? -20.92563 -7.98302 16.14655 1.000 102.15022 398 ILE A O 1
ATOM 2319 N N . ASN A 1 372 ? -20.25587 -6.62147 14.48785 1.000 95.00809 399 ASN A N 1
ATOM 2320 C CA . ASN A 1 372 ? -21.43587 -5.76874 14.53273 1.000 86.87855 399 ASN A CA 1
ATOM 2321 C C . ASN A 1 372 ? -22.52655 -6.22053 13.57095 1.000 89.41378 399 ASN A C 1
ATOM 2322 O O . ASN A 1 372 ? -23.48234 -5.47022 13.34707 1.000 93.25542 399 ASN A O 1
ATOM 2327 N N . PHE A 1 373 ? -22.41020 -7.43149 13.01776 1.000 80.17547 400 PHE A N 1
ATOM 2328 C CA . PHE A 1 373 ? -23.24556 -7.83846 11.88947 1.000 57.34956 400 PHE A CA 1
ATOM 2329 C C . PHE A 1 373 ? -24.72935 -7.74865 12.22136 1.000 70.33561 400 PHE A C 1
ATOM 2330 O O . PHE A 1 373 ? -25.52023 -7.20281 11.44301 1.000 83.02308 400 PHE A O 1
ATOM 2338 N N . TYR A 1 374 ? -25.13000 -8.28903 13.37021 1.000 79.47599 401 TYR A N 1
ATOM 2339 C CA . TYR A 1 374 ? -26.54962 -8.33192 13.69188 1.000 76.40155 401 TYR A CA 1
ATOM 2340 C C . TYR A 1 374 ? -27.06312 -6.99693 14.21722 1.000 78.94669 401 TYR A C 1
ATOM 2341 O O . TYR A 1 374 ? -28.24067 -6.67687 14.02203 1.000 91.24870 401 TYR A O 1
ATOM 2350 N N . SER A 1 375 ? -26.21254 -6.20525 14.87613 1.000 78.29602 402 SER A N 1
ATOM 2351 C CA . SER A 1 375 ? -26.65000 -4.88440 15.31923 1.000 86.87381 402 SER A CA 1
ATOM 2352 C C . SER A 1 375 ? -26.75007 -3.91160 14.15450 1.000 84.12983 402 SER A C 1
ATOM 2353 O O . SER A 1 375 ? -27.70147 -3.12648 14.07979 1.000 84.69070 402 SER A O 1
ATOM 2356 N N . ALA A 1 376 ? -25.77721 -3.94369 13.24433 1.000 79.06525 403 ALA A N 1
ATOM 2357 C CA . ALA A 1 376 ? -25.79417 -3.06010 12.08617 1.000 83.16646 403 ALA A CA 1
ATOM 2358 C C . ALA A 1 376 ? -26.77052 -3.51118 11.01166 1.000 75.66801 403 ALA A C 1
ATOM 2359 O O . ALA A 1 376 ? -26.91720 -2.80843 10.00418 1.000 78.96038 403 ALA A O 1
ATOM 2361 N N . LEU A 1 377 ? -27.44377 -4.65138 11.20392 1.000 73.24202 404 LEU A N 1
ATOM 2362 C CA . LEU A 1 377 ? -28.29817 -5.18487 10.14580 1.000 69.65865 404 LEU A CA 1
ATOM 2363 C C . LEU A 1 377 ? -29.47690 -4.27208 9.82743 1.000 75.53270 404 LEU A C 1
ATOM 2364 O O . LEU A 1 377 ? -29.69371 -3.97765 8.64046 1.000 79.06386 404 LEU A O 1
ATOM 2369 N N . PRO A 1 378 ? -30.27722 -3.80989 10.79788 1.000 79.10683 405 PRO A N 1
ATOM 2370 C CA . PRO A 1 378 ? -31.32525 -2.84026 10.44043 1.000 65.97236 405 PRO A CA 1
ATOM 2371 C C . PRO A 1 378 ? -30.75926 -1.56748 9.84907 1.000 65.39280 405 PRO A C 1
ATOM 2372 O O . PRO A 1 378 ? -31.39762 -0.95655 8.98317 1.000 72.40897 405 PRO A O 1
ATOM 2376 N N . GLY A 1 379 ? -29.56745 -1.15523 10.28305 1.000 64.11114 406 GLY A N 1
ATOM 2377 C CA . GLY A 1 379 ? -28.91031 -0.03146 9.64520 1.000 76.20318 406 GLY A CA 1
ATOM 2378 C C . GLY A 1 379 ? -28.53742 -0.30901 8.20413 1.000 83.14823 406 GLY A C 1
ATOM 2379 O O . GLY A 1 379 ? -28.59841 0.59024 7.36221 1.000 81.84993 406 GLY A O 1
ATOM 2380 N N . TYR A 1 380 ? -28.15316 -1.55034 7.89536 1.000 83.91855 407 TYR A N 1
ATOM 2381 C CA . TYR A 1 380 ? -27.82934 -1.89497 6.51473 1.000 70.85989 407 TYR A CA 1
ATOM 2382 C C . TYR A 1 380 ? -29.06628 -1.83666 5.62797 1.000 80.95915 407 TYR A C 1
ATOM 2383 O O . TYR A 1 380 ? -29.01189 -1.29199 4.51924 1.000 73.81605 407 TYR A O 1
ATOM 2392 N N . ILE A 1 381 ? -30.18585 -2.40244 6.09263 1.000 87.03905 408 ILE A N 1
ATOM 2393 C CA . ILE A 1 381 ? -31.38715 -2.47215 5.26203 1.000 75.37130 408 ILE A CA 1
ATOM 2394 C C . ILE A 1 381 ? -31.88065 -1.07114 4.92374 1.000 77.80318 408 ILE A C 1
ATOM 2395 O O . ILE A 1 381 ? -32.34532 -0.81349 3.80695 1.000 87.74584 408 ILE A O 1
ATOM 2400 N N . CYS A 1 382 ? -31.77410 -0.13933 5.87388 1.000 85.89128 409 CYS A N 1
ATOM 2401 C CA . CYS A 1 382 ? -32.21991 1.22622 5.61743 1.000 71.91810 409 CYS A CA 1
ATOM 2402 C C . CYS A 1 382 ? -31.21096 2.00119 4.77525 1.000 70.98158 409 CYS A C 1
ATOM 2403 O O . CYS A 1 382 ? -31.60200 2.81500 3.93185 1.000 79.29826 409 CYS A O 1
ATOM 2406 N N . SER A 1 383 ? -29.91363 1.75899 4.97867 1.000 79.44257 410 SER A N 1
ATOM 2407 C CA . SER A 1 383 ? -28.88611 2.51501 4.27013 1.000 79.97233 410 SER A CA 1
ATOM 2408 C C . SER A 1 383 ? -28.66797 2.04262 2.83635 1.000 88.23286 410 SER A C 1
ATOM 2409 O O . SER A 1 383 ? -28.05303 2.77035 2.04987 1.000 90.95699 410 SER A O 1
ATOM 2412 N N . HIS A 1 384 ? -29.14075 0.85012 2.47618 1.000 91.02652 411 HIS A N 1
ATOM 2413 C CA . HIS A 1 384 ? -29.03887 0.36156 1.10694 1.000 78.22854 411 HIS A CA 1
ATOM 2414 C C . HIS A 1 384 ? -30.36705 0.39956 0.36776 1.000 74.05487 411 HIS A C 1
ATOM 2415 O O . HIS A 1 384 ? -30.40723 0.08182 -0.82503 1.000 78.07383 411 HIS A O 1
ATOM 2422 N N . SER A 1 385 ? -31.43600 0.75968 1.03378 1.000 85.50841 412 SER A N 1
ATOM 2423 C CA . SER A 1 385 ? -32.68748 1.05843 0.36814 1.000 88.44872 412 SER A CA 1
ATOM 2424 C C . SER A 1 385 ? -32.81611 2.56279 0.16494 1.000 91.42086 412 SER A C 1
ATOM 2425 O O . SER A 1 385 ? -32.26718 3.35053 0.94313 1.000 94.72545 412 SER A O 1
ATOM 2428 N N . PRO A 1 386 ? -33.51111 2.99747 -0.87965 1.000 76.70423 413 PRO A N 1
ATOM 2429 C CA . PRO A 1 386 ? -33.67576 4.44315 -1.09467 1.000 81.74025 413 PRO A CA 1
ATOM 2430 C C . PRO A 1 386 ? -34.50610 5.08164 0.00785 1.000 87.07193 413 PRO A C 1
ATOM 2431 O O . PRO A 1 386 ? -35.70324 4.80247 0.12175 1.000 89.96803 413 PRO A O 1
ATOM 2435 N N . VAL A 1 387 ? -33.88375 5.91665 0.84199 1.000 76.69968 414 VAL A N 1
ATOM 2436 C CA . VAL A 1 387 ? -34.58616 6.62572 1.90471 1.000 77.16278 414 VAL A CA 1
ATOM 2437 C C . VAL A 1 387 ? -34.17673 8.09138 1.88695 1.000 82.06064 414 VAL A C 1
ATOM 2438 O O . VAL A 1 387 ? -33.09027 8.45147 1.42130 1.000 77.71928 414 VAL A O 1
ATOM 2442 N N . ALA A 1 388 ? -35.07071 8.94318 2.38868 1.000 76.10152 415 ALA A N 1
ATOM 2443 C CA . ALA A 1 388 ? -34.76841 10.35703 2.59988 1.000 69.79278 415 ALA A CA 1
ATOM 2444 C C . ALA A 1 388 ? -34.19415 10.47929 4.00348 1.000 99.25909 415 ALA A C 1
ATOM 2445 O O . ALA A 1 388 ? -34.92062 10.56981 4.99442 1.000 96.99882 415 ALA A O 1
ATOM 2447 N N . GLU A 1 389 ? -32.86276 10.45703 4.08216 1.000 102.69655 416 GLU A N 1
ATOM 2448 C CA . GLU A 1 389 ? -32.17560 10.52963 5.36707 1.000 99.20684 416 GLU A CA 1
ATOM 2449 C C . GLU A 1 389 ? -32.51732 11.80825 6.11918 1.000 102.23709 416 GLU A C 1
ATOM 2450 O O . GLU A 1 389 ? -32.53110 11.81731 7.35533 1.000 104.57229 416 GLU A O 1
ATOM 2456 N N . ASN A 1 390 ? -32.80269 12.89125 5.39407 1.000 121.41035 417 ASN A N 1
ATOM 2457 C CA . ASN A 1 390 ? -33.08286 14.18308 6.00723 1.000 111.99604 417 ASN A CA 1
ATOM 2458 C C . ASN A 1 390 ? -34.41751 14.21808 6.74296 1.000 105.58396 417 ASN A C 1
ATOM 2459 O O . ASN A 1 390 ? -34.67816 15.19128 7.45887 1.000 108.97156 417 ASN A O 1
ATOM 2464 N N . ASP A 1 391 ? -35.25542 13.18710 6.59253 1.000 104.66046 418 ASP A N 1
ATOM 2465 C CA . ASP A 1 391 ? -36.62012 13.18036 7.13189 1.000 97.78223 418 ASP A CA 1
ATOM 2466 C C . ASP A 1 391 ? -37.40689 14.40314 6.66199 1.000 88.36442 418 ASP A C 1
ATOM 2467 O O . ASP A 1 391 ? -38.28039 14.91271 7.36909 1.000 83.65496 418 ASP A O 1
ATOM 2472 N N . THR A 1 392 ? -37.09446 14.87741 5.45739 1.000 84.39652 419 THR A N 1
ATOM 2473 C CA . THR A 1 392 ? -37.76067 16.01416 4.83998 1.000 75.92840 419 THR A CA 1
ATOM 2474 C C . THR A 1 392 ? -38.30726 15.60166 3.48101 1.000 83.44818 419 THR A C 1
ATOM 2475 O O . THR A 1 392 ? -37.60625 14.95997 2.69001 1.000 96.39230 419 THR A O 1
ATOM 2479 N N . LEU A 1 393 ? -39.55638 15.97883 3.21535 1.000 66.89702 420 LEU A N 1
ATOM 2480 C CA . LEU A 1 393 ? -40.22732 15.67919 1.95255 1.000 74.08634 420 LEU A CA 1
ATOM 2481 C C . LEU A 1 393 ? -40.13885 14.18729 1.64051 1.000 72.79670 420 LEU A C 1
ATOM 2482 O O . LEU A 1 393 ? -39.61065 13.76105 0.61021 1.000 69.99406 420 LEU A O 1
ATOM 2487 N N . CYS A 1 394 ? -40.66610 13.39278 2.56696 1.000 70.81185 421 CYS A N 1
ATOM 2488 C CA . CYS A 1 394 ? -40.51727 11.94952 2.52324 1.000 73.10959 421 CYS A CA 1
ATOM 2489 C C . CYS A 1 394 ? -41.86609 11.27210 2.72522 1.000 65.90957 421 CYS A C 1
ATOM 2490 O O . CYS A 1 394 ? -42.87455 11.90903 3.04481 1.000 57.86817 421 CYS A O 1
ATOM 2493 N N . TRP A 1 395 ? -41.85701 9.95497 2.53788 1.000 73.39191 422 TRP A N 1
ATOM 2494 C CA . TRP A 1 395 ? -43.03935 9.11007 2.64111 1.000 72.39162 422 TRP A CA 1
ATOM 2495 C C . TRP A 1 395 ? -43.05397 8.41552 3.99861 1.000 70.74887 422 TRP A C 1
ATOM 2496 O O . TRP A 1 395 ? -42.08717 7.73914 4.36461 1.000 68.41558 422 TRP A O 1
ATOM 2507 N N . ASN A 1 396 ? -44.14984 8.58092 4.74080 1.000 67.31390 423 ASN A N 1
ATOM 2508 C CA . ASN A 1 396 ? -44.28131 8.02138 6.08010 1.000 65.82314 423 ASN A CA 1
ATOM 2509 C C . ASN A 1 396 ? -45.14642 6.76342 6.11606 1.000 71.80779 423 ASN A C 1
ATOM 2510 O O . ASN A 1 396 ? -45.66337 6.40479 7.18000 1.000 80.52225 423 ASN A O 1
ATOM 2515 N N . GLY A 1 397 ? -45.32158 6.09294 4.97987 1.000 65.70819 424 GLY A N 1
ATOM 2516 C CA . GLY A 1 397 ? -46.15398 4.91805 4.89188 1.000 64.68711 424 GLY A CA 1
ATOM 2517 C C . GLY A 1 397 ? -47.57021 5.18534 4.42721 1.000 75.80626 424 GLY A C 1
ATOM 2518 O O . GLY A 1 397 ? -48.21478 4.27469 3.89377 1.000 87.08390 424 GLY A O 1
ATOM 2519 N N . GLN A 1 398 ? -48.07059 6.40584 4.61255 1.000 70.97525 425 GLN A N 1
ATOM 2520 C CA . GLN A 1 398 ? -49.41943 6.74320 4.16856 1.000 73.00727 425 GLN A CA 1
ATOM 2521 C C . GLN A 1 398 ? -49.52952 8.08078 3.45695 1.000 65.70561 425 GLN A C 1
ATOM 2522 O O . GLN A 1 398 ? -50.48746 8.26601 2.69871 1.000 86.03711 425 GLN A O 1
ATOM 2528 N N . GLU A 1 399 ? -48.60068 9.01386 3.65247 1.000 57.15630 426 GLU A N 1
ATOM 2529 C CA . GLU A 1 399 ? -48.69592 10.32670 3.03031 1.000 75.16834 426 GLU A CA 1
ATOM 2530 C C . GLU A 1 399 ? -47.30547 10.94110 2.94333 1.000 77.05518 426 GLU A C 1
ATOM 2531 O O . GLU A 1 399 ? -46.37847 10.53058 3.64634 1.000 69.01358 426 GLU A O 1
ATOM 2537 N N . LEU A 1 400 ? -47.17352 11.92906 2.06077 1.000 73.92279 427 LEU A N 1
ATOM 2538 C CA . LEU A 1 400 ? -45.93261 12.67922 1.90094 1.000 71.76877 427 LEU A CA 1
ATOM 2539 C C . LEU A 1 400 ? -45.92961 13.84985 2.87757 1.000 69.35836 427 LEU A C 1
ATOM 2540 O O . LEU A 1 400 ? -46.77875 14.74339 2.78481 1.000 76.83497 427 LEU A O 1
ATOM 2545 N N . VAL A 1 401 ? -44.97966 13.84802 3.80711 1.000 67.85719 428 VAL A N 1
ATOM 2546 C CA . VAL A 1 401 ? -44.94842 14.83374 4.87770 1.000 68.88087 428 VAL A CA 1
ATOM 2547 C C . VAL A 1 401 ? -43.75567 15.75917 4.68626 1.000 66.73634 428 VAL A C 1
ATOM 2548 O O . VAL A 1 401 ? -42.80817 15.46470 3.95105 1.000 72.58755 428 VAL A O 1
ATOM 2552 N N . GLU A 1 402 ? -43.80954 16.89875 5.37566 1.000 71.87428 429 GLU A N 1
ATOM 2553 C CA . GLU A 1 402 ? -42.69937 17.84263 5.34961 1.000 61.71012 429 GLU A CA 1
ATOM 2554 C C . GLU A 1 402 ? -41.59037 17.40670 6.30008 1.000 75.02387 429 GLU A C 1
ATOM 2555 O O . GLU A 1 402 ? -40.40888 17.42961 5.94056 1.000 94.77783 429 GLU A O 1
ATOM 2561 N N . ARG A 1 403 ? -41.95529 17.01265 7.51904 1.000 84.38863 430 ARG A N 1
ATOM 2562 C CA . ARG A 1 403 ? -41.02684 16.42200 8.47190 1.000 74.54708 430 ARG A CA 1
ATOM 2563 C C . ARG A 1 403 ? -41.69069 15.20256 9.09462 1.000 84.30270 430 ARG A C 1
ATOM 2564 O O . ARG A 1 403 ? -42.91991 15.11154 9.14766 1.000 87.14064 430 ARG A O 1
ATOM 2566 N N . TYR A 1 404 ? -40.87234 14.26096 9.56057 1.000 93.25036 431 TYR A N 1
ATOM 2567 C CA . TYR A 1 404 ? -41.38380 13.00797 10.10333 1.000 88.86524 431 TYR A CA 1
ATOM 2568 C C . TYR A 1 404 ? -41.62315 13.12544 11.60373 1.000 106.86935 431 TYR A C 1
ATOM 2569 O O . TYR A 1 404 ? -40.85693 13.77609 12.32085 1.000 111.97770 431 TYR A O 1
ATOM 2578 N N . SER A 1 405 ? -42.69151 12.47439 12.07333 1.000 134.31934 432 SER A N 1
ATOM 2579 C CA . SER A 1 405 ? -43.11800 12.61446 13.46286 1.000 138.13003 432 SER A CA 1
ATOM 2580 C C . SER A 1 405 ? -42.39723 11.63360 14.38230 1.000 140.17566 432 SER A C 1
ATOM 2581 O O . SER A 1 405 ? -41.88309 12.02727 15.43557 1.000 150.43351 432 SER A O 1
ATOM 2584 N N . GLN A 1 406 ? -42.36263 10.35624 14.00268 1.000 128.98805 433 GLN A N 1
ATOM 2585 C CA . GLN A 1 406 ? -41.83986 9.27608 14.84540 1.000 123.69522 433 GLN A CA 1
ATOM 2586 C C . GLN A 1 406 ? -42.60451 9.18802 16.16231 1.000 114.15149 433 GLN A C 1
ATOM 2587 O O . GLN A 1 406 ? -43.77840 8.81553 16.18344 1.000 105.29509 433 GLN A O 1
ATOM 2589 N N . GLU A 1 428 ? -39.67140 -15.66704 15.56041 1.000 108.39422 455 GLU A N 1
ATOM 2590 C CA . GLU A 1 428 ? -39.15729 -16.22054 16.80694 1.000 102.76987 455 GLU A CA 1
ATOM 2591 C C . GLU A 1 428 ? -38.65041 -17.66998 16.70579 1.000 97.27993 455 GLU A C 1
ATOM 2592 O O . GLU A 1 428 ? -37.53571 -17.94284 17.15397 1.000 94.38113 455 GLU A O 1
ATOM 2594 N N . PRO A 1 429 ? -39.43572 -18.59956 16.13658 1.000 107.84738 456 PRO A N 1
ATOM 2595 C CA . PRO A 1 429 ? -38.98281 -20.00740 16.13988 1.000 103.52418 456 PRO A CA 1
ATOM 2596 C C . PRO A 1 429 ? -37.64821 -20.21693 15.44337 1.000 97.68750 456 PRO A C 1
ATOM 2597 O O . PRO A 1 429 ? -36.77022 -20.90292 15.98392 1.000 106.22183 456 PRO A O 1
ATOM 2601 N N . VAL A 1 430 ? -37.46224 -19.63792 14.25765 1.000 93.62081 457 VAL A N 1
ATOM 2602 C CA . VAL A 1 430 ? -36.17982 -19.77309 13.57577 1.000 87.24787 457 VAL A CA 1
ATOM 2603 C C . VAL A 1 430 ? -35.10111 -18.98939 14.31248 1.000 96.80249 457 VAL A C 1
ATOM 2604 O O . VAL A 1 430 ? -33.97359 -19.46886 14.47974 1.000 87.29305 457 VAL A O 1
ATOM 2608 N N . VAL A 1 431 ? -35.43285 -17.78302 14.78088 1.000 100.78110 458 VAL A N 1
ATOM 2609 C CA . VAL A 1 431 ? -34.46777 -16.98076 15.52893 1.000 75.65041 458 VAL A CA 1
ATOM 2610 C C . VAL A 1 431 ? -34.02938 -17.70952 16.79411 1.000 81.99764 458 VAL A C 1
ATOM 2611 O O . VAL A 1 431 ? -32.84747 -17.69014 17.15881 1.000 88.74672 458 VAL A O 1
ATOM 2615 N N . SER A 1 432 ? -34.96766 -18.37206 17.47928 1.000 84.61258 459 SER A N 1
ATOM 2616 C CA . SER A 1 432 ? -34.60306 -19.12615 18.67611 1.000 90.30175 459 SER A CA 1
ATOM 2617 C C . SER A 1 432 ? -33.74028 -20.33373 18.33605 1.000 93.47219 459 SER A C 1
ATOM 2618 O O . SER A 1 432 ? -32.91359 -20.75245 19.15485 1.000 92.47911 459 SER A O 1
ATOM 2621 N N . GLN A 1 433 ? -33.92165 -20.91057 17.14525 1.000 91.28288 460 GLN A N 1
ATOM 2622 C CA . GLN A 1 433 ? -33.03979 -21.98833 16.71247 1.000 85.40566 460 GLN A CA 1
ATOM 2623 C C . GLN A 1 433 ? -31.62430 -21.47425 16.47851 1.000 85.09665 460 GLN A C 1
ATOM 2624 O O . GLN A 1 433 ? -30.65095 -22.14805 16.83118 1.000 88.05498 460 GLN A O 1
ATOM 2626 N N . ILE A 1 434 ? -31.48922 -20.27891 15.89458 1.000 79.64210 461 ILE A N 1
ATOM 2627 C CA . ILE A 1 434 ? -30.16665 -19.67925 15.72468 1.000 77.28531 461 ILE A CA 1
ATOM 2628 C C . ILE A 1 434 ? -29.49464 -19.48035 17.07458 1.000 80.01940 461 ILE A C 1
ATOM 2629 O O . ILE A 1 434 ? -28.30089 -19.76169 17.23966 1.000 77.43879 461 ILE A O 1
ATOM 2634 N N . ILE A 1 435 ? -30.24905 -18.98993 18.05984 1.000 82.80959 462 ILE A N 1
ATOM 2635 C CA . ILE A 1 435 ? -29.66794 -18.68936 19.36399 1.000 87.64700 462 ILE A CA 1
ATOM 2636 C C . ILE A 1 435 ? -29.31849 -19.97396 20.10820 1.000 88.81506 462 ILE A C 1
ATOM 2637 O O . ILE A 1 435 ? -28.30203 -20.04132 20.81029 1.000 86.23610 462 ILE A O 1
ATOM 2642 N N . ASP A 1 436 ? -30.14455 -21.01431 19.96174 1.000 91.98235 463 ASP A N 1
ATOM 2643 C CA . ASP A 1 436 ? -29.85064 -22.29433 20.60242 1.000 88.46328 463 ASP A CA 1
ATOM 2644 C C . ASP A 1 436 ? -28.52936 -22.86898 20.10127 1.000 90.91203 463 ASP A C 1
ATOM 2645 O O . ASP A 1 436 ? -27.66688 -23.25752 20.89810 1.000 81.52793 463 ASP A O 1
ATOM 2650 N N . LYS A 1 437 ? -28.35223 -22.92522 18.77593 1.000 100.57525 464 LYS A N 1
ATOM 2651 C CA . LYS A 1 437 ? -27.10918 -23.44604 18.21020 1.000 88.14525 464 LYS A CA 1
ATOM 2652 C C . LYS A 1 437 ? -25.91925 -22.57325 18.58658 1.000 91.23137 464 LYS A C 1
ATOM 2653 O O . LYS A 1 437 ? -24.81175 -23.08110 18.80213 1.000 82.97343 464 LYS A O 1
ATOM 2659 N N . LEU A 1 438 ? -26.12217 -21.25554 18.65742 1.000 86.13013 465 LEU A N 1
ATOM 2660 C CA . LEU A 1 438 ? -25.05651 -20.37669 19.12534 1.000 75.40704 465 LEU A CA 1
ATOM 2661 C C . LEU A 1 438 ? -24.72371 -20.66321 20.58437 1.000 93.29352 465 LEU A C 1
ATOM 2662 O O . LEU A 1 438 ? -23.55048 -20.75744 20.95745 1.000 102.83919 465 LEU A O 1
ATOM 2667 N N . LYS A 1 439 ? -25.74725 -20.81869 21.42677 1.000 99.26747 466 LYS A N 1
ATOM 2668 C CA . LYS A 1 439 ? -25.50390 -21.15149 22.82835 1.000 98.84495 466 LYS A CA 1
ATOM 2669 C C . LYS A 1 439 ? -24.75009 -22.47036 22.95871 1.000 97.35194 466 LYS A C 1
ATOM 2670 O O . LYS A 1 439 ? -23.76906 -22.56707 23.70709 1.000 97.05218 466 LYS A O 1
ATOM 2676 N N . HIS A 1 440 ? -25.19858 -23.50156 22.23632 1.000 98.13803 467 HIS A N 1
ATOM 2677 C CA . HIS A 1 440 ? -24.52873 -24.79657 22.30227 1.000 98.85390 467 HIS A CA 1
ATOM 2678 C C . HIS A 1 440 ? -23.06242 -24.68313 21.89843 1.000 99.90325 467 HIS A C 1
ATOM 2679 O O . HIS A 1 440 ? -22.18044 -25.22387 22.57607 1.000 109.87236 467 HIS A O 1
ATOM 2686 N N . ILE A 1 441 ? -22.77901 -23.97343 20.80064 1.000 98.53091 468 ILE A N 1
ATOM 2687 C CA . ILE A 1 441 ? -21.39552 -23.84757 20.35140 1.000 86.70300 468 ILE A CA 1
ATOM 2688 C C . ILE A 1 441 ? -20.58316 -23.05545 21.37338 1.000 91.07309 468 ILE A C 1
ATOM 2689 O O . ILE A 1 441 ? -19.59186 -23.56718 21.90096 1.000 97.74239 468 ILE A O 1
ATOM 2694 N N . ASN A 1 442 ? -21.03990 -21.84567 21.74743 1.000 85.99471 469 ASN A N 1
ATOM 2695 C CA . ASN A 1 442 ? -20.26072 -20.98868 22.64930 1.000 95.17381 469 ASN A CA 1
ATOM 2696 C C . ASN A 1 442 ? -19.82724 -21.73189 23.90071 1.000 108.66211 469 ASN A C 1
ATOM 2697 O O . ASN A 1 442 ? -18.67915 -21.60945 24.34469 1.000 109.10271 469 ASN A O 1
ATOM 2702 N N . GLN A 1 443 ? -20.74910 -22.48483 24.50258 1.000 107.56693 470 GLN A N 1
ATOM 2703 C CA . GLN A 1 443 ? -20.38244 -23.32470 25.63503 1.000 105.32739 470 GLN A CA 1
ATOM 2704 C C . GLN A 1 443 ? -19.25140 -24.26769 25.24516 1.000 105.63490 470 GLN A C 1
ATOM 2705 O O . GLN A 1 443 ? -18.23346 -24.35455 25.93862 1.000 112.36180 470 GLN A O 1
ATOM 2711 N N . LEU A 1 444 ? -19.38452 -24.92220 24.08711 1.000 110.03967 471 LEU A N 1
ATOM 2712 C CA . LEU A 1 444 ? -18.36251 -25.85871 23.62662 1.000 94.14928 471 LEU A CA 1
ATOM 2713 C C . LEU A 1 444 ? -17.00909 -25.17111 23.43249 1.000 91.81135 471 LEU A C 1
ATOM 2714 O O . LEU A 1 444 ? -15.96615 -25.73797 23.78318 1.000 89.61135 471 LEU A O 1
ATOM 2719 N N . LEU A 1 445 ? -16.99434 -23.95029 22.88219 1.000 108.62035 472 LEU A N 1
ATOM 2720 C CA . LEU A 1 445 ? -15.72808 -23.21949 22.78915 1.000 112.11251 472 LEU A CA 1
ATOM 2721 C C . LEU A 1 445 ? -15.14693 -22.91362 24.16632 1.000 110.45251 472 LEU A C 1
ATOM 2722 O O . LEU A 1 445 ? -13.97776 -23.21457 24.43604 1.000 123.31924 472 LEU A O 1
ATOM 2727 N N . ARG A 1 446 ? -15.94439 -22.30957 25.05123 1.000 111.97548 473 ARG A N 1
ATOM 2728 C CA . ARG A 1 446 ? -15.39630 -21.81842 26.31285 1.000 113.46422 473 ARG A CA 1
ATOM 2729 C C . ARG A 1 446 ? -14.72057 -22.92082 27.12427 1.000 115.32302 473 ARG A C 1
ATOM 2730 O O . ARG A 1 446 ? -13.71356 -22.65710 27.78869 1.000 129.69524 473 ARG A O 1
ATOM 2738 N N . THR A 1 447 ? -15.23081 -24.15847 27.07263 1.000 106.80823 474 THR A N 1
ATOM 2739 C CA . THR A 1 447 ? -14.63518 -25.23580 27.86676 1.000 126.14425 474 THR A CA 1
ATOM 2740 C C . THR A 1 447 ? -13.28313 -25.70786 27.33695 1.000 126.82844 474 THR A C 1
ATOM 2741 O O . THR A 1 447 ? -12.47919 -26.23251 28.11617 1.000 142.31353 474 THR A O 1
ATOM 2745 N N . MET A 1 448 ? -13.00933 -25.54926 26.04254 1.000 128.03014 475 MET A N 1
ATOM 2746 C CA . MET A 1 448 ? -11.74033 -26.04016 25.51577 1.000 125.34208 475 MET A CA 1
ATOM 2747 C C . MET A 1 448 ? -10.58533 -25.12215 25.89735 1.000 137.02086 475 MET A C 1
ATOM 2748 O O . MET A 1 448 ? -9.46968 -25.59420 26.14632 1.000 152.33489 475 MET A O 1
ATOM 2753 N N . SER A 1 449 ? -10.83143 -23.81640 25.94486 1.000 134.76625 476 SER A N 1
ATOM 2754 C CA . SER A 1 449 ? -9.81725 -22.85802 26.37062 1.000 146.43843 476 SER A CA 1
ATOM 2755 C C . SER A 1 449 ? -10.46865 -21.56719 26.85587 1.000 142.45542 476 SER A C 1
ATOM 2756 O O . SER A 1 449 ? -11.02724 -21.51561 27.95110 1.000 141.95696 476 SER A O 1
#

Organism: Mus musculus (NCBI:txid10090)

Secondary structure (DSSP, 8-state):
---SSS--SS--S--SHHHHHHHHHHHHHHHHHHHHHHHHHHHHHHHHHHHHHHHHHHHHHHHHHHHHHHHHHH-GGGTTHHHHHHHHHHHHHHHHHTT----HHHHHHHHHHHHHHHHIIIIIS----SHHHHHHHHHHTTTTTTHHHHHHHHHHHHHHHHHHHHHHHHHHHHHHHHHTT----HHHHHHHHHHHTHHHHTT-SS--BBHHHHHHHHHHHSHHHHTHHHHHHHHHHHHHHHH---HHHHTTHHHHHHHHHHHHHTTHHHHHHHHHHH--HHHHHHHHHHHHGGGTTTTTSHHHHHHHHS--BTT-EEEE-SSSEEEE----HHHHHHHHHHHHHHHHHHHH-

Solvent-accessible surface area: 17485 Å² total; per-residue (Å²): 125,75,30,124,4,8,92,67,74,42,122,50,98,10,64,89,68,104,0,100,46,58,53,94,47,1,150,103,63,6,54,119,27,5,47,56,16,0,76,113,0,21,102,12,0,74,118,25,10,67,95,2,89,88,26,2,56,88,18,4,108,108,1,57,99,82,1,23,40,65,6,120,121,59,10,86,47,0,32,92,69,0,68,117,11,2,17,96,7,4,66,43,0,12,81,16,2,74,26,51,144,34,81,9,64,85,8,0,19,82,4,0,10,21,0,0,4,11,0,18,47,81,60,34,74,104,112,114,104,76,44,125,45,4,59,38,3,8,117,121,60,158,12,2,27,85,41,6,124,80,0,6,93,73,1,32,118,5,0,75,31,1,44,7,6,5,68,0,0,72,24,0,36,79,1,0,62,36,3,6,104,12,122,54,70,74,75,3,24,89,43,6,0,39,1,20,36,4,5,100,4,60,45,45,174,146,18,85,9,0,13,15,18,0,90,71,0,0,119,40,19,0,57,33,4,57,54,0,16,127,60,0,73,54,0,0,52,0,0,37,62,16,26,130,86,0,58,125,36,0,60,21,1,37,56,20,5,61,72,0,0,84,83,3,64,145,84,14,59,69,22,36,93,67,2,53,96,116,49,155,16,63,50,35,22,141,104,3,6,120,116,0,75,84,36,32,77,17,0,47,55,5,21,42,51,0,10,82,104,9,93,23,13,140,110,42,68,112,0,4,28,2,80,82,74,25,133,72,44,106,102,102,106,70,16,52,43,5,25,88,83,0,109,112,6,16,117,58,0,100,98,41,68

InterPro domains:
  IPR001863 Glypican [PF01153] (20-575)
  IPR001863 Glypican [PTHR10822] (13-572)
  IPR019803 Glypican, conserved site [PS01207] (261-284)

Nearest PDB structures (foldseek):
  7za3-assembly1_C  TM=9.734E-01  e=6.602E-46  Mus musculus
  7za1-assembly1_C  TM=9.691E-01  e=7.367E-45  Homo sapiens
  4acr-assembly2_B  TM=7.970E-01  e=5.542E-16  Homo sapiens
  4ad7-assembly2_B  TM=8.099E-01  e=2.934E-15  Homo sapiens
  4bwe-assembly3_C  TM=6.886E-01  e=8.046E-15  Homo sapiens

Sequence (353 aa):
SDLQVCLPKGPTCCSRKMEEKYQLTARLNMEQLLQSASMELKFLIIQNAAVFQEAFEIVVRHAKNYTNAMFKNNYPSLTPQAFEFVGEFFTDVSLYILGSDINVDDMVNELFDSLFPVIYTQMMNPGLDINECLRGARRDLKVFGSFPKLIMTQVSKSLQVTRIFLQALNLGIEVINTTDHLKFSKDCGRMLTRMWYCSYCQGLMMVKPCGGYCNVVMQGCMAGVVEIDKYWREYILSLEELVNDMENVLLGLFSTIHDSIQYVQKNGGKLTTTIGKLCTLSSRRRELIQKLKSFINFYSALPGYICSHSPVAENDTLCWNGQELVERYSQEPVVSQIIDKLKHINQLLRTMS

GO terms:
  GO:0005764 lysosome (C, IDA)
  GO:0005886 plasma membrane (C, IDA)
  GO:0045732 positive regulation of protein catabolic process (P, IDA)
  GO:0009617 response to bacterium (P, IEP)
  GO:0045807 positive regulation of endocytosis (P, IDA)
  GO:0046326 positive regulation of D-glucose import across plasma membrane (P, IDA)
  GO:0001658 branching involved in ureteric bud morphogenesis (P, IGI)
  GO:0035116 embryonic hindlimb morphogenesis (P, IGI)
  GO:0040008 regulation of growth (P, IGI)
  GO:0009948 anterior/posterior axis specification (P, IGI)
  GO:0045879 negative regulation of smoothened signaling pathway (P, IGI)
  GO:0008285 negative regulation of cell population proliferation (P, IGI)
  GO:0001822 kidney development (P, IMP)
  GO:0040008 regulation of growth (P, IMP)
  GO:0005886 plasma membrane (C, IMP)
  GO:0009887 animal organ morphogenesis (P, IMP)
  GO:0045879 negative regulation of smoothened signaling pathway (P, IMP)
  GO:0045880 positive regulation of smoothened signaling pathway (P, IMP)
  GO:0045926 negative regulation of growth (P, IMP)
  GO:0010171 body morphogenesis (P, IMP)

B-factor: mean 86.61, std 20.86, range [42.33, 183.1]

Foldseek 3Di:
DPADQFDCPDAWQDDNVVLVVLLVVLLVLLLVLLCVLLVVVLVLLVVLLVVLLVVVVVLLVVLLVVLVVCCVVPPVLQPPLLNVLSVVLSVLLSCLLQPHPGDLLCSLLVSQLSRQVSLCCRPQPPDPVLSVVRSVCCVVVVLLPCLSVVLSVLQCLASLLSSLLSVLSVLVSVLSVVRSVDDWDPVLSSLSSLQAPSVVRVPDDDFHAALQLLLCSLCVTCVLLLVCLVLLLLSLVLSVVSLVHNSVSSNCVSVSVVVSSVSSVVPSVVVVVVSVVSSVPSVSSVVSSVVVVVCSCSSVCVSVSSSVPGGHDHVQAQHRNSHDGDGHDDHDDVSVVSSVVSVVSSVSSVVSD